Protein AF-A0A0D8XXQ3-F1 (afdb_monomer_lite)

Secondary structure (DSSP, 8-state):
--HHHHHHHHHHHTS-HHHHTTS-HHHHHHHHHHHHHH-----HHHHHHHHHHHT-------HHHHHHHHHHHHHHSSTHHHHHHHHHHHHHHHHSPP-TTTHHHHHHHHHHHHHHTGGGS-HHHHHHHHHHHHHHHHTT-HHHHHHHHHHHHTSS-GGGGGGGG-TTSTHHHHHHHHHHHSHHHHHHHHHHHHHH-SSPP-PPP-SHHHHHHHHHHHHHHHHHHHHHHHHT--TTPPPPPPHHHHHHHHHHHHHH-GGGT----HHHHHHHHHHHHHHHHHHHHHTT--HHHHHHHHHHHHHHHHHHHHHHHHHHH-TT-HHHHHHHHHHHHHHHHHHHHHHHHHHH-----HHHHHHHHHHHHHHHHHHHHHTS--

Organism: Dictyocaulus viviparus (NCBI:txid29172)

Foldseek 3Di:
DDPVLVVVLCVLLVDDQPVLLPDDLLVNLVSLVVSLQVQCQDDLVVVLLVCVVVVNLAFRDRVSLVSSVVSSVVRNPDLVSLVSNLVVLLVVLLPDAQDPRRLLSSLLSNLVSLVSNPVVDDLVRSLVSSCSSLLSNLLRALLSSLSSLLNCLSHPPVVSVVCLLDPVDLVVQSLLLSLVQNPPSSVSSQSSCVSRDVDGRPHDDQDQVRLVVSLVVLLVVLLVQLLVQLVPDDPQDRDDDDPVSVSSLSSSLLSQFVSSVRPHLLCVVLLVLVVVLLVVLVVCLVDVDDLSVLQSNLSSSLSSLVSSLSNLVRNCVPPPCVPSVVSSLVSLVVCVVSLVVSLVSLVPDPDPRPSSVSSNVSSVSSVVSNVVVVVVDD

Radius of gyration: 24.33 Å; chains: 1; bounding box: 66×39×71 Å

Structure (mmCIF, N/CA/C/O backbone):
data_AF-A0A0D8XXQ3-F1
#
_entry.id   AF-A0A0D8XXQ3-F1
#
loop_
_atom_site.group_PDB
_atom_site.id
_atom_site.type_symbol
_atom_site.label_atom_id
_atom_site.label_alt_id
_atom_site.label_comp_id
_atom_site.label_asym_id
_atom_site.label_entity_id
_atom_site.label_seq_id
_atom_site.pdbx_PDB_ins_code
_atom_site.Cartn_x
_atom_site.Cartn_y
_atom_site.Cartn_z
_atom_site.occupancy
_atom_site.B_iso_or_equiv
_atom_site.auth_seq_id
_atom_site.auth_comp_id
_atom_site.auth_asym_id
_atom_site.auth_atom_id
_atom_site.pdbx_PDB_model_num
ATOM 1 N N . MET A 1 1 ? -6.866 -9.203 42.338 1.00 53.53 1 MET A N 1
ATOM 2 C CA . MET A 1 1 ? -7.895 -9.800 41.453 1.00 53.53 1 MET A CA 1
ATOM 3 C C . MET A 1 1 ? -8.636 -10.874 42.231 1.00 53.53 1 MET A C 1
ATOM 5 O O . MET A 1 1 ? -7.992 -11.523 43.039 1.00 53.53 1 MET A O 1
ATOM 9 N N . SER A 1 2 ? -9.947 -11.050 42.037 1.00 51.53 2 SER A N 1
ATOM 10 C CA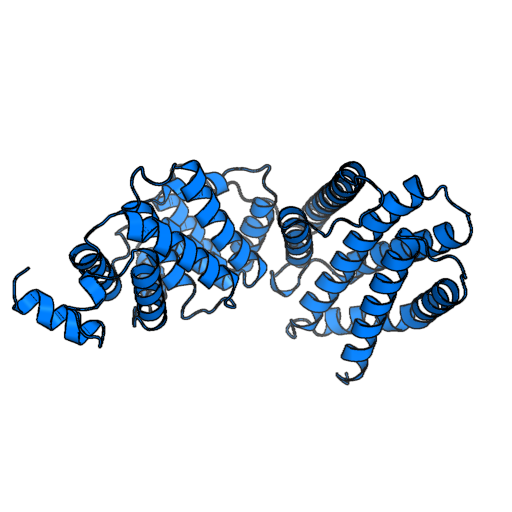 . SER A 1 2 ? -10.667 -12.186 42.635 1.00 51.53 2 SER A CA 1
ATOM 11 C C . SER A 1 2 ? -10.363 -13.480 41.870 1.00 51.53 2 SER A C 1
ATOM 13 O O . SER A 1 2 ? -10.201 -13.448 40.648 1.00 51.53 2 SER A O 1
ATOM 15 N N . ASP A 1 3 ? -10.331 -14.618 42.564 1.00 48.03 3 ASP A N 1
ATOM 16 C CA . ASP A 1 3 ? -10.006 -15.932 41.978 1.00 48.03 3 ASP A CA 1
ATOM 17 C C . ASP A 1 3 ? -10.950 -16.333 40.830 1.00 48.03 3 ASP A C 1
ATOM 19 O O . ASP A 1 3 ? -10.535 -16.956 39.855 1.00 48.03 3 ASP A O 1
ATOM 23 N N . GLN A 1 4 ? -12.208 -15.882 40.872 1.00 50.19 4 GLN A N 1
ATOM 24 C CA . GLN A 1 4 ? -13.168 -16.064 39.777 1.00 50.19 4 GLN A CA 1
ATOM 25 C C . GLN A 1 4 ? -12.773 -15.330 38.488 1.00 50.19 4 GLN A C 1
ATOM 27 O O . GLN A 1 4 ? -12.945 -15.881 37.402 1.00 50.19 4 GLN A O 1
ATOM 32 N N . LYS A 1 5 ? -12.242 -14.101 38.579 1.00 48.50 5 LYS A N 1
ATOM 33 C CA . LYS A 1 5 ? -11.788 -13.355 37.392 1.00 48.50 5 LYS A CA 1
ATOM 34 C C . LYS A 1 5 ? -10.573 -14.035 36.766 1.00 48.50 5 LYS A C 1
ATOM 36 O O . LYS A 1 5 ? -10.514 -14.182 35.551 1.00 48.50 5 LYS A O 1
ATOM 41 N N . LEU A 1 6 ? -9.656 -14.519 37.602 1.00 50.66 6 LEU A N 1
ATOM 42 C CA . LEU A 1 6 ? -8.477 -15.269 37.176 1.00 50.66 6 LEU A CA 1
ATOM 43 C C . LEU A 1 6 ? -8.861 -16.571 36.444 1.00 50.66 6 LEU A C 1
ATOM 45 O O . LEU A 1 6 ? -8.361 -16.837 35.353 1.00 50.66 6 LEU A O 1
ATOM 49 N N . GLU A 1 7 ? -9.814 -17.344 36.961 1.00 52.62 7 GLU A N 1
ATOM 50 C CA . GLU A 1 7 ? -10.236 -18.610 36.341 1.00 52.62 7 GLU A CA 1
ATOM 51 C C . GLU A 1 7 ? -10.921 -18.421 34.968 1.00 52.62 7 GLU A C 1
ATOM 53 O O . GLU A 1 7 ? -10.709 -19.213 34.046 1.00 52.62 7 GLU A O 1
ATOM 58 N N . VAL A 1 8 ? -11.685 -17.335 34.784 1.00 54.28 8 VAL A N 1
ATOM 59 C CA . VAL A 1 8 ? -12.267 -16.955 33.480 1.00 54.28 8 VAL A CA 1
ATOM 60 C C . VAL A 1 8 ? -11.174 -16.584 32.475 1.00 54.28 8 VAL A C 1
ATOM 62 O O . VAL A 1 8 ? -11.221 -17.005 31.319 1.00 54.28 8 VAL A O 1
ATOM 65 N N . ILE A 1 9 ? -10.155 -15.846 32.918 1.00 51.75 9 ILE A N 1
ATOM 66 C CA . ILE A 1 9 ? -9.009 -15.469 32.087 1.00 51.75 9 ILE A CA 1
ATOM 67 C C . ILE A 1 9 ? -8.218 -16.698 31.642 1.00 51.75 9 ILE A C 1
ATOM 69 O O . ILE A 1 9 ? -7.898 -16.840 30.461 1.00 51.75 9 ILE A O 1
ATOM 73 N N . ARG A 1 10 ? -7.945 -17.614 32.574 1.00 57.53 10 ARG A N 1
ATOM 74 C CA . ARG A 1 10 ? -7.221 -18.863 32.315 1.00 57.53 10 ARG A CA 1
ATOM 75 C C . ARG A 1 10 ? -7.928 -19.725 31.274 1.00 57.53 10 ARG A C 1
ATOM 77 O O . ARG A 1 10 ? -7.280 -20.239 30.365 1.00 57.53 10 ARG A O 1
ATOM 84 N N . LYS A 1 11 ? -9.255 -19.853 31.390 1.00 60.38 11 LYS A N 1
ATOM 85 C CA . LYS A 1 11 ? -10.087 -20.608 30.442 1.00 60.38 11 LYS A CA 1
ATOM 86 C C . LYS A 1 11 ? -10.159 -19.948 29.062 1.00 60.38 11 LYS A C 1
ATOM 88 O O . LYS A 1 11 ? -10.155 -20.663 28.068 1.00 60.38 11 LYS A O 1
ATOM 93 N N . ASN A 1 12 ? -10.177 -18.615 28.990 1.00 54.72 12 ASN A N 1
ATOM 94 C CA . ASN A 1 12 ? -10.270 -17.884 27.720 1.00 54.72 12 ASN A CA 1
ATOM 95 C C . ASN A 1 12 ? -8.929 -17.745 26.979 1.00 54.72 12 ASN A C 1
ATOM 97 O O . ASN A 1 12 ? -8.920 -17.715 25.751 1.00 54.72 12 ASN A O 1
ATOM 101 N N . LEU A 1 13 ? -7.802 -17.664 27.695 1.00 55.31 13 LEU A N 1
ATOM 102 C CA . LEU A 1 13 ? -6.462 -17.540 27.101 1.00 55.31 13 LEU A CA 1
ATOM 103 C C . LEU A 1 13 ? -5.745 -18.888 26.914 1.00 55.31 13 LEU A C 1
ATOM 105 O O . LEU A 1 13 ? -4.689 -18.930 26.288 1.00 55.31 13 LEU A O 1
ATOM 109 N N . ASN A 1 14 ? -6.311 -19.983 27.436 1.00 55.16 14 ASN A N 1
ATOM 110 C CA . ASN A 1 14 ? -5.773 -21.346 27.352 1.00 55.16 14 ASN A CA 1
ATOM 111 C C . ASN A 1 14 ? -4.323 -21.480 27.878 1.00 55.16 14 ASN A C 1
ATOM 113 O O . ASN A 1 14 ? -3.565 -22.350 27.450 1.00 55.16 14 ASN A O 1
ATOM 117 N N . GLN A 1 15 ? -3.917 -20.594 28.794 1.00 54.47 15 GLN A N 1
ATOM 118 C CA . GLN A 1 15 ? -2.561 -20.505 29.339 1.00 54.47 15 GLN A CA 1
ATOM 119 C C . GLN A 1 15 ? -2.578 -20.262 30.854 1.00 54.47 15 GLN A C 1
ATOM 121 O O . GLN A 1 15 ? -3.537 -19.743 31.425 1.00 54.47 15 GLN A O 1
ATOM 126 N N . SER A 1 16 ? -1.488 -20.660 31.511 1.00 56.16 16 SER A N 1
ATOM 127 C CA . SER A 1 16 ? -1.238 -20.423 32.935 1.00 56.16 16 SER A CA 1
ATOM 128 C C . SER A 1 16 ? -1.091 -18.919 33.219 1.00 56.16 16 SER A C 1
ATOM 130 O O . SER A 1 16 ? -0.282 -18.253 32.579 1.00 56.16 16 SER A O 1
ATOM 132 N N . LEU A 1 17 ? -1.858 -18.384 34.176 1.00 57.16 17 LEU A N 1
ATOM 133 C CA . LEU A 1 17 ? -1.922 -16.947 34.505 1.00 57.16 17 LEU A CA 1
ATOM 134 C C . LEU A 1 17 ? -0.680 -16.403 35.219 1.00 57.16 17 LEU A C 1
ATOM 136 O O . LEU A 1 17 ? -0.279 -15.267 34.990 1.00 57.16 17 LEU A O 1
ATOM 140 N N . TYR A 1 18 ? -0.096 -17.209 36.108 1.00 57.22 18 TYR A N 1
ATOM 141 C CA . TYR A 1 18 ? 0.977 -16.784 37.014 1.00 57.22 18 TYR A CA 1
ATOM 142 C C . TYR A 1 18 ? 2.309 -16.465 36.297 1.00 57.22 18 TYR A C 1
ATOM 144 O O . TYR A 1 18 ? 2.993 -15.519 36.687 1.00 57.22 18 TYR A O 1
ATOM 152 N N . PRO A 1 19 ? 2.692 -17.188 35.223 1.00 61.19 19 PRO A N 1
ATOM 153 C CA . PRO A 1 19 ? 3.803 -16.794 34.363 1.00 61.19 19 PRO A CA 1
ATOM 154 C C . PRO A 1 19 ? 3.525 -15.497 33.599 1.00 61.19 19 PRO A C 1
ATOM 156 O O . PRO A 1 19 ? 4.434 -14.693 33.450 1.00 61.19 19 PRO A O 1
ATOM 159 N N . ILE A 1 20 ? 2.286 -15.287 33.131 1.00 62.91 20 ILE A N 1
ATOM 160 C CA . ILE A 1 20 ? 1.915 -14.172 32.245 1.00 62.91 20 ILE A CA 1
ATOM 161 C C . ILE A 1 20 ? 2.001 -12.827 32.969 1.00 62.91 20 ILE A C 1
ATOM 163 O O . ILE A 1 20 ? 2.592 -11.896 32.433 1.00 62.91 20 ILE A O 1
ATOM 167 N N . SER A 1 21 ? 1.503 -12.727 34.203 1.00 64.00 21 SER A N 1
ATOM 168 C CA . SER A 1 21 ? 1.546 -11.476 34.981 1.00 64.00 21 SER A CA 1
ATOM 169 C C . SER A 1 21 ? 2.960 -11.015 35.365 1.00 64.00 21 SER A C 1
ATOM 171 O O . SER A 1 21 ? 3.130 -9.885 35.806 1.00 64.00 21 SER A O 1
ATOM 173 N N . ASN A 1 22 ? 3.968 -11.883 35.220 1.00 72.25 22 ASN A N 1
ATOM 174 C CA . ASN A 1 22 ? 5.372 -11.593 35.526 1.00 72.25 22 ASN A CA 1
ATOM 175 C C . ASN A 1 22 ? 6.252 -11.494 34.264 1.00 72.25 22 ASN A C 1
ATOM 177 O O . ASN A 1 22 ? 7.476 -11.413 34.371 1.00 72.25 22 ASN A O 1
ATOM 181 N N . MET A 1 23 ? 5.659 -11.534 33.064 1.00 79.31 23 MET A N 1
ATOM 182 C CA . MET A 1 23 ? 6.408 -11.417 31.812 1.00 79.31 23 MET A CA 1
ATOM 183 C C . MET A 1 23 ? 6.949 -10.001 31.617 1.00 79.31 23 MET A C 1
ATOM 185 O O . MET A 1 23 ? 6.295 -9.011 31.945 1.00 79.31 23 MET A O 1
ATOM 189 N N . ALA A 1 24 ? 8.120 -9.899 30.985 1.00 83.81 24 ALA A N 1
ATOM 190 C CA . ALA A 1 24 ? 8.587 -8.620 30.477 1.00 83.81 24 ALA A CA 1
ATOM 191 C C . ALA A 1 24 ? 7.577 -8.062 29.449 1.00 83.81 24 ALA A C 1
ATOM 193 O O . ALA A 1 24 ? 6.974 -8.841 28.700 1.00 83.81 24 ALA A O 1
ATOM 194 N N . PRO A 1 25 ? 7.418 -6.727 29.335 1.00 84.69 25 PRO A N 1
ATOM 195 C CA . PRO A 1 25 ? 6.408 -6.120 28.466 1.00 84.69 25 PRO A CA 1
ATOM 196 C C . PRO A 1 25 ? 6.405 -6.625 27.017 1.00 84.69 25 PRO A C 1
ATOM 198 O O . PRO A 1 25 ? 5.352 -6.834 26.416 1.00 84.69 25 PRO A O 1
ATOM 201 N N . LYS A 1 26 ? 7.595 -6.879 26.465 1.00 87.19 26 LYS A N 1
ATOM 202 C CA . LYS A 1 26 ? 7.787 -7.385 25.102 1.00 87.19 26 LYS A CA 1
ATOM 203 C C . LYS A 1 26 ? 7.287 -8.824 24.923 1.00 87.19 26 LYS A C 1
ATOM 205 O O . LYS A 1 26 ? 6.711 -9.157 23.881 1.00 87.19 26 LYS A O 1
ATOM 210 N N . ASP A 1 27 ? 7.490 -9.675 25.922 1.00 84.88 27 ASP A N 1
ATOM 211 C CA . ASP A 1 27 ? 7.053 -11.074 25.896 1.00 84.88 27 ASP A CA 1
ATOM 212 C C . ASP A 1 27 ? 5.540 -11.155 26.087 1.00 84.88 27 ASP A C 1
ATOM 214 O O . ASP A 1 27 ? 4.855 -11.837 25.322 1.00 84.88 27 ASP A O 1
ATOM 218 N N . PHE A 1 28 ? 5.001 -10.344 27.002 1.00 85.38 28 PHE A N 1
ATOM 219 C CA . PHE A 1 28 ? 3.562 -10.195 27.197 1.00 85.38 28 PHE A CA 1
ATOM 220 C C . PHE A 1 28 ? 2.863 -9.746 25.907 1.00 85.38 28 PHE A C 1
ATOM 222 O O . PHE A 1 28 ? 1.922 -10.393 25.446 1.00 85.38 28 PHE A O 1
ATOM 229 N N . ALA A 1 29 ? 3.370 -8.693 25.258 1.00 87.44 29 ALA A N 1
ATOM 230 C CA . ALA A 1 29 ? 2.847 -8.205 23.984 1.00 87.44 29 ALA A CA 1
ATOM 231 C C . ALA A 1 29 ? 2.910 -9.269 22.869 1.00 87.44 29 ALA A C 1
ATOM 233 O O . ALA A 1 29 ? 2.023 -9.338 22.013 1.00 87.44 29 ALA A O 1
ATOM 234 N N . THR A 1 30 ? 3.929 -10.138 22.880 1.00 86.88 30 THR A N 1
ATOM 235 C CA . THR A 1 30 ? 4.018 -11.285 21.956 1.00 86.88 30 THR A CA 1
ATOM 236 C C . THR A 1 30 ? 2.892 -12.280 22.197 1.00 86.88 30 THR A C 1
ATOM 238 O O . THR A 1 30 ? 2.243 -12.714 21.244 1.00 86.88 30 THR A O 1
ATOM 241 N N . THR A 1 31 ? 2.646 -12.629 23.457 1.00 84.31 31 THR A N 1
ATOM 242 C CA . THR A 1 31 ? 1.565 -13.538 23.848 1.00 84.31 31 THR A CA 1
ATOM 243 C C . THR A 1 31 ? 0.203 -12.954 23.490 1.00 84.31 31 THR A C 1
ATOM 245 O O . THR A 1 31 ? -0.578 -13.629 22.822 1.00 84.31 31 THR A O 1
ATOM 248 N N . MET A 1 32 ? -0.044 -11.678 23.808 1.00 86.56 32 MET A N 1
ATOM 249 C CA . MET A 1 32 ? -1.263 -10.974 23.399 1.00 86.56 32 MET A CA 1
ATOM 250 C C . MET A 1 32 ? -1.475 -11.040 21.891 1.00 86.56 32 MET A C 1
ATOM 252 O O . MET A 1 32 ? -2.565 -11.376 21.448 1.00 86.56 32 MET A O 1
ATOM 256 N N . THR A 1 33 ? -0.430 -10.775 21.100 1.00 87.06 33 THR A N 1
ATOM 257 C CA . THR A 1 33 ? -0.521 -10.826 19.635 1.00 87.06 33 THR A CA 1
ATOM 258 C C . THR A 1 33 ? -0.959 -12.215 19.175 1.00 87.06 33 THR A C 1
ATOM 260 O O . THR A 1 33 ? -1.905 -12.324 18.403 1.00 87.06 33 THR A O 1
ATOM 263 N N . LYS A 1 34 ? -0.359 -13.289 19.707 1.00 84.94 34 LYS A N 1
ATOM 264 C CA . LYS A 1 34 ? -0.756 -14.675 19.392 1.00 84.94 34 LYS A CA 1
ATOM 265 C C . LYS A 1 34 ? -2.215 -14.969 19.761 1.00 84.94 34 LYS A C 1
ATOM 267 O O . LYS A 1 34 ? -2.926 -15.603 18.981 1.00 84.94 34 LYS A O 1
ATOM 272 N N . CYS A 1 35 ? -2.681 -14.493 20.914 1.00 83.38 35 CYS A N 1
ATOM 273 C CA . CYS A 1 35 ? -4.082 -14.622 21.318 1.00 83.38 35 CYS A CA 1
ATOM 274 C C . CYS A 1 35 ? -5.016 -13.861 20.362 1.00 83.38 35 CYS A C 1
ATOM 276 O O . CYS A 1 35 ? -6.018 -14.414 19.914 1.00 83.38 35 CYS A O 1
ATOM 278 N N . SER A 1 36 ? -4.651 -12.645 19.952 1.00 85.50 36 SER A N 1
ATOM 279 C CA . SER A 1 36 ? -5.409 -11.846 18.981 1.00 85.50 36 SER A CA 1
ATOM 280 C C . SER A 1 36 ? -5.566 -12.539 17.626 1.00 85.50 36 SER A C 1
ATOM 282 O O . SER A 1 36 ? -6.625 -12.434 17.008 1.00 85.50 36 SER A O 1
ATOM 284 N N . LEU A 1 37 ? -4.556 -13.297 17.175 1.00 79.81 37 LEU A N 1
ATOM 285 C CA . LEU A 1 37 ? -4.634 -14.088 15.937 1.00 79.81 37 LEU A CA 1
ATOM 286 C C . LEU A 1 37 ? -5.719 -15.181 16.004 1.00 79.81 37 LEU A C 1
ATOM 288 O O . LEU A 1 37 ? -6.343 -15.499 14.992 1.00 79.81 37 LEU A O 1
ATOM 292 N N . THR A 1 38 ? -5.983 -15.725 17.193 1.00 81.38 38 THR A N 1
ATOM 293 C CA . THR A 1 38 ? -6.909 -16.855 17.409 1.00 81.38 38 THR A CA 1
ATOM 294 C C . THR A 1 38 ? -8.284 -16.431 17.939 1.00 81.38 38 THR A C 1
ATOM 296 O O . THR A 1 38 ? -9.174 -17.265 18.107 1.00 81.38 38 THR A O 1
ATOM 299 N N . LEU A 1 39 ? -8.502 -15.131 18.158 1.00 81.69 39 LEU A N 1
ATOM 300 C CA . LEU A 1 39 ? -9.710 -14.608 18.790 1.00 81.69 39 LEU A CA 1
ATOM 301 C C . LEU A 1 39 ? -10.951 -14.715 17.885 1.00 81.69 39 LEU A C 1
ATOM 303 O O . LEU A 1 39 ? -11.035 -14.086 16.834 1.00 81.69 39 LEU A O 1
ATOM 307 N N . LEU A 1 40 ? -11.973 -15.456 18.306 1.00 79.69 40 LEU A N 1
ATOM 308 C CA . LEU A 1 40 ? -13.199 -15.649 17.522 1.00 79.69 40 LEU A CA 1
ATOM 309 C C . LEU A 1 40 ? -14.162 -14.454 17.621 1.00 79.69 40 LEU A C 1
ATOM 311 O O . LEU A 1 40 ? -15.198 -14.561 18.278 1.00 79.69 40 LEU A O 1
ATOM 315 N N . SER A 1 41 ? -13.842 -13.343 16.955 1.00 73.88 41 SER A N 1
ATOM 316 C CA . SER A 1 41 ? -14.656 -12.117 16.944 1.00 73.88 41 SER A CA 1
ATOM 317 C C . SER A 1 41 ? -16.006 -12.251 16.224 1.00 73.88 41 SER A C 1
ATOM 319 O O . SER A 1 41 ? -16.850 -11.378 16.362 1.00 73.88 41 SER A O 1
ATOM 321 N N . GLY A 1 42 ? -16.258 -13.332 15.483 1.00 79.25 42 GLY A N 1
ATOM 322 C CA . GLY A 1 42 ? -17.493 -13.474 14.702 1.00 79.25 42 GLY A CA 1
ATOM 323 C C . GLY A 1 42 ? -17.578 -12.496 13.523 1.00 79.25 42 GLY A C 1
ATOM 324 O O . GLY A 1 42 ? -16.645 -11.735 13.254 1.00 79.25 42 GLY A O 1
ATOM 325 N N . ASP A 1 43 ? -18.695 -12.544 12.798 1.00 83.31 43 ASP A N 1
ATOM 326 C CA . ASP A 1 43 ? -18.917 -11.716 11.611 1.00 83.31 43 ASP A CA 1
ATOM 327 C C . ASP A 1 43 ? -19.394 -10.306 11.987 1.00 83.31 43 ASP A C 1
ATOM 329 O O . ASP A 1 43 ? -20.585 -9.989 12.023 1.00 83.31 43 ASP A O 1
ATOM 333 N N . MET A 1 44 ? -18.421 -9.445 12.274 1.00 88.50 44 MET A N 1
ATOM 334 C CA . MET A 1 44 ? -18.675 -8.036 12.562 1.00 88.50 44 MET A CA 1
ATOM 335 C C . MET A 1 44 ? -19.103 -7.239 11.324 1.00 88.50 44 MET A C 1
ATOM 337 O O . MET A 1 44 ? -19.671 -6.162 11.483 1.00 88.50 44 MET A O 1
ATOM 341 N N . TRP A 1 45 ? -18.844 -7.721 10.102 1.00 89.56 45 TRP A N 1
ATOM 342 C CA . TRP A 1 45 ? -19.171 -6.963 8.892 1.00 89.56 45 TRP A CA 1
ATOM 343 C C . TRP A 1 45 ? -20.676 -6.952 8.629 1.00 89.56 45 TRP A C 1
ATOM 345 O O . TRP A 1 45 ? -21.243 -5.894 8.362 1.00 89.56 45 TRP A O 1
ATOM 355 N N . THR A 1 46 ? -21.350 -8.087 8.825 1.00 88.06 46 THR A N 1
ATOM 356 C CA . THR A 1 46 ? -22.819 -8.159 8.740 1.00 88.06 46 THR A CA 1
ATOM 357 C C . THR A 1 46 ? -23.502 -7.197 9.722 1.00 88.06 46 THR A C 1
ATOM 359 O O . THR A 1 46 ? -24.519 -6.582 9.389 1.00 88.06 46 THR A O 1
ATOM 362 N N . ILE A 1 47 ? -22.931 -7.009 10.918 1.00 86.75 47 ILE A N 1
ATOM 363 C CA . ILE A 1 47 ? -23.433 -6.039 11.904 1.00 86.75 47 ILE A CA 1
ATOM 364 C C . ILE A 1 47 ? -23.288 -4.608 11.370 1.00 86.75 47 ILE A C 1
ATOM 366 O O . ILE A 1 47 ? -24.259 -3.855 11.381 1.00 86.75 47 ILE A O 1
ATOM 370 N N . VAL A 1 48 ? -22.119 -4.252 10.827 1.00 89.81 48 VAL A N 1
ATOM 371 C CA . VAL A 1 48 ? -21.885 -2.933 10.210 1.00 89.81 48 VAL A CA 1
ATOM 372 C C . VAL A 1 48 ? -22.865 -2.664 9.076 1.00 89.81 48 VAL A C 1
ATOM 374 O O . VAL A 1 48 ? -23.481 -1.603 9.036 1.00 89.81 48 VAL A O 1
ATOM 377 N N . GLN A 1 49 ? -23.057 -3.626 8.175 1.00 89.25 49 GLN A N 1
ATOM 378 C CA . GLN A 1 49 ? -23.985 -3.470 7.055 1.00 89.25 49 GLN A CA 1
ATOM 379 C C . GLN A 1 49 ? -25.431 -3.278 7.527 1.00 89.25 49 GLN A C 1
ATOM 381 O O . GLN A 1 49 ? -26.185 -2.518 6.916 1.00 89.25 49 GLN A O 1
ATOM 386 N N . ARG A 1 50 ? -25.832 -3.937 8.622 1.00 87.19 50 ARG A N 1
ATOM 387 C CA . ARG A 1 50 ? -27.147 -3.730 9.239 1.00 87.19 50 ARG A CA 1
ATOM 388 C C . ARG A 1 50 ? -27.273 -2.327 9.834 1.00 87.19 50 ARG A C 1
ATOM 390 O O . ARG A 1 50 ? -28.294 -1.684 9.605 1.00 87.19 50 ARG A O 1
ATOM 397 N N . ASN A 1 51 ? -26.252 -1.848 10.540 1.00 86.69 51 ASN A N 1
ATOM 398 C CA . ASN A 1 51 ? -26.233 -0.501 11.109 1.00 86.69 51 ASN A CA 1
ATOM 399 C C . ASN A 1 51 ? -26.276 0.572 10.018 1.00 86.69 51 ASN A C 1
ATOM 401 O O . ASN A 1 51 ? -27.094 1.480 10.108 1.00 86.69 51 ASN A O 1
ATOM 405 N N . PHE A 1 52 ? -25.501 0.407 8.943 1.00 88.56 52 PHE A N 1
ATOM 406 C CA . PHE A 1 52 ? -25.543 1.266 7.759 1.00 88.56 52 PHE A CA 1
ATOM 407 C C . PHE A 1 52 ? -26.959 1.382 7.177 1.00 88.56 52 PHE A C 1
ATOM 409 O O . PHE A 1 52 ? -27.439 2.485 6.934 1.00 88.56 52 PHE A O 1
ATOM 416 N N . ARG A 1 53 ? -27.670 0.257 7.008 1.00 84.00 53 ARG A N 1
ATOM 417 C CA . ARG A 1 53 ? -29.057 0.251 6.499 1.00 84.00 53 ARG A CA 1
ATOM 418 C C . ARG A 1 53 ? -30.051 0.943 7.433 1.00 84.00 53 ARG A C 1
ATOM 420 O O . ARG A 1 53 ? -31.075 1.424 6.962 1.00 84.00 53 ARG A O 1
ATOM 427 N N . ASN A 1 54 ? -29.751 0.976 8.729 1.00 84.19 54 ASN A N 1
ATOM 428 C CA . ASN A 1 54 ? -30.596 1.574 9.760 1.00 84.19 54 ASN A CA 1
ATOM 429 C C . ASN A 1 54 ? -30.119 2.971 10.198 1.00 84.19 54 ASN A C 1
ATOM 431 O O . ASN A 1 54 ? -30.724 3.547 11.098 1.00 84.19 54 ASN A O 1
ATOM 435 N N . CYS A 1 55 ? -29.042 3.495 9.600 1.00 77.12 55 CYS A N 1
ATOM 436 C CA . CYS A 1 55 ? -28.356 4.721 10.014 1.00 77.12 55 CYS A CA 1
ATOM 437 C C . CYS A 1 55 ? -27.992 4.763 11.516 1.00 77.12 55 CYS A C 1
ATOM 439 O O . CYS A 1 55 ? -28.009 5.831 12.123 1.00 77.12 55 CYS A O 1
ATOM 441 N N . ASP A 1 56 ? -27.669 3.615 12.117 1.00 75.12 56 ASP A N 1
ATOM 442 C CA . ASP A 1 56 ? -27.302 3.520 13.535 1.00 75.12 56 ASP A CA 1
ATOM 443 C C . ASP A 1 56 ? -25.796 3.741 13.733 1.00 75.12 56 ASP A C 1
ATOM 445 O O . ASP A 1 56 ? -24.972 2.958 13.256 1.00 75.12 56 ASP A O 1
ATOM 449 N N . SER A 1 57 ? -25.446 4.805 14.452 1.00 63.31 57 SER A N 1
ATOM 450 C CA . SER A 1 57 ? -24.070 5.216 14.736 1.00 63.31 57 SER A CA 1
ATOM 451 C C . SER A 1 57 ? -23.484 4.608 16.010 1.00 63.31 57 SER A C 1
ATOM 453 O O . SER A 1 57 ? -22.358 4.947 16.384 1.00 63.31 57 SER A O 1
ATOM 455 N N . SER A 1 58 ? -24.227 3.728 16.691 1.00 68.62 58 SER A N 1
ATOM 456 C CA . SER A 1 58 ? -23.750 3.064 17.899 1.00 68.62 58 SER A CA 1
ATOM 457 C C . SER A 1 58 ? -22.391 2.395 17.664 1.00 68.62 58 SER A C 1
ATOM 459 O O . SER A 1 58 ? -22.133 1.774 16.627 1.00 68.62 58 SER A O 1
ATOM 461 N N . HIS A 1 59 ? -21.481 2.565 18.629 1.00 65.31 59 HIS A N 1
ATOM 462 C CA . HIS A 1 59 ? -20.139 2.000 18.544 1.00 65.31 59 HIS A CA 1
ATOM 463 C C . HIS A 1 59 ? -20.201 0.492 18.302 1.00 65.31 59 HIS A C 1
ATOM 465 O O . HIS A 1 59 ? -20.974 -0.235 18.932 1.00 65.31 59 HIS A O 1
ATOM 471 N N . LEU A 1 60 ? -19.326 0.003 17.424 1.00 73.75 60 LEU A N 1
ATOM 472 C CA . LEU A 1 60 ? -19.183 -1.430 17.224 1.00 73.75 60 LEU A CA 1
ATOM 473 C C . LEU A 1 60 ? -18.529 -2.050 18.454 1.00 73.75 60 LEU A C 1
ATOM 475 O O . LEU A 1 60 ? -17.323 -1.922 18.691 1.00 73.75 60 LEU A O 1
ATOM 479 N N . HIS A 1 61 ? -19.340 -2.766 19.220 1.00 72.25 61 HIS A N 1
ATOM 480 C CA . HIS A 1 61 ? -18.881 -3.543 20.355 1.00 72.25 61 HIS A CA 1
ATOM 481 C C . HIS A 1 61 ? -18.762 -5.011 19.984 1.00 72.25 61 HIS A C 1
ATOM 483 O O . HIS A 1 61 ? -19.630 -5.595 19.336 1.00 72.25 61 HIS A O 1
ATOM 489 N N . ASN A 1 62 ? -17.665 -5.615 20.423 1.00 84.56 62 ASN A N 1
ATOM 490 C CA . ASN A 1 62 ? -17.458 -7.041 20.316 1.00 84.56 62 ASN A CA 1
ATOM 491 C C . ASN A 1 62 ? -17.062 -7.556 21.689 1.00 84.56 62 ASN A C 1
ATOM 493 O O . ASN A 1 62 ? -15.922 -7.385 22.112 1.00 84.56 62 ASN A O 1
ATOM 497 N N . THR A 1 63 ? -17.991 -8.226 22.366 1.00 82.50 63 THR A N 1
ATOM 498 C CA . THR A 1 63 ? -17.808 -8.642 23.759 1.00 82.50 63 THR A CA 1
ATOM 499 C C . THR A 1 63 ? -16.568 -9.512 23.957 1.00 82.50 63 THR A C 1
ATOM 501 O O . THR A 1 63 ? -15.945 -9.443 25.012 1.00 82.50 63 THR A O 1
ATOM 504 N N . LYS A 1 64 ? -16.162 -10.311 22.960 1.00 83.69 64 LYS A N 1
ATOM 505 C CA . LYS A 1 64 ? -14.943 -11.129 23.048 1.00 83.69 64 LYS A CA 1
ATOM 506 C C . LYS A 1 64 ? -13.674 -10.289 22.929 1.00 83.69 64 LYS A C 1
ATOM 508 O O . LYS A 1 64 ? -12.749 -10.518 23.700 1.00 83.69 64 LYS A O 1
ATOM 513 N N . GLU A 1 65 ? -13.634 -9.321 22.015 1.00 86.94 65 GLU A N 1
ATOM 514 C CA . GLU A 1 65 ? -12.533 -8.348 21.919 1.00 86.94 65 GLU A CA 1
ATOM 515 C C . GLU A 1 65 ? -12.468 -7.458 23.168 1.00 86.94 65 GLU A C 1
ATOM 517 O O . GLU A 1 65 ? -11.385 -7.252 23.707 1.00 86.94 65 GLU A O 1
ATOM 522 N N . ASP A 1 66 ? -13.615 -6.985 23.666 1.00 84.88 66 ASP A N 1
ATOM 523 C CA . ASP A 1 66 ? -13.726 -6.199 24.903 1.00 84.88 66 ASP A CA 1
ATOM 524 C C . ASP A 1 66 ? -13.194 -6.996 26.102 1.00 84.88 66 ASP A C 1
ATOM 526 O O . ASP A 1 66 ? -12.336 -6.522 26.845 1.00 84.88 66 ASP A O 1
ATOM 530 N N . THR A 1 67 ? -13.649 -8.244 26.245 1.00 84.25 67 THR A N 1
ATOM 531 C CA . THR A 1 67 ? -13.200 -9.147 27.310 1.00 84.25 67 THR A CA 1
ATOM 532 C C . THR A 1 67 ? -11.703 -9.405 27.196 1.00 84.25 67 THR A C 1
ATOM 534 O O . THR A 1 67 ? -10.993 -9.284 28.184 1.00 84.25 67 THR A O 1
ATOM 537 N N . PHE A 1 68 ? -11.193 -9.710 26.002 1.00 86.38 68 PHE A N 1
ATOM 538 C CA . PHE A 1 68 ? -9.764 -9.933 25.785 1.00 86.38 68 PHE A CA 1
ATOM 539 C C . PHE A 1 68 ? -8.909 -8.729 26.211 1.00 86.38 68 PHE A C 1
ATOM 541 O O . PHE A 1 68 ? -7.916 -8.904 26.918 1.00 86.38 68 PHE A O 1
ATOM 548 N N . LEU A 1 69 ? -9.298 -7.513 25.821 1.00 86.31 69 LEU A N 1
ATOM 549 C CA . LEU A 1 69 ? -8.550 -6.301 26.159 1.00 86.31 69 LEU A CA 1
ATOM 550 C C . LEU A 1 69 ? -8.609 -5.983 27.653 1.00 86.31 69 LEU A C 1
ATOM 552 O O . LEU A 1 69 ? -7.572 -5.667 28.231 1.00 86.31 69 LEU A O 1
ATOM 556 N N . GLN A 1 70 ? -9.775 -6.134 28.290 1.00 84.12 70 GLN A N 1
ATOM 557 C CA . GLN A 1 70 ? -9.913 -5.938 29.736 1.00 84.12 70 GLN A CA 1
ATOM 558 C C . GLN A 1 70 ? -9.025 -6.911 30.514 1.00 84.12 70 GLN A C 1
ATOM 560 O O . GLN A 1 70 ? -8.324 -6.535 31.446 1.00 84.12 70 GLN A O 1
ATOM 565 N N . ILE A 1 71 ? -9.023 -8.172 30.094 1.00 79.75 71 ILE A N 1
ATOM 566 C CA . ILE A 1 71 ? -8.183 -9.215 30.670 1.00 79.75 71 ILE A CA 1
ATOM 567 C C . ILE A 1 71 ? -6.698 -8.865 30.535 1.00 79.75 71 ILE A C 1
ATOM 569 O O . ILE A 1 71 ? -5.936 -9.009 31.490 1.00 79.75 71 ILE A O 1
ATOM 573 N N . ALA A 1 72 ? -6.279 -8.417 29.351 1.00 82.94 72 ALA A N 1
ATOM 574 C CA . ALA A 1 72 ? -4.901 -8.012 29.120 1.00 82.94 72 ALA A CA 1
ATOM 575 C C . ALA A 1 72 ? -4.522 -6.814 29.998 1.00 82.94 72 ALA A C 1
ATOM 577 O O . ALA A 1 72 ? -3.445 -6.818 30.585 1.00 82.94 72 ALA A O 1
ATOM 578 N N . GLN A 1 73 ? -5.419 -5.837 30.144 1.00 84.00 73 GLN A N 1
ATOM 579 C CA . GLN A 1 73 ? -5.230 -4.678 31.013 1.00 84.00 73 GLN A CA 1
ATOM 580 C C . GLN A 1 73 ? -5.062 -5.084 32.484 1.00 84.00 73 GLN A C 1
ATOM 582 O O . GLN A 1 73 ? -4.133 -4.617 33.142 1.00 84.00 73 GLN A O 1
ATOM 587 N N . ASP A 1 74 ? -5.910 -5.992 32.973 1.00 81.50 74 ASP A N 1
ATOM 588 C CA . ASP A 1 74 ? -5.876 -6.490 34.352 1.00 81.50 74 ASP A CA 1
ATOM 589 C C . ASP A 1 74 ? -4.584 -7.278 34.655 1.00 81.50 74 ASP A C 1
ATOM 591 O O . ASP A 1 74 ? -4.113 -7.288 35.795 1.00 81.50 74 ASP A O 1
ATOM 595 N N . LEU A 1 75 ? -4.003 -7.936 33.645 1.00 76.44 75 LEU A N 1
ATOM 596 C CA . LEU A 1 75 ? -2.788 -8.749 33.765 1.00 76.44 75 LEU A CA 1
ATOM 597 C C . LEU A 1 75 ? -1.482 -7.991 33.490 1.00 76.44 75 LEU A C 1
ATOM 599 O O . LEU A 1 75 ? -0.435 -8.413 33.974 1.00 76.44 75 LEU A O 1
ATOM 603 N N . ALA A 1 76 ? -1.523 -6.918 32.698 1.00 74.25 76 ALA A N 1
ATOM 604 C CA . ALA A 1 76 ? -0.340 -6.252 32.163 1.00 74.25 76 ALA A CA 1
ATOM 605 C C . ALA A 1 76 ? 0.572 -5.664 33.256 1.00 74.25 76 ALA A C 1
ATOM 607 O O . ALA A 1 76 ? 1.786 -5.601 33.088 1.00 74.25 76 ALA A O 1
ATOM 608 N N . GLY A 1 77 ? 0.019 -5.181 34.371 1.00 72.12 77 GLY A N 1
ATOM 609 C CA . GLY A 1 77 ? 0.800 -4.551 35.448 1.00 72.12 77 GLY A CA 1
ATOM 610 C C . GLY A 1 77 ? 1.545 -3.257 35.054 1.00 72.12 77 GLY A C 1
ATOM 611 O O . GLY A 1 77 ? 2.037 -2.549 35.927 1.00 72.12 77 GLY A O 1
ATOM 612 N N . SER A 1 78 ? 1.613 -2.910 33.760 1.00 83.69 78 SER A N 1
ATOM 613 C CA . SER A 1 78 ? 2.249 -1.712 33.204 1.00 83.69 78 SER A CA 1
ATOM 614 C C . SER A 1 78 ? 1.607 -1.297 31.877 1.00 83.69 78 SER A C 1
ATOM 616 O O . SER A 1 78 ? 1.349 -2.130 31.008 1.00 83.69 78 SER A O 1
ATOM 618 N N . LYS A 1 79 ? 1.432 0.017 31.668 1.00 86.50 79 LYS A N 1
ATOM 619 C CA . LYS A 1 79 ? 0.934 0.582 30.398 1.00 86.50 79 LYS A CA 1
ATOM 620 C C . LYS A 1 79 ? 1.927 0.439 29.237 1.00 86.50 79 LYS A C 1
ATOM 622 O O . LYS A 1 79 ? 1.512 0.468 28.082 1.00 86.50 79 LYS A O 1
ATOM 627 N N . GLN A 1 80 ? 3.216 0.218 29.520 1.00 90.00 80 GLN A N 1
ATOM 628 C CA . GLN A 1 80 ? 4.254 0.041 28.494 1.00 90.00 80 GLN A CA 1
ATOM 629 C C . GLN A 1 80 ? 3.973 -1.155 27.568 1.00 90.00 80 GLN A C 1
ATOM 631 O O . GLN A 1 80 ? 4.401 -1.167 26.415 1.00 90.00 80 GLN A O 1
ATOM 636 N N . ILE A 1 81 ? 3.217 -2.147 28.046 1.00 90.25 81 ILE A N 1
ATOM 637 C CA . ILE A 1 81 ? 2.796 -3.300 27.243 1.00 90.25 81 ILE A CA 1
ATOM 638 C C . ILE A 1 81 ? 1.977 -2.876 26.028 1.00 90.25 81 ILE A C 1
ATOM 640 O O . ILE A 1 81 ? 2.154 -3.459 24.963 1.00 90.25 81 ILE A O 1
ATOM 644 N N . TRP A 1 82 ? 1.139 -1.842 26.141 1.00 93.25 82 TRP A N 1
ATOM 645 C CA . TRP A 1 82 ? 0.333 -1.369 25.017 1.00 93.25 82 TRP A CA 1
ATOM 646 C C . TRP A 1 82 ? 1.195 -0.792 23.897 1.00 93.25 82 TRP A C 1
ATOM 648 O O . TRP A 1 82 ? 0.914 -1.046 22.731 1.00 93.25 82 TRP A O 1
ATOM 658 N N . VAL A 1 83 ? 2.292 -0.105 24.232 1.00 95.12 83 VAL A N 1
ATOM 659 C CA . VAL A 1 83 ? 3.260 0.388 23.238 1.00 95.12 83 VAL A CA 1
ATOM 660 C C . VAL A 1 83 ? 3.900 -0.781 22.485 1.00 95.12 83 VAL A C 1
ATOM 662 O O . VAL A 1 83 ? 3.950 -0.782 21.255 1.00 95.12 83 VAL A O 1
ATOM 665 N N . GLU A 1 84 ? 4.347 -1.810 23.207 1.00 94.62 84 GLU A N 1
ATOM 666 C CA . GLU A 1 84 ? 4.956 -2.999 22.598 1.00 94.62 84 GLU A CA 1
ATOM 667 C C . GLU A 1 84 ? 3.943 -3.833 21.798 1.00 94.62 84 GLU A C 1
ATOM 669 O O . GLU A 1 84 ? 4.275 -4.375 20.741 1.00 94.62 84 GLU A O 1
ATOM 674 N N . TYR A 1 85 ? 2.693 -3.899 22.257 1.00 94.69 85 TYR A N 1
ATOM 675 C CA . TYR A 1 85 ? 1.603 -4.577 21.564 1.00 94.69 85 TYR A CA 1
ATOM 676 C C . TYR A 1 85 ? 1.212 -3.856 20.271 1.00 94.69 85 TYR A C 1
ATOM 678 O O . TYR A 1 85 ? 1.098 -4.509 19.237 1.00 94.69 85 TYR A O 1
ATOM 686 N N . VAL A 1 86 ? 1.101 -2.523 20.284 1.00 96.00 86 VAL A N 1
ATOM 687 C CA . VAL A 1 86 ? 0.873 -1.710 19.078 1.00 96.00 86 VAL A CA 1
ATOM 688 C C . VAL A 1 86 ? 1.979 -1.952 18.052 1.00 96.00 86 VAL A C 1
ATOM 690 O O . VAL A 1 86 ? 1.678 -2.302 16.911 1.00 96.00 86 VAL A O 1
ATOM 693 N N . LYS A 1 87 ? 3.257 -1.855 18.452 1.00 95.25 87 LYS A N 1
ATOM 694 C CA . LYS A 1 87 ? 4.398 -2.112 17.554 1.00 95.25 87 LYS A CA 1
ATOM 695 C C . LYS A 1 87 ? 4.333 -3.514 16.947 1.00 95.25 87 LYS A C 1
ATOM 697 O O . LYS A 1 87 ? 4.479 -3.673 15.737 1.00 95.25 87 LYS A O 1
ATOM 702 N N . LYS A 1 88 ? 4.072 -4.538 17.767 1.00 94.62 88 LYS A N 1
ATOM 703 C CA . LYS A 1 88 ? 3.928 -5.920 17.284 1.00 94.62 88 LYS A CA 1
ATOM 704 C C . LYS A 1 88 ? 2.736 -6.097 16.363 1.00 94.62 88 LYS A C 1
ATOM 706 O O . LYS A 1 88 ? 2.845 -6.857 15.403 1.00 94.62 88 LYS A O 1
ATOM 711 N N . MET A 1 89 ? 1.628 -5.412 16.621 1.00 94.38 89 MET A N 1
ATOM 712 C CA . MET A 1 89 ? 0.453 -5.518 15.772 1.00 94.38 89 MET A CA 1
ATOM 713 C C . MET A 1 89 ? 0.655 -4.859 14.417 1.00 94.38 89 MET A C 1
ATOM 715 O O . MET A 1 89 ? 0.304 -5.474 13.416 1.00 94.38 89 MET A O 1
ATOM 719 N N . VAL A 1 90 ? 1.308 -3.695 14.365 1.00 94.94 90 VAL A N 1
ATOM 720 C CA . VAL A 1 90 ? 1.717 -3.075 13.097 1.00 94.94 90 VAL A CA 1
ATOM 721 C C . VAL A 1 90 ? 2.638 -4.014 12.320 1.00 94.94 90 VAL A C 1
ATOM 723 O O . VAL A 1 90 ? 2.343 -4.323 11.174 1.00 94.94 90 VAL A O 1
ATOM 726 N N . VAL A 1 91 ? 3.677 -4.574 12.954 1.00 92.44 91 VAL A N 1
ATOM 727 C CA . VAL A 1 91 ? 4.568 -5.554 12.299 1.00 92.44 91 VAL A CA 1
ATOM 728 C C . VAL A 1 91 ? 3.799 -6.781 11.804 1.00 92.44 91 VAL A C 1
ATOM 730 O O . VAL A 1 91 ? 4.043 -7.261 10.703 1.00 92.44 91 VAL A O 1
ATOM 733 N N . THR A 1 92 ? 2.853 -7.289 12.592 1.00 91.81 92 THR A N 1
ATOM 734 C CA . THR A 1 92 ? 2.042 -8.455 12.216 1.00 91.81 92 THR A CA 1
ATOM 735 C C . THR A 1 92 ? 1.160 -8.159 11.008 1.00 91.81 92 THR A C 1
ATOM 737 O O . THR A 1 92 ? 1.107 -8.978 10.099 1.00 91.81 92 THR A O 1
ATOM 740 N N . ILE A 1 93 ? 0.508 -6.992 10.973 1.00 92.25 93 ILE A N 1
ATOM 741 C CA . ILE A 1 93 ? -0.276 -6.540 9.816 1.00 92.25 93 ILE A CA 1
ATOM 742 C C . ILE A 1 93 ? 0.637 -6.379 8.598 1.00 92.25 93 ILE A C 1
ATOM 744 O O . ILE A 1 93 ? 0.275 -6.818 7.515 1.00 92.25 93 ILE A O 1
ATOM 748 N N . SER A 1 94 ? 1.832 -5.810 8.768 1.00 87.19 94 SER A N 1
ATOM 749 C CA . SER A 1 94 ? 2.781 -5.612 7.669 1.00 87.19 94 SER A CA 1
ATOM 750 C C . SER A 1 94 ? 3.341 -6.913 7.087 1.00 87.19 94 SER A C 1
ATOM 752 O O . SER A 1 94 ? 3.710 -6.933 5.917 1.00 87.19 94 SER A O 1
ATOM 754 N N . MET A 1 95 ? 3.421 -7.981 7.885 1.00 87.88 95 MET A N 1
ATOM 755 C CA . MET A 1 95 ? 4.009 -9.269 7.486 1.00 87.88 95 MET A CA 1
ATOM 756 C C . MET A 1 95 ? 2.977 -10.303 7.018 1.00 87.88 95 MET A C 1
ATOM 758 O O . MET A 1 95 ? 3.357 -11.304 6.414 1.00 87.88 95 MET A O 1
ATOM 762 N N . GLN A 1 96 ? 1.693 -10.112 7.324 1.00 87.00 96 GLN A N 1
ATOM 763 C CA . GLN A 1 96 ? 0.623 -11.022 6.917 1.00 87.00 96 GLN A CA 1
ATOM 764 C C . GLN A 1 96 ? -0.115 -10.470 5.702 1.00 87.00 96 GLN A C 1
ATOM 766 O O . GLN A 1 96 ? -0.447 -9.289 5.664 1.00 87.00 96 GLN A O 1
ATOM 771 N N . SER A 1 97 ? -0.436 -11.347 4.749 1.00 86.81 97 SER A N 1
ATOM 772 C CA . SER A 1 97 ? -1.336 -10.995 3.653 1.00 86.81 97 SER A CA 1
ATOM 773 C C . SER A 1 97 ? -2.711 -10.604 4.192 1.00 86.81 97 SER A C 1
ATOM 775 O O . SER A 1 97 ? -3.235 -11.240 5.117 1.00 86.81 97 SER A O 1
ATOM 777 N N . ALA A 1 98 ? -3.304 -9.573 3.595 1.00 86.56 98 ALA A N 1
ATOM 778 C CA . ALA A 1 98 ? -4.658 -9.143 3.891 1.00 86.56 98 ALA A CA 1
ATOM 779 C C . ALA A 1 98 ? -5.644 -10.324 3.798 1.00 86.56 98 ALA A C 1
ATOM 781 O O . ALA A 1 98 ? -5.625 -11.122 2.865 1.00 86.56 98 ALA A O 1
ATOM 782 N N . SER A 1 99 ? -6.496 -10.456 4.813 1.00 86.25 99 SER A N 1
ATOM 783 C CA . SER A 1 99 ? -7.455 -11.545 4.955 1.00 86.25 99 SER A CA 1
ATOM 784 C C . SER A 1 99 ? -8.801 -11.005 5.416 1.00 86.25 99 SER A C 1
ATOM 786 O O . SER A 1 99 ? -8.886 -10.324 6.445 1.00 86.25 99 SER A O 1
ATOM 788 N N . HIS A 1 100 ? -9.868 -11.391 4.709 1.00 79.94 100 HIS A N 1
ATOM 789 C CA . HIS A 1 100 ? -11.249 -11.032 5.048 1.00 79.94 100 HIS A CA 1
ATOM 790 C C . HIS A 1 100 ? -11.638 -11.421 6.484 1.00 79.94 100 HIS A C 1
ATOM 792 O O . HIS A 1 100 ? -12.481 -10.771 7.096 1.00 79.94 100 HIS A O 1
ATOM 798 N N . LEU A 1 101 ? -11.019 -12.468 7.042 1.00 78.25 101 LEU A N 1
ATOM 799 C CA . LEU A 1 101 ? -11.335 -12.970 8.381 1.00 78.25 101 LEU A CA 1
ATOM 800 C C . LEU A 1 101 ? -10.611 -12.209 9.495 1.00 78.25 101 LEU A C 1
ATOM 802 O O . LEU A 1 101 ? -11.093 -12.143 10.627 1.00 78.25 101 LEU A O 1
ATOM 806 N N . HIS A 1 102 ? -9.416 -11.695 9.215 1.00 85.31 102 HIS A N 1
ATOM 807 C CA . HIS A 1 102 ? -8.462 -11.345 10.263 1.00 85.31 102 HIS A CA 1
ATOM 808 C C . HIS A 1 102 ? -8.055 -9.875 10.248 1.00 85.31 102 HIS A C 1
ATOM 810 O O . HIS A 1 102 ? -7.961 -9.265 11.313 1.00 85.31 102 HIS A O 1
ATOM 816 N N . THR A 1 103 ? -7.865 -9.285 9.068 1.00 90.25 103 THR A N 1
ATOM 817 C CA . THR A 1 103 ? -7.290 -7.941 8.925 1.00 90.25 103 THR A CA 1
ATOM 818 C C . THR A 1 103 ? -8.137 -6.882 9.618 1.00 90.25 103 THR A C 1
ATOM 820 O O . THR A 1 103 ? -7.631 -6.109 10.428 1.00 90.25 103 THR A O 1
ATOM 823 N N . SER A 1 104 ? -9.452 -6.904 9.399 1.00 89.06 104 SER A N 1
ATOM 824 C CA . SER A 1 104 ? -10.381 -5.984 10.055 1.00 89.06 104 SER A CA 1
ATOM 825 C C . SER A 1 104 ? -10.377 -6.100 11.584 1.00 89.06 104 SER A C 1
ATOM 827 O O . SER A 1 104 ? -10.475 -5.093 12.281 1.00 89.06 104 SER A O 1
ATOM 829 N N . ARG A 1 105 ? -10.227 -7.319 12.123 1.00 90.00 105 ARG A N 1
ATOM 830 C CA . ARG A 1 105 ? -10.093 -7.552 13.570 1.00 90.00 105 ARG A CA 1
ATOM 831 C C . ARG A 1 105 ? -8.794 -6.954 14.100 1.00 90.00 105 ARG A C 1
ATOM 833 O O . ARG A 1 105 ? -8.814 -6.306 15.141 1.00 90.00 105 ARG A O 1
ATOM 840 N N . TYR A 1 106 ? -7.680 -7.137 13.395 1.00 92.50 106 TYR A N 1
ATOM 841 C CA . TYR A 1 106 ? -6.400 -6.557 13.809 1.00 92.50 106 TYR A CA 1
ATOM 842 C C . TYR A 1 106 ? -6.446 -5.038 13.829 1.00 92.50 106 TYR A C 1
ATOM 844 O O . TYR A 1 106 ? -5.945 -4.445 14.776 1.00 92.50 106 TYR A O 1
ATOM 852 N N . VAL A 1 107 ? -7.117 -4.413 12.859 1.00 93.56 107 VAL A N 1
ATOM 853 C CA . VAL A 1 107 ? -7.303 -2.958 12.849 1.00 93.56 107 VAL A CA 1
ATOM 854 C C . VAL A 1 107 ? -8.158 -2.488 14.030 1.00 93.56 107 VAL A C 1
ATOM 856 O O . VAL A 1 107 ? -7.761 -1.547 14.713 1.00 93.56 107 VAL A O 1
ATOM 859 N N . ARG A 1 108 ? -9.265 -3.169 14.365 1.00 91.62 108 ARG A N 1
ATOM 860 C CA . ARG A 1 108 ? -10.051 -2.843 15.577 1.00 91.62 108 ARG A CA 1
ATOM 861 C C . ARG A 1 108 ? -9.225 -2.960 16.857 1.00 91.62 108 ARG A C 1
ATOM 863 O O . ARG A 1 108 ? -9.250 -2.060 17.695 1.00 91.62 108 ARG A O 1
ATOM 870 N N . LEU A 1 109 ? -8.474 -4.052 17.009 1.00 92.50 109 LEU A N 1
ATOM 871 C C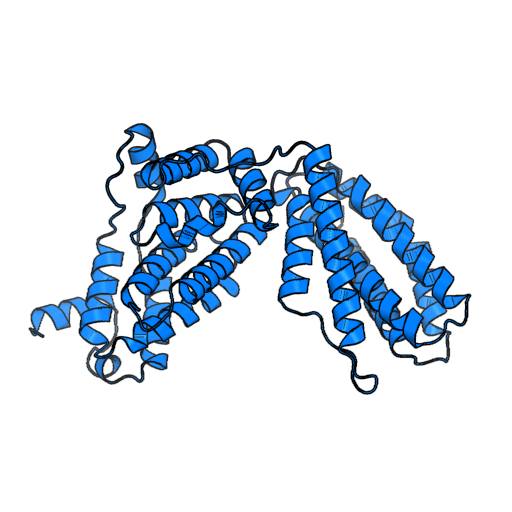A . LEU A 1 109 ? -7.616 -4.270 18.177 1.00 92.50 109 LEU A CA 1
ATOM 872 C C . LEU A 1 109 ? -6.473 -3.247 18.246 1.00 92.50 109 LEU A C 1
ATOM 874 O O . LEU A 1 109 ? -6.156 -2.778 19.337 1.00 92.50 109 LEU A O 1
ATOM 878 N N . LEU A 1 110 ? -5.890 -2.874 17.104 1.00 94.94 110 LEU A N 1
ATOM 879 C CA . LEU A 1 110 ? -4.869 -1.832 17.000 1.00 94.94 110 LEU A CA 1
ATOM 880 C C . LEU A 1 110 ? -5.424 -0.471 17.431 1.00 94.94 110 LEU A C 1
ATOM 882 O O . LEU A 1 110 ? -4.816 0.182 18.272 1.00 94.94 110 LEU A O 1
ATOM 886 N N . MET A 1 111 ? -6.590 -0.069 16.920 1.00 93.75 111 MET A N 1
ATOM 887 C CA . MET A 1 111 ? -7.241 1.198 17.280 1.00 93.75 111 MET A CA 1
ATOM 888 C C . MET A 1 111 ? -7.502 1.302 18.782 1.00 93.75 111 MET A C 1
ATOM 890 O O . MET A 1 111 ? -7.194 2.316 19.412 1.00 93.75 111 MET A O 1
ATOM 894 N N . ARG A 1 112 ? -7.998 0.216 19.382 1.00 91.31 112 ARG A N 1
ATOM 895 C CA . ARG A 1 112 ? -8.213 0.146 20.830 1.00 91.31 112 ARG A CA 1
ATOM 896 C C . ARG A 1 112 ? -6.895 0.190 21.600 1.00 91.31 112 ARG A C 1
ATOM 898 O O . ARG A 1 112 ? -6.783 0.953 22.549 1.00 91.31 112 ARG A O 1
ATOM 905 N N . ALA A 1 113 ? -5.872 -0.540 21.164 1.00 93.00 113 ALA A N 1
ATOM 906 C CA . ALA A 1 113 ? -4.559 -0.498 21.804 1.00 93.00 113 ALA A CA 1
ATOM 907 C C . ALA A 1 113 ? -3.899 0.890 21.727 1.00 93.00 113 ALA A C 1
ATOM 909 O O . ALA A 1 113 ? -3.318 1.335 22.711 1.00 93.00 113 ALA A O 1
ATOM 910 N N . LEU A 1 114 ? -4.035 1.605 20.603 1.00 94.50 114 LEU A N 1
ATOM 911 C CA . LEU A 1 114 ? -3.550 2.983 20.432 1.00 94.50 114 LEU A CA 1
ATOM 912 C C . LEU A 1 114 ? -4.220 3.968 21.402 1.00 94.50 114 LEU A C 1
ATOM 914 O O . LEU A 1 114 ? -3.614 4.971 21.790 1.00 94.50 114 LEU A O 1
ATOM 918 N N . ARG A 1 115 ? -5.464 3.704 21.813 1.00 91.50 115 ARG A N 1
ATOM 919 C CA . ARG A 1 115 ? -6.117 4.461 22.887 1.00 91.50 115 ARG A CA 1
ATOM 920 C C . ARG A 1 115 ? -5.442 4.179 24.232 1.00 91.50 115 ARG A C 1
ATOM 922 O O . ARG A 1 115 ? -5.066 5.124 24.921 1.00 91.50 115 ARG A O 1
ATOM 929 N N . GLU A 1 116 ? -5.221 2.906 24.553 1.00 91.31 116 GLU A N 1
ATOM 930 C CA . GLU A 1 116 ? -4.634 2.462 25.828 1.00 91.31 116 GLU A CA 1
ATOM 931 C C . GLU A 1 116 ? -3.164 2.872 26.025 1.00 91.31 116 GLU A C 1
ATOM 933 O O . GLU A 1 116 ? -2.677 2.899 27.156 1.00 91.31 116 GLU A O 1
ATOM 938 N N . THR A 1 117 ? -2.440 3.247 24.962 1.00 92.06 117 THR A N 1
ATOM 939 C CA . THR A 1 117 ? -1.094 3.824 25.127 1.00 92.06 117 THR A CA 1
ATOM 940 C C . THR A 1 117 ? -1.114 5.215 25.767 1.00 92.06 117 THR A C 1
ATOM 942 O O . THR A 1 117 ? -0.060 5.684 26.188 1.00 92.06 117 THR A O 1
ATOM 945 N N . GLU A 1 118 ? -2.266 5.901 25.811 1.00 88.62 118 GLU A N 1
ATOM 946 C CA . GLU A 1 118 ? -2.409 7.260 26.355 1.00 88.62 118 GLU A CA 1
ATOM 947 C C . GLU A 1 118 ? -1.287 8.194 25.863 1.00 88.62 118 GLU A C 1
ATOM 949 O O . GLU A 1 118 ? -1.089 8.299 24.653 1.00 88.62 118 GLU A O 1
ATOM 954 N N . ASN A 1 119 ? -0.535 8.821 26.770 1.00 91.88 119 ASN A N 1
ATOM 955 C CA . ASN A 1 119 ? 0.525 9.782 26.464 1.00 91.88 119 ASN A CA 1
ATOM 956 C C . ASN A 1 119 ? 1.904 9.133 26.252 1.00 91.88 119 ASN A C 1
ATOM 958 O O . ASN A 1 119 ? 2.879 9.850 26.054 1.00 91.88 119 ASN A O 1
ATOM 962 N N . LEU A 1 120 ? 2.012 7.797 26.298 1.00 94.38 120 LEU A N 1
ATOM 963 C CA . LEU A 1 120 ? 3.271 7.094 26.004 1.00 94.38 120 LEU A CA 1
ATOM 964 C C . LEU A 1 120 ? 3.639 7.145 24.517 1.00 94.38 120 LEU A C 1
ATOM 966 O O . LEU A 1 120 ? 4.792 6.918 24.168 1.00 94.38 120 LEU A O 1
ATOM 970 N N . LEU A 1 121 ? 2.653 7.414 23.660 1.00 95.06 121 LEU A N 1
ATOM 971 C CA . LEU A 1 121 ? 2.843 7.754 22.256 1.00 95.06 121 LEU A CA 1
ATOM 972 C C . LEU A 1 121 ? 2.160 9.092 22.000 1.00 95.06 121 LEU A C 1
ATOM 974 O O . LEU A 1 121 ? 1.016 9.305 22.411 1.00 95.06 121 LEU A O 1
ATOM 978 N N . THR A 1 122 ? 2.842 9.974 21.287 1.00 95.56 122 THR A N 1
ATOM 979 C CA . THR A 1 122 ? 2.267 11.219 20.785 1.00 95.56 122 THR A CA 1
ATOM 980 C C . THR A 1 122 ? 1.165 10.932 19.763 1.00 95.56 122 THR A C 1
ATOM 982 O O . THR A 1 122 ? 1.127 9.876 19.129 1.00 95.56 122 THR A O 1
ATOM 985 N N . VAL A 1 123 ? 0.259 11.892 19.556 1.00 94.94 123 VAL A N 1
ATOM 986 C CA . VAL A 1 123 ? -0.792 11.776 18.528 1.00 94.94 123 VAL A CA 1
ATOM 987 C C . VAL A 1 123 ? -0.185 11.532 17.141 1.00 94.94 123 VAL A C 1
ATOM 989 O O . VAL A 1 123 ? -0.712 10.723 16.384 1.00 94.94 123 VAL A O 1
ATOM 992 N N . VAL A 1 124 ? 0.948 12.172 16.835 1.00 95.44 124 VAL A N 1
ATOM 993 C CA . VAL A 1 124 ? 1.666 12.003 15.563 1.00 95.44 124 VAL A CA 1
ATOM 994 C C . VAL A 1 124 ? 2.160 10.565 15.395 1.00 95.44 124 VAL A C 1
ATOM 996 O O . VAL A 1 124 ? 1.887 9.952 14.369 1.00 95.44 124 VAL A O 1
ATOM 999 N N . GLU A 1 125 ? 2.797 9.983 16.415 1.00 96.31 125 GLU A N 1
ATOM 1000 C CA . GLU A 1 125 ? 3.253 8.585 16.365 1.00 96.31 125 GLU A CA 1
ATOM 1001 C C . GLU A 1 125 ? 2.085 7.607 16.190 1.00 96.31 125 GLU A C 1
ATOM 1003 O O . GLU A 1 125 ? 2.175 6.662 15.409 1.00 96.31 125 GLU A O 1
ATOM 1008 N N . LYS A 1 126 ? 0.960 7.840 16.879 1.00 96.25 126 LYS A N 1
ATOM 1009 C CA . LYS A 1 126 ? -0.238 6.999 16.737 1.00 96.25 126 LYS A CA 1
ATOM 1010 C C . LYS A 1 126 ? -0.820 7.060 15.327 1.00 96.25 126 LYS A C 1
ATOM 1012 O O . LYS A 1 126 ? -1.174 6.015 14.779 1.00 96.25 126 LYS A O 1
ATOM 1017 N N . LYS A 1 127 ? -0.909 8.267 14.751 1.00 95.69 127 LYS A N 1
ATOM 1018 C CA . LYS A 1 127 ? -1.358 8.475 13.367 1.00 95.69 127 LYS A CA 1
ATOM 1019 C C . LYS A 1 127 ? -0.446 7.741 12.396 1.00 95.69 127 LYS A C 1
ATOM 1021 O O . LYS A 1 127 ? -0.951 7.007 11.556 1.00 95.69 127 LYS A O 1
ATOM 1026 N N . GLU A 1 128 ? 0.868 7.858 12.561 1.00 94.12 128 GLU A N 1
ATOM 1027 C CA . GLU A 1 128 ? 1.836 7.229 11.660 1.00 94.12 128 GLU A CA 1
ATOM 1028 C C . GLU A 1 128 ? 1.784 5.695 11.713 1.00 94.12 128 GLU A C 1
ATOM 1030 O O . GLU A 1 128 ? 1.792 5.027 10.678 1.00 94.12 128 GLU A O 1
ATOM 1035 N N . LEU A 1 129 ? 1.636 5.115 12.908 1.00 95.50 129 LEU A N 1
ATOM 1036 C CA . LEU A 1 129 ? 1.492 3.665 13.086 1.00 95.50 129 LEU A CA 1
ATOM 1037 C C . LEU A 1 129 ? 0.216 3.128 12.420 1.00 95.50 129 LEU A C 1
ATOM 1039 O O . LEU A 1 129 ? 0.255 2.103 11.734 1.00 95.50 129 LEU A O 1
ATOM 1043 N N . LEU A 1 130 ? -0.912 3.825 12.594 1.00 95.69 130 LEU A N 1
ATOM 1044 C CA . LEU A 1 130 ? -2.177 3.468 11.951 1.00 95.69 130 LEU A CA 1
ATOM 1045 C C . LEU A 1 130 ? -2.106 3.648 10.431 1.00 95.69 130 LEU A C 1
ATOM 1047 O O . LEU A 1 130 ? -2.525 2.766 9.682 1.00 95.69 130 LEU A O 1
ATOM 1051 N N . ARG A 1 131 ? -1.550 4.773 9.978 1.00 94.00 131 ARG A N 1
ATOM 1052 C CA . ARG A 1 131 ? -1.350 5.101 8.568 1.00 94.00 131 ARG A CA 1
ATOM 1053 C C . ARG A 1 131 ? -0.480 4.061 7.876 1.00 94.00 131 ARG A C 1
ATOM 1055 O O . ARG A 1 131 ? -0.855 3.602 6.800 1.00 94.00 131 ARG A O 1
ATOM 1062 N N . THR A 1 132 ? 0.621 3.641 8.495 1.00 92.44 132 THR A N 1
ATOM 1063 C CA . THR A 1 132 ? 1.496 2.578 7.979 1.00 92.44 132 THR A CA 1
ATOM 1064 C C . THR A 1 132 ? 0.719 1.274 7.797 1.00 92.44 132 THR A C 1
ATOM 1066 O O . THR A 1 132 ? 0.736 0.686 6.714 1.00 92.44 132 THR A O 1
ATOM 1069 N N . ALA A 1 133 ? -0.023 0.847 8.826 1.00 94.81 133 ALA A N 1
ATOM 1070 C CA . ALA A 1 133 ? -0.812 -0.381 8.775 1.00 94.81 133 ALA A CA 1
ATOM 1071 C C . ALA A 1 133 ? -1.899 -0.328 7.688 1.00 94.81 133 ALA A C 1
ATOM 1073 O O . ALA A 1 133 ? -2.028 -1.264 6.900 1.00 94.81 133 ALA A O 1
ATOM 1074 N N . LEU A 1 134 ? -2.657 0.771 7.605 1.00 95.19 134 LEU A N 1
ATOM 1075 C CA . LEU A 1 134 ? -3.705 0.933 6.596 1.00 95.19 134 LEU A CA 1
ATOM 1076 C C . LEU A 1 134 ? -3.123 1.032 5.189 1.00 95.19 134 LEU A C 1
ATOM 1078 O O . LEU A 1 134 ? -3.575 0.305 4.312 1.00 95.19 134 LEU A O 1
ATOM 1082 N N . THR A 1 135 ? -2.089 1.848 4.975 1.00 93.62 135 THR A N 1
ATOM 1083 C CA . THR A 1 135 ? -1.398 1.964 3.678 1.00 93.62 135 THR A CA 1
ATOM 1084 C C . THR A 1 135 ? -0.977 0.595 3.170 1.00 93.62 135 THR A C 1
ATOM 1086 O O . THR A 1 135 ? -1.241 0.258 2.020 1.00 93.62 135 THR A O 1
ATOM 1089 N N . LYS A 1 136 ? -0.412 -0.242 4.044 1.00 92.62 136 LYS A N 1
ATOM 1090 C CA . LYS A 1 136 ? -0.041 -1.603 3.676 1.00 92.62 136 LYS A CA 1
ATOM 1091 C C . LYS A 1 136 ? -1.241 -2.416 3.184 1.00 92.62 136 LYS A C 1
ATOM 1093 O O . LYS A 1 136 ? -1.101 -3.132 2.194 1.00 92.62 136 LYS A O 1
ATOM 1098 N N . ILE A 1 137 ? -2.390 -2.333 3.857 1.00 94.38 137 ILE A N 1
ATOM 1099 C CA . ILE A 1 137 ? -3.601 -3.077 3.478 1.00 94.38 137 ILE A CA 1
ATOM 1100 C C . ILE A 1 137 ? -4.154 -2.550 2.143 1.00 94.38 137 ILE A C 1
ATOM 1102 O O . ILE A 1 137 ? -4.433 -3.355 1.263 1.00 94.38 137 ILE A O 1
ATOM 1106 N N . PHE A 1 138 ? -4.222 -1.226 1.943 1.00 93.44 138 PHE A N 1
ATOM 1107 C CA . PHE A 1 138 ? -4.659 -0.611 0.674 1.00 93.44 138 PHE A CA 1
ATOM 1108 C C . PHE A 1 138 ? -3.797 -1.021 -0.522 1.00 93.44 138 PHE A C 1
ATOM 1110 O O . PHE A 1 138 ? -4.309 -1.147 -1.629 1.00 93.44 138 PHE A O 1
ATOM 1117 N N . LEU A 1 139 ? -2.498 -1.224 -0.303 1.00 90.75 139 LEU A N 1
ATOM 1118 C CA . LEU A 1 139 ? -1.570 -1.689 -1.334 1.00 90.75 139 LEU A CA 1
ATOM 1119 C C . LEU A 1 139 ? -1.708 -3.184 -1.660 1.00 90.75 139 LEU A C 1
ATOM 1121 O O . LEU A 1 139 ? -1.121 -3.636 -2.638 1.00 90.75 139 LEU A O 1
ATOM 1125 N N . GLU A 1 140 ? -2.416 -3.955 -0.834 1.00 88.25 140 GLU A N 1
ATOM 1126 C CA . GLU A 1 140 ? -2.594 -5.399 -1.017 1.00 88.25 140 GLU A CA 1
ATOM 1127 C C . GLU A 1 140 ? -3.987 -5.761 -1.518 1.00 88.25 140 GLU A C 1
ATOM 1129 O O . GLU A 1 140 ? -4.109 -6.522 -2.472 1.00 88.25 140 GLU A O 1
ATOM 1134 N N . ASP A 1 141 ? -5.023 -5.228 -0.871 1.00 88.38 141 ASP A N 1
ATOM 1135 C CA . ASP A 1 141 ? -6.416 -5.551 -1.157 1.00 88.38 141 ASP A CA 1
ATOM 1136 C C . ASP A 1 141 ? -7.314 -4.369 -0.772 1.00 88.38 141 ASP A C 1
ATOM 1138 O O . ASP A 1 141 ? -7.495 -4.051 0.409 1.00 88.38 141 ASP A O 1
ATOM 1142 N N . MET A 1 142 ? -7.876 -3.702 -1.783 1.00 89.06 142 MET A N 1
ATOM 1143 C CA . MET A 1 142 ? -8.704 -2.511 -1.591 1.00 89.06 142 MET A CA 1
ATOM 1144 C C . MET A 1 142 ? -10.035 -2.810 -0.894 1.00 89.06 142 MET A C 1
ATOM 1146 O O . MET A 1 142 ? -10.492 -1.990 -0.099 1.00 89.06 142 MET A O 1
ATOM 1150 N N . GLU A 1 143 ? -10.643 -3.973 -1.130 1.00 88.69 143 GLU A N 1
ATOM 1151 C CA . GLU A 1 143 ? -11.926 -4.330 -0.518 1.00 88.69 143 GLU A CA 1
ATOM 1152 C C . GLU A 1 143 ? -11.744 -4.569 0.988 1.00 88.69 143 GLU A C 1
ATOM 1154 O O . GLU A 1 143 ? -12.478 -4.032 1.829 1.00 88.69 143 GLU A O 1
ATOM 1159 N N . ILE A 1 144 ? -10.708 -5.329 1.354 1.00 92.00 144 ILE A N 1
ATOM 1160 C CA . ILE A 1 144 ? -10.342 -5.553 2.755 1.00 92.00 144 ILE A CA 1
ATOM 1161 C C . ILE A 1 144 ? -9.918 -4.236 3.410 1.00 92.00 144 ILE A C 1
ATOM 1163 O O . ILE A 1 144 ? -10.268 -3.998 4.571 1.00 92.00 144 ILE A O 1
ATOM 1167 N N . ALA A 1 145 ? -9.208 -3.366 2.687 1.00 94.06 145 ALA A N 1
ATOM 1168 C CA . ALA A 1 145 ? -8.813 -2.053 3.179 1.00 94.06 145 ALA A CA 1
ATOM 1169 C C . ALA A 1 145 ? -10.022 -1.174 3.515 1.00 94.06 145 ALA A C 1
ATOM 1171 O O . ALA A 1 145 ? -10.089 -0.629 4.616 1.00 94.06 145 ALA A O 1
ATOM 1172 N N . VAL A 1 146 ? -11.019 -1.107 2.627 1.00 95.25 146 VAL A N 1
ATOM 1173 C CA . VAL A 1 146 ? -12.268 -0.364 2.857 1.00 95.25 146 VAL A CA 1
ATOM 1174 C C . VAL A 1 146 ? -12.974 -0.868 4.117 1.00 95.25 146 VAL A C 1
ATOM 1176 O O . VAL A 1 146 ? -13.354 -0.069 4.979 1.00 95.25 146 VAL A O 1
ATOM 1179 N N . LYS A 1 147 ? -13.079 -2.189 4.296 1.00 94.62 147 LYS A N 1
ATOM 1180 C CA . LYS A 1 147 ? -13.656 -2.787 5.513 1.00 94.62 147 LYS A CA 1
ATOM 1181 C C . LYS A 1 147 ? -12.840 -2.430 6.753 1.00 94.62 147 LYS A C 1
ATOM 1183 O O . LYS A 1 147 ? -13.399 -1.980 7.751 1.00 94.62 147 LYS A O 1
ATOM 1188 N N . ALA A 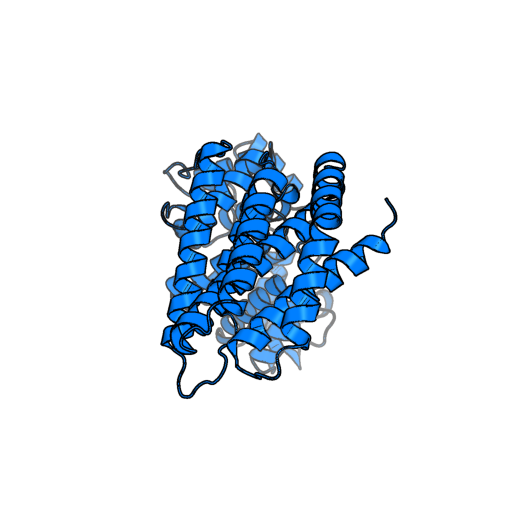1 148 ? -11.520 -2.604 6.707 1.00 94.81 148 ALA A N 1
ATOM 1189 C CA . ALA A 1 148 ? -10.615 -2.287 7.810 1.00 94.81 148 ALA A CA 1
ATOM 1190 C C . ALA A 1 148 ? -10.702 -0.811 8.234 1.00 94.81 148 ALA A C 1
ATOM 1192 O O . ALA A 1 148 ? -10.844 -0.529 9.424 1.00 94.81 148 ALA A O 1
ATOM 1193 N N . THR A 1 149 ? -10.697 0.119 7.279 1.00 95.94 149 THR A N 1
ATOM 1194 C CA . THR A 1 149 ? -10.855 1.556 7.536 1.00 95.94 149 THR A CA 1
ATOM 1195 C C . THR A 1 149 ? -12.233 1.890 8.088 1.00 95.94 149 THR A C 1
ATOM 1197 O O . THR A 1 149 ? -12.326 2.655 9.043 1.00 95.94 149 THR A O 1
ATOM 1200 N N . THR A 1 150 ? -13.296 1.270 7.569 1.00 94.81 150 THR A N 1
ATOM 1201 C CA . THR A 1 150 ? -14.654 1.414 8.122 1.00 94.81 150 THR A CA 1
ATOM 1202 C C . THR A 1 150 ? -14.684 1.025 9.599 1.00 94.81 150 THR A C 1
ATOM 1204 O O . THR A 1 150 ? -15.212 1.755 10.434 1.00 94.81 150 THR A O 1
ATOM 1207 N N . PHE A 1 151 ? -14.062 -0.100 9.959 1.00 92.81 151 PHE A N 1
ATOM 1208 C CA . PHE A 1 151 ? -13.957 -0.496 11.360 1.00 92.81 151 PHE A CA 1
ATOM 1209 C C . PHE A 1 151 ? -13.127 0.478 12.193 1.00 92.81 151 PHE A C 1
ATOM 1211 O O . PHE A 1 151 ? -13.480 0.716 13.346 1.00 92.81 151 PHE A O 1
ATOM 1218 N N . ALA A 1 152 ? -12.050 1.038 11.641 1.00 93.56 152 ALA A N 1
ATOM 1219 C CA . ALA A 1 152 ? -11.255 2.042 12.336 1.00 93.56 152 ALA A CA 1
ATOM 1220 C C . ALA A 1 152 ? -12.075 3.311 12.632 1.00 93.56 152 ALA A C 1
ATOM 1222 O O . ALA A 1 152 ? -12.035 3.793 13.759 1.00 93.56 152 ALA A O 1
ATOM 1223 N N . LEU A 1 153 ? -12.883 3.784 11.674 1.00 93.75 153 LEU A N 1
ATOM 1224 C CA . LEU A 1 153 ? -13.799 4.921 11.853 1.00 93.75 153 LEU A CA 1
ATOM 1225 C C . 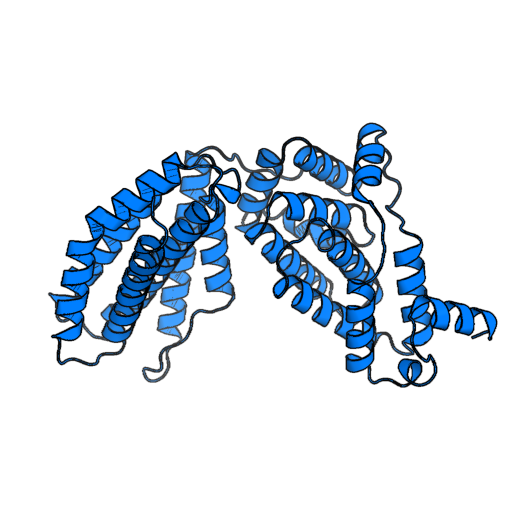LEU A 1 153 ? -14.859 4.655 12.930 1.00 93.75 153 LEU A C 1
ATOM 1227 O O . LEU A 1 153 ? -15.203 5.542 13.698 1.00 93.75 153 LEU A O 1
ATOM 1231 N N . LEU A 1 154 ? -15.368 3.427 13.016 1.00 90.69 154 LEU A N 1
ATOM 1232 C CA . LEU A 1 154 ? -16.421 3.054 13.971 1.00 90.69 154 LEU A CA 1
ATOM 1233 C C . LEU A 1 154 ? -15.881 2.596 15.341 1.00 90.69 154 LEU A C 1
ATOM 1235 O O . LEU A 1 154 ? -16.653 2.187 16.214 1.00 90.69 154 LEU A O 1
ATOM 1239 N N . THR A 1 155 ? -14.562 2.653 15.538 1.00 88.06 155 THR A N 1
ATOM 1240 C CA . THR A 1 155 ? -13.883 2.344 16.804 1.00 88.06 155 THR A CA 1
ATOM 1241 C C . THR A 1 155 ? -13.486 3.654 17.503 1.00 88.06 155 THR A C 1
ATOM 1243 O O . THR A 1 155 ? -13.218 4.644 16.825 1.00 88.06 155 THR A O 1
ATOM 1246 N N . PRO A 1 156 ? -13.415 3.707 18.851 1.00 82.88 156 PRO A N 1
ATOM 1247 C CA . PRO A 1 156 ? -12.881 4.879 19.543 1.00 82.88 156 PRO A CA 1
ATOM 1248 C C . PRO A 1 156 ? -11.500 5.289 19.015 1.00 82.88 156 PRO A C 1
ATOM 1250 O O . PRO A 1 156 ? -10.730 4.426 18.590 1.00 82.88 156 PRO A O 1
ATOM 1253 N N . ASN A 1 157 ? -11.167 6.581 19.139 1.00 88.31 157 ASN A N 1
ATOM 1254 C CA . ASN A 1 157 ? -9.925 7.183 18.628 1.00 88.31 157 ASN A CA 1
ATOM 1255 C C . ASN A 1 157 ? -9.904 7.375 17.093 1.00 88.31 157 ASN A C 1
ATOM 1257 O O . ASN A 1 157 ? -8.832 7.416 16.490 1.00 88.31 157 ASN A O 1
ATOM 1261 N N . PHE A 1 158 ? -11.081 7.495 16.464 1.00 91.06 158 PHE A N 1
ATOM 1262 C CA . PHE A 1 158 ? -11.242 7.725 15.021 1.00 91.06 158 PHE A CA 1
ATOM 1263 C C . PHE A 1 158 ? -10.548 9.004 14.526 1.00 91.06 158 PHE A C 1
ATOM 1265 O O . PHE A 1 158 ? -10.172 9.063 13.359 1.00 91.06 158 PHE A O 1
ATOM 1272 N N . ASP A 1 159 ? -10.326 9.998 15.396 1.00 92.62 159 ASP A N 1
ATOM 1273 C CA . ASP A 1 159 ? -9.621 11.247 15.068 1.00 92.62 159 ASP A CA 1
ATOM 1274 C C . ASP A 1 159 ? -8.205 10.999 14.524 1.00 92.62 159 ASP A C 1
ATOM 1276 O O . ASP A 1 159 ? -7.652 11.825 13.802 1.00 92.62 159 ASP A O 1
ATOM 1280 N N . LEU A 1 160 ? -7.619 9.826 14.801 1.00 94.94 160 LEU A N 1
ATOM 1281 C CA . LEU A 1 160 ? -6.366 9.390 14.183 1.00 94.94 160 LEU A CA 1
ATOM 1282 C C . LEU A 1 160 ? -6.455 9.190 12.662 1.00 94.94 160 LEU A C 1
ATOM 1284 O O . LEU A 1 160 ? -5.425 8.940 12.046 1.00 94.94 160 LEU A O 1
ATOM 1288 N N . LEU A 1 161 ? -7.643 9.249 12.059 1.00 95.31 161 LEU A N 1
ATOM 1289 C CA . LEU A 1 161 ? -7.873 9.124 10.616 1.00 95.31 161 LEU A CA 1
ATOM 1290 C C . LEU A 1 161 ? -8.067 10.477 9.921 1.00 95.31 161 LEU A C 1
ATOM 1292 O O . LEU A 1 161 ? -8.271 10.511 8.711 1.00 95.31 161 LEU A O 1
ATOM 1296 N N . ASP A 1 162 ? -7.976 11.595 10.645 1.00 93.44 162 ASP A N 1
ATOM 1297 C CA . ASP A 1 162 ? -8.115 12.939 10.071 1.00 93.44 162 ASP A CA 1
ATOM 1298 C C . ASP A 1 162 ? -7.083 13.251 8.967 1.00 93.44 162 ASP A C 1
ATOM 1300 O O . ASP A 1 162 ? -7.358 14.059 8.085 1.00 93.44 162 ASP A O 1
ATOM 1304 N N . TRP A 1 163 ? -5.932 12.570 8.950 1.00 91.94 163 TRP A N 1
ATOM 1305 C CA . TRP A 1 163 ? -4.922 12.674 7.893 1.00 91.94 163 TRP A CA 1
ATOM 1306 C C . TRP A 1 163 ? -5.453 12.223 6.530 1.00 91.94 163 TRP A C 1
ATOM 1308 O O . TRP A 1 163 ? -4.928 12.648 5.507 1.00 91.94 163 TRP A O 1
ATOM 1318 N N . MET A 1 164 ? -6.531 11.430 6.485 1.00 92.69 164 MET A N 1
ATOM 1319 C CA . MET A 1 164 ? -7.212 11.088 5.233 1.00 92.69 164 MET A CA 1
ATOM 1320 C C . MET A 1 164 ? -7.852 12.309 4.556 1.00 92.69 164 MET A C 1
ATOM 1322 O O . MET A 1 164 ? -8.292 12.202 3.418 1.00 92.69 164 MET A O 1
ATOM 1326 N N . LYS A 1 165 ? -7.898 13.472 5.220 1.00 89.44 165 LYS A N 1
ATOM 1327 C CA . LYS A 1 165 ? -8.305 14.750 4.620 1.00 89.44 165 LYS A CA 1
ATOM 1328 C C . LYS A 1 165 ? -7.192 15.411 3.803 1.00 89.44 165 LYS A C 1
ATOM 1330 O O . LYS A 1 165 ? -7.483 16.339 3.047 1.00 89.44 165 LYS A O 1
ATOM 1335 N N . ASP A 1 166 ? -5.939 14.976 3.959 1.00 88.31 166 ASP A N 1
ATOM 1336 C CA . ASP A 1 166 ? -4.801 15.564 3.259 1.00 88.31 166 ASP A CA 1
ATOM 1337 C C . ASP A 1 166 ? -4.846 15.216 1.768 1.00 88.31 166 ASP A C 1
ATOM 1339 O O . ASP A 1 166 ? -4.583 14.089 1.344 1.00 88.31 166 ASP A O 1
ATOM 1343 N N . ARG A 1 167 ? -5.196 16.218 0.958 1.00 84.88 167 ARG A N 1
ATOM 1344 C CA . ARG A 1 167 ? -5.307 16.076 -0.493 1.00 84.88 167 ARG A CA 1
ATOM 1345 C C . ARG A 1 167 ? -3.951 15.970 -1.172 1.00 84.88 167 ARG A C 1
ATOM 1347 O O . ARG A 1 167 ? -3.928 15.503 -2.305 1.00 84.88 167 ARG A O 1
ATOM 1354 N N . GLU A 1 168 ? -2.860 16.400 -0.546 1.00 85.88 168 GLU A N 1
ATOM 1355 C CA . GLU A 1 168 ? -1.517 16.370 -1.144 1.00 85.88 168 GLU A CA 1
ATOM 1356 C C . GLU A 1 168 ? -0.839 15.002 -0.996 1.00 85.88 168 GLU A C 1
ATOM 1358 O O . GLU A 1 168 ? 0.148 14.686 -1.684 1.00 85.88 168 GLU A O 1
ATOM 1363 N N . ASP A 1 169 ? -1.413 14.165 -0.135 1.00 86.75 169 ASP A N 1
ATOM 1364 C CA . ASP A 1 169 ? -0.952 12.821 0.127 1.00 86.75 169 ASP A CA 1
ATOM 1365 C C . ASP A 1 169 ? -1.238 11.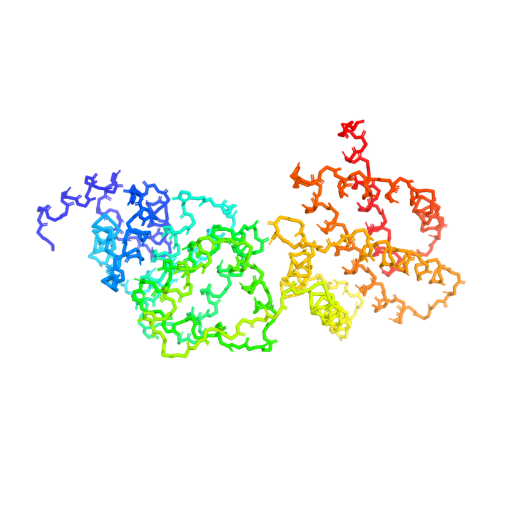871 -1.047 1.00 86.75 169 ASP A C 1
ATOM 1367 O O . ASP A 1 169 ? -2.388 11.754 -1.488 1.00 86.75 169 ASP A O 1
ATOM 1371 N N . PRO A 1 170 ? -0.242 11.120 -1.553 1.00 86.81 170 PRO A N 1
ATOM 1372 C CA . PRO A 1 170 ? -0.489 10.103 -2.570 1.00 86.81 170 PRO A CA 1
ATOM 1373 C C . PRO A 1 170 ? -1.502 9.042 -2.128 1.00 86.81 170 PRO A C 1
ATOM 1375 O O . PRO A 1 170 ? -2.308 8.582 -2.938 1.00 86.81 170 PRO A O 1
ATOM 1378 N N . PHE A 1 171 ? -1.548 8.702 -0.836 1.00 90.56 171 PHE A N 1
ATOM 1379 C CA . PHE A 1 171 ? -2.534 7.756 -0.314 1.00 90.56 171 PHE A CA 1
ATOM 1380 C C . PHE A 1 171 ? -3.970 8.156 -0.683 1.00 90.56 171 PHE A C 1
ATOM 1382 O O . PHE A 1 171 ? -4.819 7.299 -0.924 1.00 90.56 171 PHE A O 1
ATOM 1389 N N . PHE A 1 172 ? -4.240 9.454 -0.806 1.00 89.38 172 PHE A N 1
ATOM 1390 C CA . PHE A 1 172 ? -5.567 9.966 -1.102 1.00 89.38 172 PHE A CA 1
ATOM 1391 C C . PHE A 1 172 ? -6.144 9.459 -2.439 1.00 89.38 172 PHE A C 1
ATOM 1393 O O . PHE A 1 172 ? -7.351 9.230 -2.572 1.00 89.38 172 PHE A O 1
ATOM 1400 N N . THR A 1 173 ? -5.288 9.222 -3.437 1.00 91.19 173 THR A N 1
ATOM 1401 C CA . THR A 1 173 ? -5.726 8.637 -4.716 1.00 91.19 173 THR A CA 1
ATOM 1402 C C . THR A 1 173 ? -6.055 7.149 -4.556 1.00 91.19 173 THR A C 1
ATOM 1404 O O . THR A 1 173 ? -7.053 6.704 -5.119 1.00 91.19 173 THR A O 1
ATOM 1407 N N . LEU A 1 174 ? -5.303 6.396 -3.733 1.00 92.00 174 LEU A N 1
ATOM 1408 C CA . LEU A 1 174 ? -5.644 5.001 -3.394 1.00 92.00 174 LEU A CA 1
ATOM 1409 C C . LEU A 1 174 ? -6.993 4.908 -2.690 1.00 92.00 174 LEU A C 1
ATOM 1411 O O . LEU A 1 174 ? -7.809 4.059 -3.034 1.00 92.00 174 LEU A O 1
ATOM 1415 N N . LEU A 1 175 ? -7.233 5.797 -1.726 1.00 93.81 175 LEU A N 1
ATOM 1416 C CA . LEU A 1 175 ? -8.494 5.860 -0.998 1.00 93.81 175 LEU A CA 1
ATOM 1417 C C . LEU A 1 175 ? -9.670 6.128 -1.947 1.00 93.81 175 LEU A C 1
ATOM 1419 O O . LEU A 1 175 ? -10.693 5.450 -1.876 1.00 93.81 175 LEU A O 1
ATOM 1423 N N . SER A 1 176 ? -9.500 7.081 -2.869 1.00 92.56 176 SER A N 1
ATOM 1424 C CA . SER A 1 176 ? -10.523 7.443 -3.860 1.00 92.56 176 SER A CA 1
ATOM 1425 C C . SER A 1 176 ? -10.821 6.301 -4.835 1.00 92.56 176 SER A C 1
ATOM 1427 O O . SER A 1 176 ? -11.987 6.050 -5.143 1.00 92.56 176 SER A O 1
ATOM 1429 N N . LEU A 1 177 ? -9.783 5.588 -5.289 1.00 91.81 177 LEU A N 1
ATOM 1430 C CA . LEU A 1 177 ? -9.924 4.369 -6.089 1.00 91.81 177 LEU A CA 1
ATOM 1431 C C . LEU A 1 177 ? -10.730 3.322 -5.323 1.00 91.81 177 LEU A C 1
ATOM 1433 O O . LEU A 1 177 ? -11.811 2.952 -5.769 1.00 91.81 177 LEU A O 1
ATOM 1437 N N . ALA A 1 178 ? -10.266 2.935 -4.135 1.00 92.56 178 ALA A N 1
ATOM 1438 C CA . ALA A 1 178 ? -10.873 1.875 -3.339 1.00 92.56 178 ALA A CA 1
ATOM 1439 C C . ALA A 1 178 ? -12.350 2.137 -3.011 1.00 92.56 178 ALA A C 1
ATOM 1441 O O . ALA A 1 178 ? -13.180 1.238 -3.138 1.00 92.56 178 ALA A O 1
ATOM 1442 N N . ILE A 1 179 ? -12.705 3.365 -2.616 1.00 93.25 179 ILE A N 1
ATOM 1443 C CA . ILE A 1 179 ? -14.094 3.730 -2.296 1.00 93.25 179 ILE A CA 1
ATOM 1444 C C . ILE A 1 179 ? -14.983 3.641 -3.536 1.00 93.25 179 ILE A C 1
ATOM 1446 O O . ILE A 1 179 ? -16.119 3.175 -3.451 1.00 93.25 179 ILE A O 1
ATOM 1450 N N . THR A 1 180 ? -14.477 4.081 -4.685 1.00 90.56 180 THR A N 1
ATOM 1451 C CA . THR A 1 180 ? -15.279 4.134 -5.908 1.00 90.56 180 THR A CA 1
ATOM 1452 C C . THR A 1 180 ? -15.438 2.749 -6.536 1.00 90.56 180 THR A C 1
ATOM 1454 O O . THR A 1 180 ? -16.501 2.438 -7.072 1.00 90.56 180 THR A O 1
ATOM 1457 N N . THR A 1 181 ? -14.417 1.892 -6.439 1.00 87.56 181 THR A N 1
ATOM 1458 C CA . THR A 1 181 ? -14.425 0.542 -7.021 1.00 87.56 181 THR A CA 1
ATOM 1459 C C . THR A 1 181 ? -15.113 -0.487 -6.120 1.00 87.56 181 THR A C 1
ATOM 1461 O O . THR A 1 181 ? -15.757 -1.401 -6.631 1.00 87.56 181 THR A O 1
ATOM 1464 N N . SER A 1 182 ? -15.113 -0.299 -4.793 1.00 87.94 182 SER A N 1
ATOM 1465 C CA . SER A 1 182 ? -15.718 -1.238 -3.823 1.00 87.94 182 SER A CA 1
ATOM 1466 C C . SER A 1 182 ? -17.247 -1.110 -3.662 1.00 87.94 182 SER A C 1
ATOM 1468 O O . SER A 1 182 ? -17.798 -1.493 -2.630 1.00 87.94 182 SER A O 1
ATOM 1470 N N . GLN A 1 183 ? -17.958 -0.561 -4.655 1.00 85.81 183 GLN A N 1
ATOM 1471 C CA . GLN A 1 183 ? -19.425 -0.435 -4.725 1.00 85.81 183 GLN A CA 1
ATOM 1472 C C . GLN A 1 183 ? -20.132 -0.139 -3.379 1.00 85.81 183 GLN A C 1
ATOM 1474 O O . GLN A 1 183 ? -20.137 0.996 -2.902 1.00 85.81 183 GLN A O 1
ATOM 1479 N N . VAL A 1 184 ? -20.799 -1.143 -2.789 1.00 90.69 184 VAL A N 1
ATOM 1480 C CA . VAL A 1 184 ? -21.571 -1.014 -1.543 1.00 90.69 184 VAL A CA 1
ATOM 1481 C C . VAL A 1 184 ? -20.649 -0.743 -0.361 1.00 90.69 184 VAL A C 1
ATOM 1483 O O . VAL A 1 184 ? -20.956 0.129 0.447 1.00 90.69 184 VAL A O 1
ATOM 1486 N N . ASP A 1 185 ? -19.512 -1.426 -0.277 1.00 92.69 185 ASP A N 1
ATOM 1487 C CA . ASP A 1 185 ? -18.587 -1.298 0.848 1.00 92.69 185 ASP A CA 1
ATOM 1488 C C . ASP A 1 185 ? -17.954 0.102 0.877 1.00 92.69 185 ASP A C 1
ATOM 1490 O O . ASP A 1 185 ? -17.809 0.697 1.946 1.00 92.69 185 ASP A O 1
ATOM 1494 N N . GLY A 1 186 ? -17.700 0.695 -0.296 1.00 94.31 186 GLY A N 1
ATOM 1495 C CA . GLY A 1 186 ? -17.291 2.097 -0.414 1.00 94.31 186 GLY A CA 1
ATOM 1496 C C . GLY A 1 186 ? -18.327 3.076 0.154 1.00 94.31 186 GLY A C 1
ATOM 1497 O O . GLY A 1 186 ? -17.976 4.003 0.885 1.00 94.31 186 GLY A O 1
ATOM 1498 N N . LYS A 1 187 ? -19.624 2.837 -0.095 1.00 94.69 187 LYS A N 1
ATOM 1499 C CA . LYS A 1 187 ? -20.714 3.641 0.495 1.00 94.69 187 LYS A CA 1
ATOM 1500 C C . LYS A 1 187 ? -20.794 3.481 2.012 1.00 94.69 187 LYS A C 1
ATOM 1502 O O . LYS A 1 187 ? -21.063 4.460 2.706 1.00 94.69 187 LYS A O 1
ATOM 1507 N N . VAL A 1 188 ? -20.548 2.275 2.526 1.00 95.25 188 VAL A N 1
ATOM 1508 C CA . VAL A 1 188 ? -20.504 2.016 3.973 1.00 95.25 188 VAL A CA 1
ATOM 1509 C C . VAL A 1 188 ? -19.351 2.789 4.621 1.00 95.25 188 VAL A C 1
ATOM 1511 O O . VAL A 1 188 ? -19.554 3.391 5.673 1.00 95.25 188 VAL A O 1
ATOM 1514 N N . LEU A 1 189 ? -18.175 2.849 3.988 1.00 95.75 189 LEU A N 1
ATOM 1515 C CA . LEU A 1 189 ? -17.054 3.652 4.488 1.00 95.75 189 LEU A CA 1
ATOM 1516 C C . LEU A 1 189 ? -17.401 5.141 4.535 1.00 95.75 189 LEU A C 1
ATOM 1518 O O . LEU A 1 189 ? -17.161 5.783 5.554 1.00 95.75 189 LEU A O 1
ATOM 1522 N N . LEU A 1 190 ? -18.002 5.688 3.473 1.00 95.31 190 LEU A N 1
ATOM 1523 C CA . LEU A 1 190 ? -18.431 7.091 3.456 1.00 95.31 190 LEU A CA 1
ATOM 1524 C C . LEU A 1 190 ? -19.466 7.386 4.543 1.00 95.31 190 LEU A C 1
ATOM 1526 O O . LEU A 1 190 ? -19.367 8.398 5.230 1.00 95.31 190 LEU A O 1
ATOM 1530 N N . TRP A 1 191 ? -20.424 6.485 4.756 1.00 94.56 191 TRP A N 1
ATOM 1531 C CA . TRP A 1 191 ? -21.353 6.605 5.876 1.00 94.56 191 TRP A CA 1
ATOM 1532 C C . TRP A 1 191 ? -20.627 6.614 7.226 1.00 94.56 191 TRP A C 1
ATOM 1534 O O . TRP A 1 191 ? -20.904 7.489 8.045 1.00 94.56 191 TRP A O 1
ATOM 1544 N N . ALA A 1 192 ? -19.689 5.688 7.447 1.00 94.25 192 ALA A N 1
ATOM 1545 C CA . ALA A 1 192 ? -18.903 5.630 8.677 1.00 94.25 192 ALA A CA 1
ATOM 1546 C C . ALA A 1 192 ? -18.074 6.904 8.887 1.00 94.25 192 ALA A C 1
ATOM 1548 O O . ALA A 1 192 ? -17.960 7.372 10.016 1.00 94.25 192 ALA A O 1
ATOM 1549 N N . TRP A 1 193 ? -17.554 7.498 7.810 1.00 95.12 193 TRP A N 1
ATOM 1550 C CA . TRP A 1 193 ? -16.878 8.791 7.848 1.00 95.12 193 TRP A CA 1
ATOM 1551 C C . TRP A 1 193 ? -17.816 9.898 8.337 1.00 95.12 193 TRP A C 1
ATOM 1553 O O . TRP A 1 193 ? -17.478 10.599 9.287 1.00 95.12 193 TRP A O 1
ATOM 1563 N N . PHE A 1 194 ? -19.022 10.001 7.770 1.00 93.31 194 PHE A N 1
ATOM 1564 C CA . PHE A 1 194 ? -20.021 10.998 8.175 1.00 93.31 194 PHE A CA 1
ATOM 1565 C C . PHE A 1 194 ? -20.556 10.820 9.598 1.00 93.31 194 PHE A C 1
ATOM 1567 O O . PHE A 1 194 ? -21.083 11.770 10.170 1.00 93.31 194 PHE A O 1
ATOM 1574 N N . GLN A 1 195 ? -20.426 9.629 10.191 1.00 90.94 195 GLN A N 1
ATOM 1575 C CA . GLN A 1 195 ? -20.747 9.452 11.611 1.00 90.94 195 GLN A CA 1
ATOM 1576 C C . GLN A 1 195 ? -19.733 10.134 12.534 1.00 90.94 195 GLN A C 1
ATOM 1578 O O . GLN A 1 195 ? -20.066 10.422 13.679 1.00 90.94 195 GLN A O 1
ATOM 1583 N N . GLN A 1 196 ? -18.509 10.368 12.055 1.00 91.62 196 GLN A N 1
ATOM 1584 C CA . GLN A 1 196 ? -17.401 10.856 12.876 1.00 91.62 196 GLN A CA 1
ATOM 1585 C C . GLN A 1 196 ? -16.946 12.270 12.507 1.00 91.62 196 GLN A C 1
ATOM 1587 O O . GLN A 1 196 ? -16.540 13.041 13.373 1.00 91.62 196 GLN A O 1
ATOM 1592 N N . PHE A 1 197 ? -17.030 12.631 11.227 1.00 92.62 197 PHE A N 1
ATOM 1593 C CA . PHE A 1 197 ? -16.608 13.925 10.707 1.00 92.62 197 PHE A CA 1
ATOM 1594 C C . PHE A 1 197 ? -17.790 14.665 10.080 1.00 92.62 197 PHE A C 1
ATOM 1596 O O . PHE A 1 197 ? -18.581 14.092 9.335 1.00 92.62 197 PHE A O 1
ATOM 1603 N N . SER A 1 198 ? -17.877 15.969 10.347 1.00 90.88 198 SER A N 1
ATOM 1604 C CA . SER A 1 198 ? -18.886 16.857 9.755 1.00 90.88 198 SER A CA 1
ATOM 1605 C C . SER A 1 198 ? -18.607 17.210 8.291 1.00 90.88 198 SER A C 1
ATOM 1607 O O . SER A 1 198 ? -19.499 17.668 7.585 1.00 90.88 198 SER A O 1
ATOM 1609 N N . GLU A 1 199 ? -17.364 17.041 7.847 1.00 93.06 199 GLU A N 1
ATOM 1610 C CA . GLU A 1 199 ? -16.900 17.376 6.503 1.00 93.06 199 GLU A CA 1
ATOM 1611 C C . GLU A 1 199 ? -16.953 16.150 5.592 1.00 93.06 199 GLU A C 1
ATOM 1613 O O . GLU A 1 199 ? -16.658 15.032 6.020 1.00 93.06 199 GLU A O 1
ATOM 1618 N N . GLU A 1 200 ? -17.249 16.361 4.311 1.00 91.56 200 GLU A N 1
ATOM 1619 C CA . GLU A 1 200 ? -17.144 15.303 3.308 1.00 91.56 200 GLU A CA 1
ATOM 1620 C C . GLU A 1 200 ? -15.686 14.864 3.124 1.00 91.56 200 GLU A C 1
ATOM 1622 O O . GLU A 1 200 ? -14.762 15.684 3.091 1.00 91.56 200 GLU A O 1
ATOM 1627 N N . LEU A 1 201 ? -15.476 13.557 2.962 1.00 91.69 201 LEU A N 1
ATOM 1628 C CA . LEU A 1 201 ? -14.176 13.031 2.566 1.00 91.69 201 LEU A CA 1
ATOM 1629 C C . LEU A 1 201 ? -13.872 13.530 1.137 1.00 91.69 201 LEU A C 1
ATOM 1631 O O . LEU A 1 201 ? -14.682 13.288 0.241 1.00 91.69 201 LEU A O 1
ATOM 1635 N N . PRO A 1 202 ? -12.749 14.229 0.885 1.00 88.06 202 PRO A N 1
ATOM 1636 C CA . PRO A 1 202 ? -12.598 15.055 -0.316 1.00 88.06 202 PRO A CA 1
ATOM 1637 C C . PRO A 1 202 ? -12.205 14.270 -1.583 1.00 88.06 202 PRO A C 1
ATOM 1639 O O . PRO A 1 202 ? -11.173 14.563 -2.183 1.00 88.06 202 PRO A O 1
ATOM 1642 N N . LEU A 1 203 ? -12.971 13.239 -1.959 1.00 89.44 203 LEU A N 1
ATOM 1643 C CA . LEU A 1 203 ? -12.608 12.235 -2.972 1.00 89.44 203 LEU A CA 1
ATOM 1644 C C . LEU A 1 203 ? -12.130 12.843 -4.301 1.00 89.44 203 LEU A C 1
ATOM 1646 O O . LEU A 1 203 ? -12.703 13.804 -4.818 1.00 89.44 203 LEU A O 1
ATOM 1650 N N . ARG A 1 204 ? -11.087 12.244 -4.888 1.00 87.62 204 ARG A N 1
ATOM 1651 C CA . ARG A 1 204 ? -10.569 12.627 -6.206 1.00 87.62 204 ARG A CA 1
ATOM 1652 C C . ARG A 1 204 ? -11.401 11.992 -7.316 1.00 87.62 204 ARG A C 1
ATOM 1654 O O . ARG A 1 204 ? -11.907 10.882 -7.182 1.00 87.62 204 ARG A O 1
ATOM 1661 N N . ASN A 1 205 ? -11.462 12.680 -8.454 1.00 86.19 205 ASN A N 1
ATOM 1662 C CA . ASN A 1 205 ? -11.904 12.077 -9.706 1.00 86.19 205 ASN A CA 1
ATOM 1663 C C . ASN A 1 205 ? -10.958 10.918 -10.073 1.00 86.19 205 ASN A C 1
ATOM 1665 O O . ASN A 1 205 ? -9.743 11.112 -10.115 1.00 86.19 205 ASN A O 1
ATOM 1669 N N . ILE A 1 206 ? -11.516 9.740 -10.357 1.00 88.06 206 ILE A N 1
ATOM 1670 C CA . ILE A 1 206 ? -10.770 8.532 -10.741 1.00 88.06 206 ILE A CA 1
ATOM 1671 C C . ILE A 1 206 ? -10.921 8.176 -12.232 1.00 88.06 206 ILE A C 1
ATOM 1673 O O . ILE A 1 206 ? -10.802 7.021 -12.625 1.00 88.06 206 ILE A O 1
ATOM 1677 N N . SER A 1 207 ? -11.192 9.168 -13.082 1.00 88.19 207 SER A N 1
ATOM 1678 C CA . SER A 1 207 ? -11.065 9.034 -14.543 1.00 88.19 207 SER A CA 1
ATOM 1679 C C . SER A 1 207 ? -9.648 8.628 -14.962 1.00 88.19 207 SER A C 1
ATOM 1681 O O . SER A 1 207 ? -8.676 8.906 -14.251 1.00 88.19 207 SER A O 1
ATOM 1683 N N . PHE A 1 208 ? -9.525 8.026 -16.149 1.00 86.00 208 PHE A N 1
ATOM 1684 C CA . PHE A 1 208 ? -8.240 7.632 -16.733 1.00 86.00 208 PHE A CA 1
ATOM 1685 C C . PHE A 1 208 ? -7.228 8.787 -16.727 1.00 86.00 208 PHE A C 1
ATOM 1687 O O . PHE A 1 208 ? -6.104 8.618 -16.259 1.00 86.00 208 PHE A O 1
ATOM 1694 N N . GLU A 1 209 ? -7.631 9.984 -17.157 1.00 89.25 209 GLU A N 1
ATOM 1695 C CA . GLU A 1 209 ? -6.758 11.159 -17.214 1.00 89.25 209 GLU A CA 1
ATOM 1696 C C . GLU A 1 209 ? -6.283 11.591 -15.822 1.00 89.25 209 GLU A C 1
ATOM 1698 O O . GLU A 1 209 ? -5.137 12.017 -15.651 1.00 89.25 209 GLU A O 1
ATOM 1703 N N . SER A 1 210 ? -7.156 11.473 -14.818 1.00 90.31 210 SER A N 1
ATOM 1704 C CA . SER A 1 210 ? -6.844 11.851 -13.437 1.00 90.31 210 SER A CA 1
ATOM 1705 C C . SER A 1 210 ? -5.877 10.859 -12.794 1.00 90.31 210 SER A C 1
ATOM 1707 O O . SER A 1 210 ? -4.894 11.280 -12.180 1.00 90.31 210 SER A O 1
ATOM 1709 N N . ILE A 1 211 ? -6.098 9.554 -12.993 1.00 90.94 211 ILE A N 1
ATOM 1710 C CA . ILE A 1 211 ? -5.188 8.504 -12.515 1.00 90.94 211 ILE A CA 1
ATOM 1711 C C . ILE A 1 211 ? -3.840 8.607 -13.231 1.00 90.94 211 ILE A C 1
ATOM 1713 O O . ILE A 1 211 ? -2.804 8.567 -12.574 1.00 90.94 211 ILE A O 1
ATOM 1717 N N . HIS A 1 212 ? -3.829 8.808 -14.551 1.00 90.31 212 HIS A N 1
ATOM 1718 C CA . HIS A 1 212 ? -2.596 8.953 -15.325 1.00 90.31 212 HIS A CA 1
ATOM 1719 C C . HIS A 1 212 ? -1.761 10.158 -14.858 1.00 90.31 212 HIS A C 1
ATOM 1721 O O . HIS A 1 212 ? -0.536 10.063 -14.740 1.00 90.31 212 HIS A O 1
ATOM 1727 N N . ARG A 1 213 ? -2.407 11.291 -14.541 1.00 91.75 213 ARG A N 1
ATOM 1728 C CA . ARG A 1 213 ? -1.726 12.460 -13.962 1.00 91.75 213 ARG A CA 1
ATOM 1729 C C . ARG A 1 213 ? -1.151 12.145 -12.583 1.00 91.75 213 ARG A C 1
ATOM 1731 O O . ARG A 1 213 ? 0.035 12.360 -12.369 1.00 91.75 213 ARG A O 1
ATOM 1738 N N . ALA A 1 214 ? -1.953 11.569 -11.687 1.00 92.81 214 ALA A N 1
ATOM 1739 C CA . ALA A 1 214 ? -1.501 11.200 -10.346 1.00 92.81 214 ALA A CA 1
ATOM 1740 C C . ALA A 1 214 ? -0.357 10.168 -10.375 1.00 92.81 214 ALA A C 1
ATOM 1742 O O . ALA A 1 214 ? 0.568 10.236 -9.567 1.00 92.81 214 ALA A O 1
ATOM 1743 N N . PHE A 1 215 ? -0.395 9.231 -11.325 1.00 94.19 215 PHE A N 1
ATOM 1744 C CA . PHE A 1 215 ? 0.679 8.277 -11.581 1.00 94.19 215 PHE A CA 1
ATOM 1745 C C . PHE A 1 215 ? 1.950 8.980 -12.068 1.00 94.19 215 PHE A C 1
ATOM 1747 O O . PHE A 1 215 ? 3.030 8.710 -11.555 1.00 94.19 215 PHE A O 1
ATOM 1754 N N . SER A 1 216 ? 1.829 9.918 -13.009 1.00 94.12 216 SER A N 1
ATOM 1755 C CA . SER A 1 216 ? 2.968 10.705 -13.504 1.00 94.12 216 SER A CA 1
ATOM 1756 C C . SER A 1 216 ? 3.624 11.521 -12.385 1.00 94.12 216 SER A C 1
ATOM 1758 O O . SER A 1 216 ? 4.851 11.540 -12.278 1.00 94.12 216 SER A O 1
ATOM 1760 N N . ASP A 1 217 ? 2.818 12.123 -11.507 1.00 94.69 217 ASP A N 1
ATOM 1761 C CA . ASP A 1 217 ? 3.302 12.841 -10.324 1.00 94.69 217 ASP A CA 1
ATOM 1762 C C . ASP A 1 217 ? 4.026 11.900 -9.347 1.00 94.69 217 ASP A C 1
ATOM 1764 O O . ASP A 1 217 ? 5.065 12.259 -8.788 1.00 94.69 217 ASP A O 1
ATOM 1768 N N . LEU A 1 218 ? 3.521 10.675 -9.155 1.00 94.81 218 LEU A N 1
ATOM 1769 C CA . LEU A 1 218 ? 4.198 9.651 -8.356 1.00 94.81 218 LEU A CA 1
ATOM 1770 C C . LEU A 1 218 ? 5.532 9.222 -8.974 1.00 94.81 218 LEU A C 1
ATOM 1772 O O . LEU A 1 218 ? 6.521 9.143 -8.251 1.00 94.81 218 LEU A O 1
ATOM 1776 N N . VAL A 1 219 ? 5.586 8.990 -10.288 1.00 96.06 219 VAL A N 1
ATOM 1777 C CA . VAL A 1 219 ? 6.834 8.656 -10.997 1.00 96.06 219 VAL A CA 1
ATOM 1778 C C . VAL A 1 219 ? 7.865 9.767 -10.815 1.00 96.06 219 VAL A C 1
ATOM 1780 O O . VAL A 1 219 ? 9.013 9.479 -10.492 1.00 96.06 219 VAL A O 1
ATOM 1783 N N . PHE A 1 220 ? 7.454 11.032 -10.916 1.00 95.94 220 PHE A N 1
ATOM 1784 C CA . PHE A 1 220 ? 8.341 12.164 -10.648 1.00 95.94 220 PHE A CA 1
ATOM 1785 C C . PHE A 1 220 ? 8.882 12.159 -9.205 1.00 95.94 220 PHE A C 1
ATOM 1787 O O . PHE A 1 220 ? 10.075 12.371 -8.986 1.00 95.94 220 PHE A O 1
ATOM 1794 N N . ARG A 1 221 ? 8.035 11.867 -8.206 1.00 95.69 221 ARG A N 1
ATOM 1795 C CA . ARG A 1 221 ? 8.473 11.729 -6.802 1.00 95.69 221 ARG A CA 1
ATOM 1796 C C . ARG A 1 221 ? 9.445 10.553 -6.617 1.00 95.69 221 ARG A C 1
ATOM 1798 O O . ARG A 1 221 ? 10.414 10.694 -5.875 1.00 95.69 221 ARG A O 1
ATOM 1805 N N . ILE A 1 222 ? 9.217 9.425 -7.296 1.00 96.25 222 ILE A N 1
ATOM 1806 C CA . ILE A 1 222 ? 10.102 8.246 -7.279 1.00 96.25 222 ILE A CA 1
ATOM 1807 C C . ILE A 1 222 ? 11.472 8.581 -7.881 1.00 96.25 222 ILE A C 1
ATOM 1809 O O . ILE A 1 222 ? 12.496 8.220 -7.301 1.00 96.25 222 ILE A O 1
ATOM 1813 N N . ASP A 1 223 ? 11.504 9.289 -9.010 1.00 95.75 223 ASP A N 1
ATOM 1814 C CA . ASP A 1 223 ? 12.756 9.718 -9.638 1.00 95.75 223 ASP A CA 1
ATOM 1815 C C . ASP A 1 223 ? 13.539 10.651 -8.704 1.00 95.75 223 ASP A C 1
ATOM 1817 O O . ASP A 1 223 ? 14.725 10.436 -8.464 1.00 95.75 223 ASP A O 1
ATOM 1821 N N . LYS A 1 224 ? 12.861 11.623 -8.079 1.00 95.62 224 LYS A N 1
ATOM 1822 C CA . LYS A 1 224 ? 13.484 12.524 -7.101 1.00 95.62 224 LYS A CA 1
ATOM 1823 C C . LYS A 1 224 ? 14.082 11.764 -5.909 1.00 95.62 224 LYS A C 1
ATOM 1825 O O . LYS A 1 224 ? 15.175 12.095 -5.458 1.00 95.62 224 LYS A O 1
ATOM 1830 N N . LYS A 1 225 ? 13.412 10.719 -5.408 1.00 94.69 225 LYS A N 1
ATOM 1831 C CA . LYS A 1 225 ? 13.955 9.866 -4.332 1.00 94.69 225 LYS A CA 1
ATOM 1832 C C . LYS A 1 225 ? 15.195 9.088 -4.776 1.00 94.69 225 LYS A C 1
ATOM 1834 O O . LYS A 1 225 ? 16.129 8.942 -3.985 1.00 94.69 225 LYS A O 1
ATOM 1839 N N . ALA A 1 226 ? 15.242 8.657 -6.036 1.00 92.81 226 ALA A N 1
ATOM 1840 C CA . ALA A 1 226 ? 16.422 8.028 -6.623 1.00 92.81 226 ALA A CA 1
ATOM 1841 C C . ALA A 1 226 ? 17.617 8.999 -6.674 1.00 92.81 226 ALA A C 1
ATOM 1843 O O . ALA A 1 226 ? 18.740 8.622 -6.330 1.00 92.81 226 ALA A O 1
ATOM 1844 N N . GLU A 1 227 ? 17.369 10.259 -7.039 1.00 92.06 227 GLU A N 1
ATOM 1845 C CA . GLU A 1 227 ? 18.375 11.327 -7.025 1.00 92.06 227 GLU A CA 1
ATOM 1846 C C . GLU A 1 227 ? 18.847 11.636 -5.593 1.00 92.06 227 GLU A C 1
ATOM 1848 O O . GLU A 1 227 ? 20.046 11.678 -5.323 1.00 92.06 227 GLU A O 1
ATOM 1853 N N . GLU A 1 228 ? 17.927 11.774 -4.633 1.00 91.94 228 GLU A N 1
ATOM 1854 C CA . GLU A 1 228 ? 18.254 11.962 -3.210 1.00 91.94 228 GLU A CA 1
ATOM 1855 C C . GLU A 1 228 ? 19.080 10.791 -2.648 1.00 91.94 228 GLU A C 1
ATOM 1857 O O . GLU A 1 228 ? 19.983 10.984 -1.830 1.00 91.94 228 GLU A O 1
ATOM 1862 N N . ARG A 1 229 ? 18.793 9.555 -3.075 1.00 89.25 229 ARG A N 1
ATOM 1863 C CA . ARG A 1 229 ? 19.601 8.371 -2.749 1.00 89.25 229 ARG A CA 1
ATOM 1864 C C . ARG A 1 229 ? 21.014 8.489 -3.312 1.00 89.25 229 ARG A C 1
ATOM 1866 O O . ARG A 1 229 ? 21.963 8.219 -2.582 1.00 89.25 229 ARG A O 1
ATOM 1873 N N . TYR A 1 230 ? 21.161 8.936 -4.555 1.00 87.56 230 TYR A N 1
ATOM 1874 C CA . TYR A 1 230 ? 22.470 9.195 -5.149 1.00 87.56 230 TYR A CA 1
ATOM 1875 C C . TYR A 1 230 ? 23.259 10.264 -4.373 1.00 87.56 230 TYR A C 1
ATOM 1877 O O . TYR A 1 230 ? 24.418 10.040 -4.033 1.00 87.56 230 TYR A O 1
ATOM 1885 N N . TYR A 1 231 ? 22.643 11.399 -4.028 1.00 86.56 231 TYR A N 1
ATOM 1886 C CA . TYR A 1 231 ? 23.337 12.492 -3.331 1.00 86.56 231 TYR A CA 1
ATOM 1887 C C . TYR A 1 231 ? 23.775 12.152 -1.901 1.00 86.56 231 TYR A C 1
ATOM 1889 O O . TYR A 1 231 ? 24.700 12.776 -1.385 1.00 86.56 231 TYR A O 1
ATOM 1897 N N . ARG A 1 232 ? 23.151 11.155 -1.266 1.00 85.44 232 ARG A N 1
ATOM 1898 C CA . ARG A 1 232 ? 23.554 10.642 0.054 1.00 85.44 232 ARG A CA 1
ATOM 1899 C C . ARG A 1 232 ? 24.738 9.674 0.001 1.00 85.44 232 ARG A C 1
ATOM 1901 O O . ARG A 1 232 ? 25.194 9.225 1.048 1.00 85.44 232 ARG A O 1
ATOM 1908 N N . MET A 1 233 ? 25.213 9.316 -1.191 1.00 80.88 233 MET A N 1
ATOM 1909 C CA . MET A 1 233 ? 26.268 8.327 -1.357 1.00 80.88 233 MET A CA 1
ATOM 1910 C C . MET A 1 233 ? 27.630 8.871 -0.912 1.00 80.88 233 MET A C 1
ATOM 1912 O O . MET A 1 233 ? 28.249 9.687 -1.594 1.00 80.88 233 MET A O 1
ATOM 1916 N N . GLU A 1 234 ? 28.131 8.372 0.217 1.00 70.50 234 GLU A N 1
ATOM 1917 C CA . GLU A 1 234 ? 29.506 8.602 0.660 1.00 70.50 234 GLU A CA 1
ATOM 1918 C C . GLU A 1 234 ? 30.411 7.456 0.172 1.00 70.50 234 GLU A C 1
ATOM 1920 O O . GLU A 1 234 ? 30.152 6.288 0.454 1.00 70.50 234 GLU A O 1
ATOM 1925 N N . LYS A 1 235 ? 31.502 7.784 -0.536 1.00 64.75 235 LYS A N 1
ATOM 1926 C CA . LYS A 1 235 ? 32.578 6.841 -0.925 1.00 64.75 235 LYS A CA 1
ATOM 1927 C C . LYS A 1 235 ? 32.125 5.630 -1.767 1.00 64.75 235 LYS A C 1
ATOM 1929 O O . LYS A 1 235 ? 32.524 4.504 -1.484 1.00 64.75 235 LYS A O 1
ATOM 1934 N N . ASP A 1 236 ? 31.311 5.866 -2.799 1.00 63.53 236 ASP A N 1
ATOM 1935 C CA . ASP A 1 236 ? 30.912 4.871 -3.817 1.00 63.53 236 ASP A CA 1
ATOM 1936 C C . ASP A 1 236 ? 30.207 3.603 -3.284 1.00 63.53 236 ASP A C 1
ATOM 1938 O O . ASP A 1 236 ? 30.066 2.609 -3.999 1.00 63.53 236 ASP A O 1
ATOM 1942 N N . ALA A 1 237 ? 29.716 3.627 -2.041 1.00 73.69 237 ALA A N 1
ATOM 1943 C CA . ALA A 1 237 ? 28.924 2.541 -1.479 1.00 73.69 237 ALA A CA 1
ATOM 1944 C C . ALA A 1 237 ? 27.484 2.604 -2.006 1.00 73.69 237 ALA A C 1
ATOM 1946 O O . ALA A 1 237 ? 26.763 3.560 -1.733 1.00 73.69 237 ALA A O 1
ATOM 1947 N N . LEU A 1 238 ? 27.045 1.573 -2.735 1.00 80.62 238 LEU A N 1
ATOM 1948 C CA . LEU A 1 238 ? 25.665 1.484 -3.218 1.00 80.62 238 LEU A CA 1
ATOM 1949 C C . LEU A 1 238 ? 24.680 1.559 -2.043 1.00 80.62 238 LEU A C 1
ATOM 1951 O O . LEU A 1 238 ? 24.754 0.766 -1.103 1.00 80.62 238 LEU A O 1
ATOM 1955 N N . ILE A 1 239 ? 23.744 2.504 -2.116 1.00 84.00 239 ILE A N 1
ATOM 1956 C CA . ILE A 1 239 ? 22.702 2.681 -1.103 1.00 84.00 239 ILE A CA 1
ATOM 1957 C C . ILE A 1 239 ? 21.463 1.904 -1.564 1.00 84.00 239 ILE A C 1
ATOM 1959 O O . ILE A 1 239 ? 21.046 2.060 -2.715 1.00 84.00 239 ILE A O 1
ATOM 1963 N N . PRO A 1 240 ? 20.856 1.062 -0.709 1.00 86.25 240 PRO A N 1
ATOM 1964 C CA . PRO A 1 240 ? 19.633 0.354 -1.061 1.00 86.25 240 PRO A CA 1
ATOM 1965 C C . PRO A 1 240 ? 18.444 1.312 -1.214 1.00 86.25 240 PRO A C 1
ATOM 1967 O O . PRO A 1 240 ? 18.473 2.475 -0.817 1.00 86.25 240 PRO A O 1
ATOM 1970 N N . THR A 1 241 ? 17.362 0.805 -1.798 1.00 88.88 241 THR A N 1
ATOM 1971 C CA . THR A 1 241 ? 16.080 1.525 -1.825 1.00 88.88 241 THR A CA 1
ATOM 1972 C C . THR A 1 241 ? 15.557 1.718 -0.408 1.00 88.88 241 THR A C 1
ATOM 1974 O O . THR A 1 241 ? 15.609 0.786 0.390 1.00 88.88 241 THR A O 1
ATOM 1977 N N . SER A 1 242 ? 15.065 2.918 -0.105 1.00 90.94 242 SER A N 1
ATOM 1978 C CA . SER A 1 242 ? 14.440 3.205 1.194 1.00 90.94 242 SER A CA 1
ATOM 1979 C C . SER A 1 242 ? 12.994 2.695 1.268 1.00 90.94 242 SER A C 1
ATOM 1981 O O . SER A 1 242 ? 12.339 2.557 0.238 1.00 90.94 242 SER A O 1
ATOM 1983 N N . ASP A 1 243 ? 12.464 2.479 2.475 1.00 89.19 243 ASP A N 1
ATOM 1984 C CA . ASP A 1 243 ? 11.071 2.033 2.671 1.00 89.19 243 ASP A CA 1
ATOM 1985 C C . ASP A 1 243 ? 10.043 3.033 2.108 1.00 89.19 243 ASP A C 1
ATOM 1987 O O . ASP A 1 243 ? 9.010 2.642 1.562 1.00 89.19 243 ASP A O 1
ATOM 1991 N N . GLU A 1 244 ? 10.338 4.334 2.193 1.00 90.25 244 GLU A N 1
ATOM 1992 C CA . GLU A 1 244 ? 9.505 5.398 1.616 1.00 90.25 244 GLU A CA 1
ATOM 1993 C C . GLU A 1 244 ? 9.453 5.287 0.084 1.00 90.25 244 GLU A C 1
ATOM 1995 O O . GLU A 1 244 ? 8.387 5.345 -0.524 1.00 90.25 244 GLU A O 1
ATOM 2000 N N . GLU A 1 245 ? 10.607 5.074 -0.544 1.00 92.75 245 GLU A N 1
ATOM 2001 C CA . GLU A 1 245 ? 10.739 4.898 -1.991 1.00 92.75 245 GLU A CA 1
ATOM 2002 C C . GLU A 1 245 ? 10.054 3.604 -2.466 1.00 92.75 245 GLU A C 1
ATOM 2004 O O . GLU A 1 245 ? 9.335 3.629 -3.465 1.00 92.75 245 GLU A O 1
ATOM 2009 N N . ASP A 1 246 ? 10.180 2.501 -1.716 1.00 92.81 246 ASP A N 1
ATOM 2010 C CA . ASP A 1 246 ? 9.447 1.255 -1.987 1.00 92.81 246 ASP A CA 1
ATOM 2011 C C . ASP A 1 246 ? 7.928 1.456 -1.870 1.00 92.81 246 ASP A C 1
ATOM 2013 O O . ASP A 1 246 ? 7.164 0.983 -2.713 1.00 92.81 246 ASP A O 1
ATOM 2017 N N . THR A 1 247 ? 7.484 2.225 -0.872 1.00 92.06 247 THR A N 1
ATOM 2018 C CA . THR A 1 247 ? 6.070 2.571 -0.685 1.00 92.06 247 THR A CA 1
ATOM 2019 C C . THR A 1 247 ? 5.536 3.379 -1.866 1.00 92.06 247 THR A C 1
ATOM 2021 O O . THR A 1 247 ? 4.472 3.048 -2.387 1.00 92.06 247 THR A O 1
ATOM 2024 N N . LEU A 1 248 ? 6.275 4.385 -2.347 1.00 95.06 248 LEU A N 1
ATOM 2025 C CA . LEU A 1 248 ? 5.884 5.167 -3.527 1.00 95.06 248 LEU A CA 1
ATOM 2026 C C . LEU A 1 248 ? 5.782 4.295 -4.785 1.00 95.06 248 LEU A C 1
ATOM 2028 O O . LEU A 1 248 ? 4.810 4.419 -5.532 1.00 95.06 248 LEU A O 1
ATOM 2032 N N . ILE A 1 249 ? 6.739 3.383 -4.999 1.00 95.38 249 ILE A N 1
ATOM 2033 C CA . ILE A 1 249 ? 6.693 2.422 -6.112 1.00 95.38 249 ILE A CA 1
ATOM 2034 C C . ILE A 1 249 ? 5.435 1.551 -6.006 1.00 95.38 249 ILE A C 1
ATOM 2036 O O . ILE A 1 249 ? 4.699 1.417 -6.983 1.00 95.38 249 ILE A O 1
ATOM 2040 N N . ARG A 1 250 ? 5.135 1.002 -4.824 1.00 94.44 250 ARG A N 1
ATOM 2041 C CA . ARG A 1 250 ? 3.929 0.185 -4.606 1.00 94.44 250 ARG A CA 1
ATOM 2042 C C . ARG A 1 250 ? 2.638 0.973 -4.808 1.00 94.44 250 ARG A C 1
ATOM 2044 O O . ARG A 1 250 ? 1.704 0.436 -5.394 1.00 94.44 250 ARG A O 1
ATOM 2051 N N . MET A 1 251 ? 2.581 2.233 -4.375 1.00 94.94 251 MET A N 1
ATOM 2052 C CA . MET A 1 251 ? 1.433 3.112 -4.631 1.00 94.94 251 MET A CA 1
ATOM 2053 C C . MET A 1 251 ? 1.225 3.333 -6.131 1.00 94.94 251 MET A C 1
ATOM 2055 O O . MET A 1 251 ? 0.100 3.220 -6.613 1.00 94.94 251 MET A O 1
ATOM 2059 N N . ALA A 1 252 ? 2.305 3.580 -6.879 1.00 95.12 252 ALA A N 1
ATOM 2060 C CA . ALA A 1 252 ? 2.238 3.756 -8.326 1.00 95.12 252 ALA A CA 1
ATOM 2061 C C . ALA A 1 252 ? 1.755 2.478 -9.032 1.00 95.12 252 ALA A C 1
ATOM 2063 O O . ALA A 1 252 ? 0.910 2.563 -9.921 1.00 95.12 252 ALA A O 1
ATOM 2064 N N . ILE A 1 253 ? 2.218 1.299 -8.595 1.00 93.44 253 ILE A N 1
ATOM 2065 C CA . ILE A 1 253 ? 1.706 -0.001 -9.061 1.00 93.44 253 ILE A CA 1
ATOM 2066 C C . ILE A 1 253 ? 0.203 -0.110 -8.779 1.00 93.44 253 ILE A C 1
ATOM 2068 O O . ILE A 1 253 ? -0.574 -0.425 -9.677 1.00 93.44 253 ILE A O 1
ATOM 2072 N N . ALA A 1 254 ? -0.224 0.191 -7.552 1.00 91.81 254 ALA A N 1
ATOM 2073 C CA . ALA A 1 254 ? -1.617 0.070 -7.143 1.00 91.81 254 ALA A CA 1
ATOM 2074 C C . ALA A 1 254 ? -2.558 1.029 -7.898 1.00 91.81 254 ALA A C 1
ATOM 2076 O O . ALA A 1 254 ? -3.705 0.663 -8.138 1.00 91.81 254 ALA A O 1
ATOM 2077 N N . TYR A 1 255 ? -2.104 2.212 -8.332 1.00 92.19 255 TYR A N 1
ATOM 2078 C CA . TYR A 1 255 ? -2.928 3.137 -9.134 1.00 92.19 255 TYR A CA 1
ATOM 2079 C C . TYR A 1 255 ? -3.368 2.547 -10.470 1.00 92.19 255 TYR A C 1
ATOM 2081 O O . TYR A 1 255 ? -4.473 2.820 -10.938 1.00 92.19 255 TYR A O 1
ATOM 2089 N N . ILE A 1 256 ? -2.482 1.783 -11.100 1.00 89.94 256 ILE A N 1
ATOM 2090 C CA . ILE A 1 256 ? -2.697 1.246 -12.444 1.00 89.94 256 ILE A CA 1
ATOM 2091 C C . ILE A 1 256 ? -3.077 -0.231 -12.409 1.00 89.94 256 ILE A C 1
ATOM 2093 O O . ILE A 1 256 ? -3.447 -0.781 -13.435 1.00 89.94 256 ILE A O 1
ATOM 2097 N N . SER A 1 257 ? -3.000 -0.882 -11.247 1.00 86.69 257 SER A N 1
ATOM 2098 C CA . SER A 1 257 ? -3.286 -2.305 -11.143 1.00 86.69 257 SER A CA 1
ATOM 2099 C C . SER A 1 257 ? -4.765 -2.617 -11.409 1.00 86.69 257 SER A C 1
ATOM 2101 O O . SER A 1 257 ? -5.643 -2.000 -10.791 1.00 86.69 257 SER A O 1
ATOM 2103 N N . PRO A 1 258 ? -5.065 -3.647 -12.224 1.00 77.75 258 PRO A N 1
ATOM 2104 C CA . PRO A 1 258 ? -6.422 -4.157 -12.375 1.00 77.75 258 PRO A CA 1
ATOM 2105 C C . PRO A 1 258 ? -7.023 -4.638 -11.045 1.00 77.75 258 PRO A C 1
ATOM 2107 O O . PRO A 1 258 ? -8.236 -4.571 -10.863 1.00 77.75 258 PRO A O 1
ATOM 2110 N N . SER A 1 259 ? -6.203 -5.098 -10.082 1.00 76.00 259 SER A N 1
ATOM 2111 C CA . SER A 1 259 ? -6.697 -5.572 -8.769 1.00 76.00 259 SER A CA 1
ATOM 2112 C C . SER A 1 259 ? -7.277 -4.463 -7.906 1.00 76.00 259 SER A C 1
ATOM 2114 O O . SER A 1 259 ? -8.068 -4.725 -7.008 1.00 76.00 259 SER A O 1
ATOM 2116 N N . SER A 1 260 ? -6.927 -3.221 -8.214 1.00 74.50 260 SER A N 1
ATOM 2117 C CA . SER A 1 260 ? -7.480 -2.030 -7.579 1.00 74.50 260 SER A CA 1
ATOM 2118 C C . SER A 1 260 ? -8.833 -1.609 -8.168 1.00 74.50 260 SER A C 1
ATOM 2120 O O . SER A 1 260 ? -9.423 -0.624 -7.725 1.00 74.50 260 SER A O 1
ATOM 2122 N N . GLY A 1 261 ? -9.315 -2.301 -9.209 1.00 71.06 261 GLY A N 1
ATOM 2123 C CA . GLY A 1 261 ? -10.467 -1.876 -10.008 1.00 71.06 261 GLY A CA 1
ATOM 2124 C C . GLY A 1 261 ? -10.172 -0.664 -10.899 1.00 71.06 261 GLY A C 1
ATOM 2125 O O . GLY A 1 261 ? -11.098 -0.014 -11.380 1.00 71.06 261 GLY A O 1
ATOM 2126 N N . SER A 1 262 ? -8.893 -0.336 -11.106 1.00 75.12 262 SER A N 1
ATOM 2127 C CA . SER A 1 262 ? -8.480 0.732 -12.014 1.00 75.12 262 SER A CA 1
ATOM 2128 C C . SER A 1 262 ? -8.795 0.328 -13.455 1.00 75.12 262 SER A C 1
ATOM 2130 O O . SER A 1 262 ? -8.336 -0.709 -13.923 1.00 75.12 262 SER A O 1
ATOM 2132 N N . HIS A 1 263 ? -9.556 1.150 -14.182 1.00 72.50 263 HIS A N 1
ATOM 2133 C CA . HIS A 1 263 ? -9.862 0.931 -15.606 1.00 72.50 263 HIS A CA 1
ATOM 2134 C C . HIS A 1 263 ? -8.734 1.401 -16.540 1.00 72.50 263 HIS A C 1
ATOM 2136 O O . HIS A 1 263 ? -8.948 1.667 -17.723 1.00 72.50 263 HIS A O 1
ATOM 2142 N N . VAL A 1 264 ? -7.531 1.578 -15.998 1.00 79.75 264 VAL A N 1
ATOM 2143 C CA . VAL A 1 264 ? -6.366 2.029 -16.746 1.00 79.75 264 VAL A CA 1
ATOM 2144 C C . VAL A 1 264 ? -5.801 0.865 -17.550 1.00 79.75 264 VAL A C 1
ATOM 2146 O O . VAL A 1 264 ? -5.498 -0.190 -17.002 1.00 79.75 264 VAL A O 1
ATOM 2149 N N . ASN A 1 265 ? -5.598 1.077 -18.851 1.00 83.12 265 ASN A N 1
ATOM 2150 C CA . ASN A 1 265 ? -4.867 0.118 -19.670 1.00 83.12 265 ASN A CA 1
ATOM 2151 C C . ASN A 1 265 ? -3.382 0.131 -19.262 1.00 83.12 265 ASN A C 1
ATOM 2153 O O . ASN A 1 265 ? -2.635 1.050 -19.610 1.00 83.12 265 ASN A O 1
ATOM 2157 N N . VAL A 1 266 ? -2.970 -0.895 -18.511 1.00 85.25 266 VAL A N 1
ATOM 2158 C CA . VAL A 1 266 ? -1.609 -1.049 -17.974 1.00 85.25 266 VAL A CA 1
ATOM 2159 C C . VAL A 1 266 ? -0.565 -1.048 -19.087 1.00 85.25 266 VAL A C 1
ATOM 2161 O O . VAL A 1 266 ? 0.482 -0.419 -18.941 1.00 85.25 266 VAL A O 1
ATOM 2164 N N . VAL A 1 267 ? -0.852 -1.697 -20.218 1.00 87.50 267 VAL A N 1
ATOM 2165 C CA . VAL A 1 267 ? 0.071 -1.814 -21.358 1.00 87.50 267 VAL A CA 1
ATOM 2166 C C . VAL A 1 267 ? 0.435 -0.436 -21.896 1.00 87.50 267 VAL A C 1
ATOM 2168 O O . VAL A 1 267 ? 1.618 -0.155 -22.080 1.00 87.50 267 VAL A O 1
ATOM 2171 N N . MET A 1 268 ? -0.548 0.464 -22.034 1.00 88.12 268 MET A N 1
ATOM 2172 C CA . MET A 1 268 ? -0.300 1.829 -22.517 1.00 88.12 268 MET A CA 1
ATOM 2173 C C . MET A 1 268 ? 0.626 2.647 -21.609 1.00 88.12 268 MET A C 1
ATOM 2175 O O . MET A 1 268 ? 1.214 3.625 -22.064 1.00 88.12 268 MET A O 1
ATOM 2179 N N . ILE A 1 269 ? 0.758 2.277 -20.333 1.00 89.31 269 ILE A N 1
ATOM 2180 C CA . ILE A 1 269 ? 1.664 2.940 -19.388 1.00 89.31 269 ILE A CA 1
ATOM 2181 C C . ILE A 1 269 ? 3.024 2.237 -19.352 1.00 89.31 269 ILE A C 1
ATOM 2183 O O . ILE A 1 269 ? 4.067 2.898 -19.356 1.00 89.31 269 ILE A O 1
ATOM 2187 N N . ILE A 1 270 ? 3.026 0.904 -19.317 1.00 90.44 270 ILE A N 1
ATOM 2188 C CA . ILE A 1 270 ? 4.243 0.111 -19.137 1.00 90.44 270 ILE A CA 1
ATOM 2189 C C . ILE A 1 270 ? 5.087 0.054 -20.407 1.00 90.44 270 ILE A C 1
ATOM 2191 O O . ILE A 1 270 ? 6.306 0.187 -20.309 1.00 90.44 270 ILE A O 1
ATOM 2195 N N . GLU A 1 271 ? 4.488 -0.081 -21.592 1.00 91.19 271 GLU A N 1
ATOM 2196 C CA . GLU A 1 271 ? 5.242 -0.164 -22.848 1.00 91.19 271 GLU A CA 1
ATOM 2197 C C . GLU A 1 271 ? 6.126 1.074 -23.091 1.00 91.19 271 GLU A C 1
ATOM 2199 O O . GLU A 1 271 ? 7.341 0.906 -23.267 1.00 91.19 271 GLU A O 1
ATOM 2204 N N . PRO A 1 272 ? 5.606 2.321 -23.037 1.00 92.56 272 PRO A N 1
ATOM 2205 C CA . PRO A 1 272 ? 6.443 3.502 -23.234 1.00 92.56 272 PRO A CA 1
ATOM 2206 C C . PRO A 1 272 ? 7.527 3.638 -22.162 1.00 92.56 272 PRO A C 1
ATOM 2208 O O . PRO A 1 272 ? 8.651 4.046 -22.462 1.00 92.56 272 PRO A O 1
ATOM 2211 N N . MET A 1 273 ? 7.209 3.290 -20.910 1.00 93.75 273 MET A N 1
ATOM 2212 C CA . MET A 1 273 ? 8.157 3.379 -19.801 1.00 93.75 273 MET A CA 1
ATOM 2213 C C . MET A 1 273 ? 9.304 2.376 -19.959 1.00 93.75 273 MET A C 1
ATOM 2215 O O . MET A 1 273 ? 10.469 2.769 -19.862 1.00 93.75 273 MET A O 1
ATOM 2219 N N . LEU A 1 274 ? 8.988 1.112 -20.252 1.00 92.69 274 LEU A N 1
ATOM 2220 C CA . LEU A 1 274 ? 9.969 0.053 -20.467 1.00 92.69 274 LEU A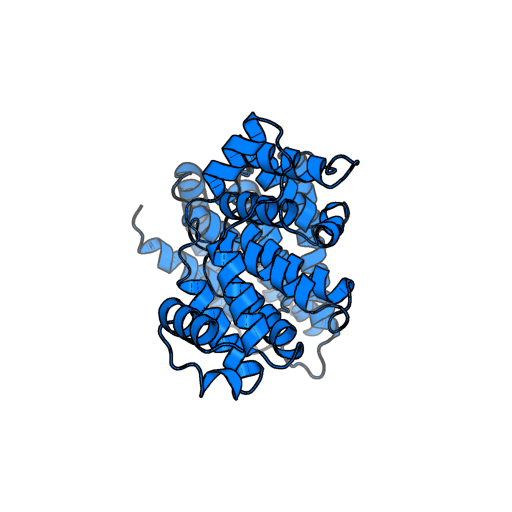 CA 1
ATOM 2221 C C . LEU A 1 274 ? 10.870 0.384 -21.659 1.00 92.69 274 LEU A C 1
ATOM 2223 O O . LEU A 1 274 ? 12.093 0.365 -21.522 1.00 92.69 274 LEU A O 1
ATOM 2227 N N . ASN A 1 275 ? 10.288 0.760 -22.802 1.00 93.44 275 ASN A N 1
ATOM 2228 C CA . ASN A 1 275 ? 11.054 1.099 -24.001 1.00 93.44 275 ASN A CA 1
ATOM 2229 C C . ASN A 1 275 ? 12.013 2.266 -23.756 1.00 93.44 275 ASN A C 1
ATOM 2231 O O . ASN A 1 275 ? 13.198 2.153 -24.081 1.00 93.44 275 ASN A O 1
ATOM 2235 N N . LYS A 1 276 ? 11.541 3.330 -23.092 1.00 94.75 276 LYS A N 1
ATOM 2236 C CA . LYS A 1 276 ? 12.373 4.481 -22.725 1.00 94.75 276 LYS A CA 1
ATOM 2237 C C . LYS A 1 276 ? 13.508 4.095 -21.775 1.00 94.75 276 LYS A C 1
ATOM 2239 O O . LYS A 1 276 ? 14.618 4.600 -21.924 1.00 94.75 276 LYS A O 1
ATOM 2244 N N . CYS A 1 277 ? 13.268 3.209 -20.807 1.00 94.69 277 CYS A N 1
ATOM 2245 C CA . CYS A 1 277 ? 14.328 2.703 -19.933 1.00 94.69 277 CYS A CA 1
ATOM 2246 C C . CYS A 1 277 ? 15.385 1.918 -20.723 1.00 94.69 277 CYS A C 1
ATOM 2248 O O . CYS A 1 277 ? 16.573 2.199 -20.586 1.00 94.69 277 CYS A O 1
ATOM 2250 N N . LEU A 1 278 ? 14.971 0.990 -21.593 1.00 93.12 278 LEU A N 1
ATOM 2251 C CA . LEU A 1 278 ? 15.898 0.194 -22.406 1.00 93.12 278 LEU A CA 1
ATOM 2252 C C . LEU A 1 278 ? 16.725 1.065 -23.369 1.00 93.12 278 LEU A C 1
ATOM 2254 O O . LEU A 1 278 ? 17.917 0.827 -23.536 1.00 93.12 278 LEU A O 1
ATOM 2258 N N . GLU A 1 279 ? 16.123 2.092 -23.975 1.00 92.94 279 GLU A N 1
ATOM 2259 C CA . GLU A 1 279 ? 16.826 3.060 -24.836 1.00 92.94 279 GLU A CA 1
ATOM 2260 C C . GLU A 1 279 ? 17.859 3.891 -24.072 1.00 92.94 279 GLU A C 1
ATOM 2262 O O . GLU A 1 279 ? 18.957 4.141 -24.576 1.00 92.94 279 GLU A O 1
ATOM 2267 N N . ARG A 1 280 ? 17.534 4.308 -22.842 1.00 92.12 280 ARG A N 1
ATOM 2268 C CA . ARG A 1 280 ? 18.471 5.047 -21.986 1.00 92.12 280 ARG A CA 1
ATOM 2269 C C . ARG A 1 280 ? 19.643 4.169 -21.550 1.00 92.12 280 ARG A C 1
ATOM 2271 O O . ARG A 1 280 ? 20.771 4.650 -21.574 1.00 92.12 280 ARG A O 1
ATOM 2278 N N . ILE A 1 281 ? 19.413 2.884 -21.256 1.00 91.25 281 ILE A N 1
ATOM 2279 C CA . ILE A 1 281 ? 20.495 1.918 -20.990 1.00 91.25 281 ILE A CA 1
ATOM 2280 C C . ILE A 1 281 ? 21.388 1.763 -22.227 1.00 91.25 281 ILE A C 1
ATOM 2282 O O . ILE A 1 281 ? 22.603 1.896 -22.122 1.00 91.25 281 ILE A O 1
ATOM 2286 N N . GLU A 1 282 ? 20.806 1.541 -23.410 1.00 89.88 282 GLU A N 1
ATOM 2287 C CA . GLU A 1 282 ? 21.563 1.421 -24.667 1.00 89.88 282 GLU A CA 1
ATOM 2288 C C . GLU A 1 282 ? 22.413 2.674 -24.940 1.00 89.88 282 GLU A C 1
ATOM 2290 O O . GLU A 1 282 ? 23.580 2.590 -25.324 1.00 89.88 282 GLU A O 1
ATOM 2295 N N . THR A 1 283 ? 21.845 3.854 -24.686 1.00 88.50 283 THR A N 1
ATOM 2296 C CA . THR A 1 283 ? 22.539 5.140 -24.829 1.00 88.50 283 THR A CA 1
ATOM 2297 C C . THR A 1 283 ? 23.675 5.286 -23.815 1.00 88.50 283 THR A C 1
ATOM 2299 O O . THR A 1 283 ? 24.771 5.717 -24.182 1.00 88.50 283 THR A O 1
ATOM 2302 N N . ALA A 1 284 ? 23.449 4.881 -22.563 1.00 86.06 284 ALA A N 1
ATOM 2303 C CA . ALA A 1 284 ? 24.457 4.887 -21.506 1.00 86.06 284 ALA A CA 1
ATOM 2304 C C . ALA A 1 284 ? 25.630 3.937 -21.791 1.00 86.06 284 ALA A C 1
ATOM 2306 O O . ALA A 1 284 ? 26.755 4.237 -21.410 1.00 86.06 284 ALA A O 1
ATOM 2307 N N . LEU A 1 285 ? 25.394 2.825 -22.493 1.00 83.00 285 LEU A N 1
ATOM 2308 C CA . LEU A 1 285 ? 26.452 1.904 -22.919 1.00 83.00 285 LEU A CA 1
ATOM 2309 C C . LEU A 1 285 ? 27.296 2.455 -24.076 1.00 83.00 285 LEU A C 1
ATOM 2311 O O . LEU A 1 285 ? 28.488 2.167 -24.156 1.00 83.00 285 LEU A O 1
ATOM 2315 N N . ARG A 1 286 ? 26.691 3.240 -24.978 1.00 81.44 286 ARG A N 1
ATOM 2316 C CA . ARG A 1 286 ? 27.384 3.835 -26.137 1.00 81.44 286 ARG A CA 1
ATOM 2317 C C . ARG A 1 286 ? 28.247 5.029 -25.766 1.00 81.44 286 ARG A C 1
ATOM 2319 O O . ARG A 1 286 ? 29.334 5.209 -26.308 1.00 81.44 286 ARG A O 1
ATOM 2326 N N . LEU A 1 287 ? 27.728 5.881 -24.896 1.00 70.94 287 LEU A N 1
ATOM 2327 C CA . LEU A 1 287 ? 28.417 7.072 -24.433 1.00 70.94 287 LEU A CA 1
ATOM 2328 C C . LEU A 1 287 ? 29.159 6.681 -23.159 1.00 70.94 287 LEU A C 1
ATOM 2330 O O . LEU A 1 287 ? 28.516 6.330 -22.177 1.00 70.94 287 LEU A O 1
ATOM 2334 N N . ALA A 1 288 ? 30.492 6.730 -23.157 1.00 61.56 288 ALA A N 1
ATOM 2335 C CA . ALA A 1 288 ? 31.293 6.560 -21.945 1.00 61.56 288 ALA A CA 1
ATOM 2336 C C . ALA A 1 288 ? 30.995 7.720 -20.973 1.00 61.56 288 ALA A C 1
ATOM 2338 O O . ALA A 1 288 ? 31.698 8.729 -20.950 1.00 61.56 288 ALA A O 1
ATOM 2339 N N . HIS A 1 289 ? 29.875 7.625 -20.255 1.00 62.25 289 HIS A N 1
ATOM 2340 C CA . HIS A 1 289 ? 29.398 8.665 -19.359 1.00 62.25 289 HIS A CA 1
ATOM 2341 C C . HIS A 1 289 ? 30.379 8.831 -18.200 1.00 62.25 289 HIS A C 1
ATOM 2343 O O . HIS A 1 289 ? 30.963 7.862 -17.719 1.00 62.25 289 HIS A O 1
ATOM 2349 N N . ASN A 1 290 ? 30.496 10.061 -17.697 1.00 62.47 290 ASN A N 1
ATOM 2350 C CA . ASN A 1 290 ? 31.109 10.297 -16.396 1.00 62.47 290 ASN A CA 1
ATOM 2351 C C . ASN A 1 290 ? 30.375 9.444 -15.345 1.00 62.47 290 ASN A C 1
ATOM 2353 O O . ASN A 1 290 ? 29.152 9.560 -15.215 1.00 62.47 290 ASN A O 1
ATOM 2357 N N . ASP A 1 291 ? 31.117 8.638 -14.578 1.00 68.88 291 ASP A N 1
ATOM 2358 C CA . ASP A 1 291 ? 30.564 7.616 -13.669 1.00 68.88 291 ASP A CA 1
ATOM 2359 C C . ASP A 1 291 ? 29.492 8.150 -12.704 1.00 68.88 291 ASP A C 1
ATOM 2361 O O . ASP A 1 291 ? 28.551 7.444 -12.350 1.00 68.88 291 ASP A O 1
ATOM 2365 N N . ARG A 1 292 ? 29.590 9.429 -12.325 1.00 72.69 292 ARG A N 1
ATOM 2366 C CA . ARG A 1 292 ? 28.649 10.118 -11.431 1.00 72.69 292 ARG A CA 1
ATOM 2367 C C . ARG A 1 292 ? 27.260 10.332 -12.034 1.00 72.69 292 ARG A C 1
ATOM 2369 O O . ARG A 1 292 ? 26.260 9.964 -11.425 1.00 72.69 292 ARG A O 1
ATOM 2376 N N . THR A 1 293 ? 27.184 10.910 -13.232 1.00 79.62 293 THR A N 1
ATOM 2377 C CA . THR A 1 293 ? 25.898 11.137 -13.915 1.00 79.62 293 THR A CA 1
ATOM 2378 C C . THR A 1 293 ? 25.270 9.807 -14.325 1.00 79.62 293 THR A C 1
ATOM 2380 O O . THR A 1 293 ? 24.063 9.638 -14.186 1.00 79.62 293 THR A O 1
ATOM 2383 N N . ALA A 1 294 ? 26.096 8.842 -14.743 1.00 83.38 294 ALA A N 1
ATOM 2384 C CA . ALA A 1 294 ? 25.653 7.494 -15.090 1.00 83.38 294 ALA A CA 1
ATOM 2385 C C . ALA A 1 294 ? 25.019 6.751 -13.905 1.00 83.38 294 ALA A C 1
ATOM 2387 O O . ALA A 1 294 ? 24.048 6.021 -14.085 1.00 83.38 294 ALA A O 1
ATOM 2388 N N . LEU A 1 295 ? 25.542 6.941 -12.690 1.00 86.75 295 LEU A N 1
ATOM 2389 C CA . LEU A 1 295 ? 25.027 6.265 -11.502 1.00 86.75 295 LEU A CA 1
ATOM 2390 C C . LEU A 1 295 ? 23.689 6.831 -11.017 1.00 86.75 295 LEU A C 1
ATOM 2392 O O . LEU A 1 295 ? 22.796 6.059 -10.673 1.00 86.75 295 LEU A O 1
ATOM 2396 N N . CYS A 1 296 ? 23.531 8.156 -11.013 1.00 88.75 296 CYS A N 1
ATOM 2397 C CA . CYS A 1 296 ? 22.245 8.785 -10.700 1.00 88.75 296 CYS A CA 1
ATOM 2398 C C . CYS A 1 296 ? 21.156 8.316 -11.681 1.00 88.75 296 CYS A C 1
ATOM 2400 O O . CYS A 1 296 ? 20.089 7.850 -11.278 1.00 88.75 296 CYS A O 1
ATOM 2402 N N . GLU A 1 297 ? 21.487 8.335 -12.974 1.00 90.94 297 GLU A N 1
ATOM 2403 C CA . GLU A 1 297 ? 20.642 7.826 -14.051 1.00 90.94 297 GLU A CA 1
ATOM 2404 C C . GLU A 1 297 ? 20.273 6.348 -13.848 1.00 90.94 297 GLU A C 1
ATOM 2406 O O . GLU A 1 297 ? 19.109 5.967 -13.999 1.00 90.94 297 GLU A O 1
ATOM 2411 N N . ALA A 1 298 ? 21.241 5.520 -13.442 1.00 91.69 298 ALA A N 1
ATOM 2412 C CA . ALA A 1 298 ? 21.012 4.103 -13.195 1.00 91.69 298 ALA A CA 1
ATOM 2413 C C . ALA A 1 298 ? 20.010 3.857 -12.063 1.00 91.69 298 ALA A C 1
ATOM 2415 O O . ALA A 1 298 ? 19.139 3.001 -12.199 1.00 91.69 298 ALA A O 1
ATOM 2416 N N . TYR A 1 299 ? 20.061 4.639 -10.982 1.00 92.75 299 TYR A N 1
ATOM 2417 C CA . TYR A 1 299 ? 19.068 4.549 -9.909 1.00 92.75 299 TYR A CA 1
ATOM 2418 C C . TYR A 1 299 ? 17.658 4.943 -10.366 1.00 92.75 299 TYR A C 1
ATOM 2420 O O . TYR A 1 299 ? 16.692 4.280 -9.982 1.00 92.75 299 TYR A O 1
ATOM 2428 N N . VAL A 1 300 ? 17.532 5.990 -11.186 1.00 94.81 300 VAL A N 1
ATOM 2429 C CA . VAL A 1 300 ? 16.246 6.422 -11.760 1.00 94.81 300 VAL A CA 1
ATOM 2430 C C . VAL A 1 300 ? 15.663 5.325 -12.654 1.00 94.81 300 VAL A C 1
ATOM 2432 O O . VAL A 1 300 ? 14.497 4.948 -12.518 1.00 94.81 300 VAL A O 1
ATOM 2435 N N . ILE A 1 301 ? 16.478 4.777 -13.559 1.00 94.94 301 ILE A N 1
ATOM 2436 C CA . ILE A 1 301 ? 16.062 3.699 -14.461 1.00 94.94 301 ILE A CA 1
ATOM 2437 C C . ILE A 1 301 ? 15.690 2.443 -13.671 1.00 94.94 301 ILE A C 1
ATOM 2439 O O . ILE A 1 301 ? 14.638 1.867 -13.946 1.00 94.94 301 ILE A O 1
ATOM 2443 N N . SER A 1 302 ? 16.478 2.062 -12.662 1.00 94.50 302 SER A N 1
ATOM 2444 C CA . SER A 1 302 ? 16.199 0.891 -11.825 1.00 94.50 302 SER A CA 1
ATOM 2445 C C . SER A 1 302 ? 14.843 0.998 -11.130 1.00 94.50 302 SER A C 1
ATOM 2447 O O . SER A 1 302 ? 14.029 0.078 -11.211 1.00 94.50 302 SER A O 1
ATOM 2449 N N . ASN A 1 303 ? 14.514 2.151 -10.539 1.00 95.69 303 ASN A N 1
ATOM 2450 C CA . ASN A 1 303 ? 13.200 2.355 -9.923 1.00 95.69 303 ASN A CA 1
ATOM 2451 C C . ASN A 1 303 ? 12.048 2.219 -10.925 1.00 95.69 303 ASN A C 1
ATOM 2453 O O . ASN A 1 303 ? 11.040 1.575 -10.631 1.00 95.69 303 ASN A O 1
ATOM 2457 N N . ARG A 1 304 ? 12.196 2.796 -12.122 1.00 95.19 304 ARG A N 1
ATOM 2458 C CA . ARG A 1 304 ? 11.182 2.705 -13.181 1.00 95.19 304 ARG A CA 1
ATOM 2459 C C . ARG A 1 304 ? 11.036 1.282 -13.721 1.00 95.19 304 ARG A C 1
ATOM 2461 O O . ARG A 1 304 ? 9.919 0.848 -13.991 1.00 95.19 304 ARG A O 1
ATOM 2468 N N . LEU A 1 305 ? 12.130 0.530 -13.845 1.00 94.38 305 LEU A N 1
ATOM 2469 C CA . LEU A 1 305 ? 12.087 -0.883 -14.228 1.00 94.38 305 LEU A CA 1
ATOM 2470 C C . LEU A 1 305 ? 11.425 -1.736 -13.143 1.00 94.38 305 LEU A C 1
ATOM 2472 O O . LEU A 1 305 ? 10.576 -2.563 -13.464 1.00 94.38 305 LEU A O 1
ATOM 2476 N N . ARG A 1 306 ? 11.720 -1.490 -11.862 1.00 94.00 306 ARG A N 1
ATOM 2477 C CA . ARG A 1 306 ? 11.027 -2.136 -10.735 1.00 94.00 306 ARG A CA 1
ATOM 2478 C C . ARG A 1 306 ? 9.529 -1.838 -10.726 1.00 94.00 306 ARG A C 1
ATOM 2480 O O . ARG A 1 306 ? 8.740 -2.749 -10.494 1.00 94.00 306 ARG A O 1
ATOM 2487 N N . LEU A 1 307 ? 9.139 -0.598 -11.024 1.00 94.88 307 LEU A N 1
ATOM 2488 C CA . LEU A 1 307 ? 7.741 -0.211 -11.217 1.00 94.88 307 LEU A CA 1
ATOM 2489 C C . LEU A 1 307 ? 7.098 -0.996 -12.371 1.00 94.88 307 LEU A C 1
ATOM 2491 O O . LEU A 1 307 ? 6.019 -1.553 -12.185 1.00 94.88 307 LEU A O 1
ATOM 2495 N N . CYS A 1 308 ? 7.774 -1.116 -13.520 1.00 92.94 308 CYS A N 1
ATOM 2496 C CA . CYS A 1 308 ? 7.287 -1.915 -14.649 1.00 92.94 308 CYS A CA 1
ATOM 2497 C C . CYS A 1 308 ? 7.098 -3.391 -14.273 1.00 92.94 308 CYS A C 1
ATOM 2499 O O . CYS A 1 308 ? 6.025 -3.945 -14.493 1.00 92.94 308 CYS A O 1
ATOM 2501 N N . ILE A 1 309 ? 8.112 -4.012 -13.662 1.00 90.81 309 ILE A N 1
ATOM 2502 C CA . ILE A 1 309 ? 8.064 -5.410 -13.207 1.00 90.81 309 ILE A CA 1
ATOM 2503 C C . ILE A 1 309 ? 6.907 -5.611 -12.226 1.00 90.81 309 ILE A C 1
ATOM 2505 O O . ILE A 1 309 ? 6.124 -6.546 -12.375 1.00 90.81 309 ILE A O 1
ATOM 2509 N N . GLY A 1 310 ? 6.778 -4.732 -11.231 1.00 90.50 310 GLY A N 1
ATOM 2510 C CA . GLY A 1 310 ? 5.739 -4.835 -10.213 1.00 90.50 310 GLY A CA 1
ATOM 2511 C C . GLY A 1 310 ? 4.327 -4.642 -10.769 1.00 90.50 310 GLY A C 1
ATOM 2512 O O . GLY A 1 310 ? 3.422 -5.377 -10.383 1.00 90.50 310 GLY A O 1
ATOM 2513 N N . ALA A 1 311 ? 4.140 -3.715 -11.712 1.00 90.00 311 ALA A N 1
ATOM 2514 C CA . ALA A 1 311 ? 2.864 -3.509 -12.395 1.00 90.00 311 ALA A CA 1
ATOM 2515 C C . ALA A 1 311 ? 2.463 -4.722 -13.240 1.00 90.00 311 ALA A C 1
ATOM 2517 O O . ALA A 1 311 ? 1.326 -5.183 -13.152 1.00 90.00 311 ALA A O 1
ATOM 2518 N N . VAL A 1 312 ? 3.413 -5.282 -13.993 1.00 88.06 312 VAL A N 1
ATOM 2519 C CA . VAL A 1 312 ? 3.212 -6.507 -14.775 1.00 88.06 312 VAL A CA 1
ATOM 2520 C C . VAL A 1 312 ? 2.854 -7.679 -13.860 1.00 88.06 312 VAL A C 1
ATOM 2522 O O . VAL A 1 312 ? 1.848 -8.342 -14.084 1.00 88.06 312 VAL A O 1
ATOM 2525 N N . MET A 1 313 ? 3.613 -7.901 -12.783 1.00 86.75 313 MET A N 1
ATOM 2526 C CA . MET A 1 313 ? 3.317 -8.951 -11.801 1.00 86.75 313 MET A CA 1
ATOM 2527 C C . MET A 1 313 ? 1.931 -8.783 -11.174 1.00 86.75 313 MET A C 1
ATOM 2529 O O . MET A 1 313 ? 1.190 -9.755 -11.053 1.00 86.75 313 MET A O 1
ATOM 2533 N N . SER A 1 314 ? 1.569 -7.558 -10.784 1.00 85.19 314 SER A N 1
ATOM 2534 C CA . SER A 1 314 ? 0.271 -7.275 -10.169 1.00 85.19 314 SER A CA 1
ATOM 2535 C C . SER A 1 314 ? -0.889 -7.551 -11.128 1.00 85.19 314 SER A C 1
ATOM 2537 O O . SER A 1 314 ? -1.876 -8.160 -10.719 1.00 85.19 314 SER A O 1
ATOM 2539 N N . ALA A 1 315 ? -0.751 -7.172 -12.401 1.00 81.50 315 ALA A N 1
ATOM 2540 C CA . ALA A 1 315 ? -1.744 -7.469 -13.425 1.00 81.50 315 ALA A CA 1
ATOM 2541 C C . ALA A 1 315 ? -1.872 -8.979 -13.684 1.00 81.50 315 ALA A C 1
ATOM 2543 O O . ALA A 1 315 ? -2.982 -9.492 -13.728 1.00 81.50 315 ALA A O 1
ATOM 2544 N N . LEU A 1 316 ? -0.754 -9.705 -13.771 1.00 78.19 316 LEU A N 1
ATOM 2545 C CA . LEU A 1 316 ? -0.744 -11.135 -14.108 1.00 78.19 316 LEU A CA 1
ATOM 2546 C C . LEU A 1 316 ? -1.228 -12.044 -12.970 1.00 78.19 316 LEU A C 1
ATOM 2548 O O . LEU A 1 316 ? -1.835 -13.085 -13.219 1.00 78.19 316 LEU A O 1
ATOM 2552 N N . ILE A 1 317 ? -0.999 -11.660 -11.711 1.00 76.94 317 ILE A N 1
ATOM 2553 C CA . ILE A 1 317 ? -1.593 -12.357 -10.557 1.00 76.94 317 ILE A CA 1
ATOM 2554 C C . ILE A 1 317 ? -3.122 -12.212 -10.580 1.00 76.94 317 ILE A C 1
ATOM 2556 O O . ILE A 1 317 ? -3.843 -13.118 -10.148 1.00 76.94 317 ILE A O 1
ATOM 2560 N N . ASN A 1 318 ? -3.628 -11.098 -11.111 1.00 69.81 318 ASN A N 1
ATOM 2561 C CA . ASN A 1 318 ? -5.050 -10.841 -11.196 1.00 69.81 318 ASN A CA 1
ATOM 2562 C C . ASN A 1 318 ? -5.680 -11.474 -12.449 1.00 69.81 318 ASN A C 1
ATOM 2564 O O . ASN A 1 318 ? -5.890 -10.832 -13.475 1.00 69.81 318 ASN A O 1
ATOM 2568 N N . LYS A 1 319 ? -6.079 -12.742 -12.316 1.00 60.97 319 LYS A N 1
ATOM 2569 C CA . LYS A 1 319 ? -6.730 -13.545 -13.370 1.00 60.97 319 LYS A CA 1
ATOM 2570 C C . LYS A 1 319 ? -8.108 -13.037 -13.828 1.00 60.97 319 LYS A C 1
ATOM 2572 O O . LYS A 1 319 ? -8.739 -13.683 -14.660 1.00 60.97 319 LYS A O 1
ATOM 2577 N N . VAL A 1 320 ? -8.617 -11.940 -13.263 1.00 59.84 320 VAL A N 1
ATOM 2578 C CA . VAL A 1 320 ? -9.935 -11.386 -13.612 1.00 59.84 320 VAL A CA 1
ATOM 2579 C C . VAL A 1 320 ? -9.912 -10.706 -14.988 1.00 59.84 320 VAL A C 1
ATOM 2581 O O . VAL A 1 320 ? -10.940 -10.685 -15.660 1.00 59.84 320 VAL A O 1
ATOM 2584 N N . ASP A 1 321 ? -8.750 -10.224 -15.448 1.00 65.81 321 ASP A N 1
ATOM 2585 C CA . ASP A 1 321 ? -8.592 -9.581 -16.759 1.00 65.81 321 ASP A CA 1
ATOM 2586 C C . ASP A 1 321 ? -7.592 -10.336 -17.654 1.00 65.81 321 ASP A C 1
ATOM 2588 O O . ASP A 1 321 ? -6.400 -10.021 -17.753 1.00 65.81 321 ASP A O 1
ATOM 2592 N N . MET A 1 322 ? -8.104 -11.376 -18.316 1.00 70.19 322 MET A N 1
ATOM 2593 C CA . MET A 1 322 ? -7.326 -12.220 -19.229 1.00 70.19 322 MET A CA 1
ATOM 2594 C C . MET A 1 322 ? -6.846 -11.460 -20.476 1.00 70.19 322 MET A C 1
ATOM 2596 O O . MET A 1 322 ? -5.829 -11.841 -21.052 1.00 70.19 322 MET A O 1
ATOM 2600 N N . ALA A 1 323 ? -7.534 -10.385 -20.880 1.00 74.06 323 ALA A N 1
ATOM 2601 C CA . ALA A 1 323 ? -7.139 -9.575 -22.031 1.00 74.06 323 ALA A CA 1
ATOM 2602 C C . ALA A 1 323 ? -5.903 -8.728 -21.701 1.00 74.06 323 ALA A C 1
ATOM 2604 O O . ALA A 1 323 ? -4.890 -8.837 -22.388 1.00 74.06 323 ALA A O 1
ATOM 2605 N N . SER A 1 324 ? -5.930 -7.995 -20.581 1.00 71.69 324 SER A N 1
ATOM 2606 C CA . SER A 1 324 ? -4.755 -7.247 -20.106 1.00 71.69 324 SER A CA 1
ATOM 2607 C C . SER A 1 324 ? -3.554 -8.160 -19.843 1.00 71.69 324 SER A C 1
ATOM 2609 O O . SER A 1 324 ? -2.413 -7.789 -20.111 1.00 71.69 324 SER A O 1
ATOM 2611 N N . THR A 1 325 ? -3.802 -9.376 -19.347 1.00 75.81 325 THR A N 1
ATOM 2612 C CA . THR A 1 325 ? -2.767 -10.405 -19.162 1.00 75.81 325 THR A CA 1
ATOM 2613 C C . THR A 1 325 ? -2.127 -10.792 -20.499 1.00 75.81 325 THR A C 1
ATOM 2615 O O . THR A 1 325 ? -0.902 -10.783 -20.616 1.00 75.81 325 THR A O 1
ATOM 2618 N N . HIS A 1 326 ? -2.940 -11.086 -21.519 1.00 78.69 326 HIS A N 1
ATOM 2619 C CA . HIS A 1 326 ? -2.459 -11.451 -22.850 1.00 78.69 326 HIS A CA 1
ATOM 2620 C C . HIS A 1 326 ? -1.631 -10.332 -23.495 1.00 78.69 326 HIS A C 1
ATOM 2622 O O . HIS A 1 326 ? -0.510 -10.586 -23.939 1.00 78.69 326 HIS A O 1
ATOM 2628 N N . ASP A 1 327 ? -2.130 -9.095 -23.472 1.00 83.00 327 ASP A N 1
ATOM 2629 C CA . ASP A 1 327 ? -1.448 -7.947 -24.076 1.00 83.00 327 ASP A CA 1
ATOM 2630 C C . ASP A 1 327 ? -0.096 -7.658 -23.390 1.00 83.00 327 ASP A C 1
ATOM 2632 O O . ASP A 1 327 ? 0.901 -7.357 -24.051 1.00 83.00 327 ASP A O 1
ATOM 2636 N N . LEU A 1 328 ? -0.018 -7.803 -22.059 1.00 82.94 328 LEU A N 1
ATOM 2637 C CA . LEU A 1 328 ? 1.242 -7.672 -21.314 1.00 82.94 328 LEU A CA 1
ATOM 2638 C C . LEU A 1 328 ? 2.227 -8.800 -21.641 1.00 82.94 328 LEU A C 1
ATOM 2640 O O . LEU A 1 328 ? 3.431 -8.553 -21.761 1.00 82.94 328 LEU A O 1
ATOM 2644 N N . CYS A 1 329 ? 1.740 -10.031 -21.801 1.00 79.56 329 CYS A N 1
ATOM 2645 C CA . CYS A 1 329 ? 2.569 -11.153 -22.229 1.00 79.56 329 CYS A CA 1
ATOM 2646 C C . CYS A 1 329 ? 3.125 -10.930 -23.639 1.00 79.56 329 CYS A C 1
ATOM 2648 O O . CYS A 1 329 ? 4.321 -11.133 -23.859 1.00 79.56 329 CYS A O 1
ATOM 2650 N N . GLU A 1 330 ? 2.298 -10.463 -24.574 1.00 84.50 330 GLU A N 1
ATOM 2651 C CA . GLU A 1 330 ? 2.734 -10.147 -25.931 1.00 84.50 330 GLU A CA 1
ATOM 2652 C C . GLU A 1 330 ? 3.785 -9.025 -25.933 1.00 84.50 330 GLU A C 1
ATOM 2654 O O . GLU A 1 330 ? 4.834 -9.154 -26.576 1.00 84.50 330 GLU A O 1
ATOM 2659 N N . LEU A 1 331 ? 3.560 -7.961 -25.155 1.00 85.19 331 LEU A N 1
ATOM 2660 C CA . LEU A 1 331 ? 4.523 -6.876 -24.966 1.00 85.19 331 LEU A CA 1
ATOM 2661 C C . LEU A 1 331 ? 5.886 -7.406 -24.492 1.00 85.19 331 LEU A C 1
ATOM 2663 O O . LEU A 1 331 ? 6.924 -7.081 -25.078 1.00 85.19 331 LEU A O 1
ATOM 2667 N N . LEU A 1 332 ? 5.895 -8.242 -23.448 1.00 82.75 332 LEU A N 1
ATOM 2668 C CA . LEU A 1 332 ? 7.126 -8.828 -22.921 1.00 82.75 332 LEU A CA 1
ATOM 2669 C C . LEU A 1 332 ? 7.825 -9.710 -23.959 1.00 82.75 332 LEU A C 1
ATOM 2671 O O . LEU A 1 332 ? 9.039 -9.591 -24.131 1.00 82.75 332 LEU A O 1
ATOM 2675 N N . GLN A 1 333 ? 7.079 -10.557 -24.674 1.00 82.69 333 GLN A N 1
ATOM 2676 C CA . GLN A 1 333 ? 7.622 -11.441 -25.708 1.00 82.69 333 GLN A CA 1
ATOM 2677 C C . GLN A 1 333 ? 8.278 -10.657 -26.850 1.00 82.69 333 GLN A C 1
ATOM 2679 O O . GLN A 1 333 ? 9.405 -10.973 -27.242 1.00 82.69 333 GLN A O 1
ATOM 2684 N N . ARG A 1 334 ? 7.628 -9.588 -27.330 1.00 86.12 334 ARG A N 1
ATOM 2685 C CA . ARG A 1 334 ? 8.189 -8.673 -28.340 1.00 86.12 334 ARG A CA 1
ATOM 2686 C C . ARG A 1 334 ? 9.468 -7.983 -27.845 1.00 86.12 334 ARG A C 1
ATOM 2688 O O . ARG A 1 334 ? 10.377 -7.737 -28.636 1.00 86.12 334 ARG A O 1
ATOM 2695 N N . GLY A 1 335 ? 9.570 -7.711 -26.542 1.00 83.88 335 GLY A N 1
ATOM 2696 C CA . GLY A 1 335 ? 10.741 -7.094 -25.910 1.00 83.88 335 GLY A CA 1
ATOM 2697 C C . GLY A 1 335 ? 11.950 -8.021 -25.709 1.00 83.88 335 GLY A C 1
ATOM 2698 O O . GLY A 1 335 ? 13.079 -7.525 -25.614 1.00 83.88 335 GLY A O 1
ATOM 2699 N N . ILE A 1 336 ? 11.760 -9.351 -25.681 1.00 85.88 336 ILE A N 1
ATOM 2700 C CA . ILE A 1 336 ? 12.816 -10.344 -25.377 1.00 85.88 336 ILE A CA 1
ATOM 2701 C C . ILE A 1 336 ? 14.108 -10.123 -26.180 1.00 85.88 336 ILE A C 1
ATOM 2703 O O . ILE A 1 336 ? 15.179 -10.114 -25.560 1.00 85.88 336 ILE A O 1
ATOM 2707 N N . PRO A 1 337 ? 14.080 -9.948 -27.519 1.00 89.31 337 PRO A N 1
ATOM 2708 C CA . PRO A 1 337 ? 15.309 -9.810 -28.299 1.00 89.31 337 PRO A CA 1
ATOM 2709 C C . PRO A 1 337 ? 16.143 -8.598 -27.869 1.00 89.31 337 PRO A C 1
ATOM 2711 O O . PRO A 1 337 ? 17.361 -8.711 -27.725 1.00 89.31 337 PRO A O 1
ATOM 2714 N N . LYS A 1 338 ? 15.491 -7.457 -27.602 1.00 89.69 338 LYS A N 1
ATOM 2715 C CA . LYS A 1 338 ? 16.157 -6.221 -27.164 1.00 89.69 338 LYS A CA 1
ATOM 2716 C C . LYS A 1 338 ? 16.768 -6.386 -25.773 1.00 89.69 338 LYS A C 1
ATOM 2718 O O . LYS A 1 338 ? 17.922 -6.021 -25.567 1.00 89.69 338 LYS A O 1
ATOM 2723 N N . ILE A 1 339 ? 16.029 -6.993 -24.844 1.00 90.06 339 ILE A N 1
ATOM 2724 C CA . ILE A 1 339 ? 16.488 -7.229 -23.466 1.00 90.06 339 ILE A CA 1
ATOM 2725 C C . ILE A 1 339 ? 17.688 -8.191 -23.449 1.00 90.06 339 ILE A C 1
ATOM 2727 O O . ILE A 1 339 ? 18.691 -7.913 -22.793 1.00 90.06 339 ILE A O 1
ATOM 2731 N N . ARG A 1 340 ? 17.637 -9.291 -24.216 1.00 90.00 340 ARG A N 1
ATOM 2732 C CA . ARG A 1 340 ? 18.759 -10.242 -24.338 1.00 90.00 340 ARG A CA 1
ATOM 2733 C C . ARG A 1 340 ? 19.998 -9.598 -24.953 1.00 90.00 340 ARG A C 1
ATOM 2735 O O . ARG A 1 340 ? 21.094 -9.791 -24.439 1.00 90.00 340 ARG A O 1
ATOM 2742 N N . LYS A 1 341 ? 19.825 -8.789 -26.002 1.00 91.56 341 LYS A N 1
ATOM 2743 C CA . LYS A 1 341 ? 20.929 -8.041 -26.617 1.00 91.56 341 LYS A CA 1
ATOM 2744 C C . LYS A 1 341 ? 21.623 -7.128 -25.599 1.00 91.56 341 LYS A C 1
ATOM 2746 O O . LYS A 1 341 ? 22.846 -7.151 -25.505 1.00 91.56 341 LYS A O 1
ATOM 2751 N N . LEU A 1 342 ? 20.853 -6.375 -24.808 1.00 91.19 342 LEU A N 1
ATOM 2752 C CA . LEU A 1 342 ? 21.402 -5.504 -23.762 1.00 91.19 342 LEU A CA 1
ATOM 2753 C C . LEU A 1 342 ? 22.132 -6.292 -22.671 1.00 91.19 342 LEU A C 1
ATOM 2755 O O . LEU A 1 342 ? 23.200 -5.874 -22.229 1.00 91.19 342 LEU A O 1
ATOM 2759 N N . ARG A 1 343 ? 21.599 -7.452 -22.270 1.00 91.38 343 ARG A N 1
ATOM 2760 C CA . ARG A 1 343 ? 22.274 -8.359 -21.331 1.00 91.38 343 ARG A CA 1
ATOM 2761 C C . ARG A 1 343 ? 23.654 -8.773 -21.845 1.00 91.38 343 ARG A C 1
ATOM 2763 O O . ARG A 1 343 ? 24.639 -8.702 -21.107 1.00 91.38 343 ARG A O 1
ATOM 2770 N N . ASP A 1 344 ? 23.732 -9.180 -23.108 1.00 90.38 344 ASP A N 1
ATOM 2771 C CA . ASP A 1 344 ? 24.986 -9.604 -23.728 1.00 90.38 344 ASP A CA 1
ATOM 2772 C C . ASP A 1 344 ? 25.994 -8.449 -23.804 1.00 90.38 344 ASP A C 1
ATOM 2774 O O . ASP A 1 344 ? 27.171 -8.638 -23.500 1.00 90.38 344 ASP A O 1
ATOM 2778 N N . GLU A 1 345 ? 25.548 -7.242 -24.162 1.00 89.12 345 GLU A N 1
ATOM 2779 C CA . GLU A 1 345 ? 26.390 -6.037 -24.187 1.00 89.12 345 GLU A CA 1
ATOM 2780 C C . GLU A 1 345 ? 26.927 -5.680 -22.789 1.00 89.12 345 GLU A C 1
ATOM 2782 O O . GLU A 1 345 ? 28.130 -5.461 -22.623 1.00 89.12 345 GLU A O 1
ATOM 2787 N N . LEU A 1 346 ? 26.071 -5.713 -21.763 1.00 87.56 346 LEU A N 1
ATOM 2788 C CA . LEU A 1 346 ? 26.455 -5.496 -20.363 1.00 87.56 346 LEU A CA 1
ATOM 2789 C C . LEU A 1 346 ? 27.454 -6.543 -19.849 1.00 87.56 346 LEU A C 1
ATOM 2791 O O . LEU A 1 346 ? 28.314 -6.215 -19.027 1.00 87.56 346 LEU A O 1
ATOM 2795 N N . THR A 1 347 ? 27.343 -7.790 -20.314 1.00 85.19 347 THR A N 1
ATOM 2796 C CA . THR A 1 347 ? 28.235 -8.897 -19.924 1.00 85.19 347 THR A CA 1
ATOM 2797 C C . THR A 1 347 ? 29.586 -8.817 -20.633 1.00 85.19 347 THR A C 1
ATOM 2799 O O . THR A 1 347 ? 30.614 -9.123 -20.037 1.00 85.19 347 THR A O 1
ATOM 2802 N N . ARG A 1 348 ? 29.607 -8.385 -21.902 1.00 83.88 348 ARG A N 1
ATOM 2803 C CA . ARG A 1 348 ? 30.846 -8.223 -22.683 1.00 83.88 348 ARG A CA 1
ATOM 2804 C C . ARG A 1 348 ? 31.685 -7.030 -22.234 1.00 83.88 348 ARG A C 1
ATOM 2806 O O . ARG A 1 348 ? 32.889 -7.024 -22.476 1.00 83.88 348 ARG A O 1
ATOM 2813 N N . SER A 1 349 ? 31.076 -6.023 -21.610 1.00 76.56 349 SER A N 1
ATOM 2814 C CA . SER A 1 349 ? 31.823 -4.889 -21.069 1.00 76.56 349 SER A CA 1
ATOM 2815 C C . SER A 1 349 ? 32.741 -5.338 -19.930 1.00 76.56 349 SER A C 1
ATOM 2817 O O . SER A 1 349 ? 32.276 -5.787 -18.884 1.00 76.56 349 SER A O 1
ATOM 2819 N N . SER A 1 350 ? 34.052 -5.168 -20.118 1.00 61.12 350 SER A N 1
ATOM 2820 C CA . SER A 1 350 ? 35.086 -5.459 -19.114 1.00 61.12 350 SER A CA 1
ATOM 2821 C C . SER A 1 350 ? 35.112 -4.455 -17.956 1.00 61.12 350 SER A C 1
ATOM 2823 O O . SER A 1 350 ? 35.860 -4.638 -16.997 1.00 61.12 350 SER A O 1
ATOM 2825 N N . SER A 1 351 ? 34.324 -3.380 -18.045 1.00 67.81 351 SER A N 1
ATOM 2826 C CA . SER A 1 351 ? 34.178 -2.393 -16.980 1.00 67.81 351 SER A CA 1
ATOM 2827 C C . SER A 1 351 ? 33.251 -2.926 -15.885 1.00 67.81 351 SER A C 1
ATOM 2829 O O . SER A 1 351 ? 32.131 -3.378 -16.151 1.00 67.81 351 SER A O 1
ATOM 2831 N N . ASN A 1 352 ? 33.717 -2.880 -14.636 1.00 70.88 352 ASN A N 1
ATOM 2832 C CA . ASN A 1 352 ? 32.941 -3.267 -13.459 1.00 70.88 352 ASN A CA 1
ATOM 2833 C C . ASN A 1 352 ? 32.511 -2.036 -12.648 1.00 70.88 352 ASN A C 1
ATOM 2835 O O . ASN A 1 352 ? 32.691 -1.985 -11.432 1.00 70.88 352 ASN A O 1
ATOM 2839 N N . THR A 1 353 ? 31.998 -1.011 -13.332 1.00 79.94 353 THR A N 1
ATOM 2840 C CA . THR A 1 353 ? 31.504 0.198 -12.668 1.00 79.94 353 THR A CA 1
ATOM 2841 C C . THR A 1 353 ? 30.198 -0.086 -11.911 1.00 79.94 353 THR A C 1
ATOM 2843 O O . THR A 1 353 ? 29.384 -0.905 -12.355 1.00 79.94 353 THR A O 1
ATOM 2846 N N . PRO A 1 354 ? 29.947 0.597 -10.776 1.00 83.69 354 PRO A N 1
ATOM 2847 C CA . PRO A 1 354 ? 28.761 0.352 -9.950 1.00 83.69 354 PRO A CA 1
ATOM 2848 C C . PRO A 1 354 ? 27.430 0.482 -10.707 1.00 83.69 354 PRO A C 1
ATOM 2850 O O . PRO A 1 354 ? 26.528 -0.329 -10.512 1.00 83.69 354 PRO A O 1
ATOM 2853 N N . TRP A 1 355 ? 27.318 1.450 -11.621 1.00 86.44 355 TRP A N 1
ATOM 2854 C CA . TRP A 1 355 ? 26.098 1.690 -12.397 1.00 86.44 355 TRP A CA 1
ATOM 2855 C C . TRP A 1 355 ? 25.803 0.574 -13.413 1.00 86.44 355 TRP A C 1
ATOM 2857 O O . TRP A 1 355 ? 24.640 0.244 -13.641 1.00 86.44 355 TRP A O 1
ATOM 2867 N N . MET A 1 356 ? 26.833 -0.078 -13.972 1.00 87.56 356 MET A N 1
ATOM 2868 C CA . MET A 1 356 ? 26.643 -1.232 -14.862 1.00 87.56 356 MET A CA 1
ATOM 2869 C C . MET A 1 356 ? 26.102 -2.444 -14.106 1.00 87.56 356 MET A C 1
ATOM 2871 O O . MET A 1 356 ? 25.302 -3.197 -14.657 1.00 87.56 356 MET A O 1
ATOM 2875 N N . ASN A 1 357 ? 26.496 -2.623 -12.841 1.00 87.62 357 ASN A N 1
ATOM 2876 C CA . ASN A 1 357 ? 25.968 -3.698 -11.999 1.00 87.62 357 ASN A CA 1
ATOM 2877 C C . ASN A 1 357 ? 24.484 -3.504 -11.671 1.00 87.62 357 ASN A C 1
ATOM 2879 O O . ASN A 1 357 ? 23.748 -4.488 -11.651 1.00 87.62 357 ASN A O 1
ATOM 2883 N N . ILE A 1 358 ? 24.029 -2.259 -11.496 1.00 89.44 358 ILE A N 1
ATOM 2884 C CA . ILE A 1 358 ? 22.597 -1.951 -11.355 1.00 89.44 358 ILE A CA 1
ATOM 2885 C C . ILE A 1 358 ? 21.841 -2.414 -12.608 1.00 89.44 358 ILE A C 1
ATOM 2887 O O . ILE A 1 358 ? 20.923 -3.222 -12.499 1.00 89.44 358 ILE A O 1
ATOM 2891 N N . TYR A 1 359 ? 22.292 -2.013 -13.803 1.00 91.19 359 TYR A N 1
ATOM 2892 C CA . TYR A 1 359 ? 21.644 -2.430 -15.051 1.00 91.19 359 TYR A CA 1
ATOM 2893 C C . TYR A 1 359 ? 21.680 -3.941 -15.287 1.00 91.19 359 TYR A C 1
ATOM 2895 O O . TYR A 1 359 ? 20.685 -4.497 -15.745 1.00 91.19 359 TYR A O 1
ATOM 2903 N N . ARG A 1 360 ? 22.792 -4.623 -14.974 1.00 90.25 360 ARG A N 1
ATOM 2904 C CA . ARG A 1 360 ? 22.873 -6.093 -15.062 1.00 90.25 360 ARG A CA 1
ATOM 2905 C C . ARG A 1 360 ? 21.793 -6.746 -14.201 1.00 90.25 360 ARG A C 1
ATOM 2907 O O . ARG A 1 360 ? 21.040 -7.569 -14.714 1.00 90.25 360 ARG A O 1
ATOM 2914 N N . ASN A 1 361 ? 21.678 -6.320 -12.943 1.00 90.50 361 ASN A N 1
ATOM 2915 C CA . ASN A 1 361 ? 20.674 -6.836 -12.016 1.00 90.50 361 ASN A CA 1
ATOM 2916 C C . ASN A 1 361 ? 19.249 -6.576 -12.522 1.00 90.50 361 ASN A C 1
ATOM 2918 O O . ASN A 1 361 ? 18.439 -7.498 -12.538 1.00 90.50 361 ASN A O 1
ATOM 2922 N N . ASP A 1 362 ? 18.953 -5.359 -12.986 1.00 91.06 362 ASP A N 1
ATOM 2923 C CA . ASP A 1 362 ? 17.617 -5.010 -13.479 1.00 91.06 362 ASP A CA 1
ATOM 2924 C C . ASP A 1 362 ? 17.238 -5.820 -14.732 1.00 91.06 362 ASP A C 1
ATOM 2926 O O . ASP A 1 362 ? 16.126 -6.342 -14.830 1.00 91.06 362 ASP A O 1
ATOM 2930 N N . ILE A 1 363 ? 18.163 -5.970 -15.688 1.00 92.38 363 ILE A N 1
ATOM 2931 C CA . ILE A 1 363 ? 17.940 -6.756 -16.909 1.00 92.38 363 ILE A CA 1
ATOM 2932 C C . ILE A 1 363 ? 17.753 -8.240 -16.577 1.00 92.38 363 ILE A C 1
ATOM 2934 O O . ILE A 1 363 ? 16.843 -8.874 -17.116 1.00 92.38 363 ILE A O 1
ATOM 2938 N N . ASP A 1 364 ? 18.558 -8.796 -15.668 1.00 91.00 364 ASP A N 1
ATOM 2939 C CA . ASP A 1 364 ? 18.383 -10.172 -15.202 1.00 91.00 364 ASP A CA 1
ATOM 2940 C C . ASP A 1 364 ? 17.044 -10.352 -14.466 1.00 91.00 364 ASP A C 1
ATOM 2942 O O . ASP A 1 364 ? 16.377 -11.367 -14.668 1.00 91.00 364 ASP A O 1
ATOM 2946 N N . SER A 1 365 ? 16.587 -9.372 -13.679 1.00 89.81 365 SER A N 1
ATOM 2947 C CA . SER A 1 365 ? 15.255 -9.389 -13.057 1.00 89.81 365 SER A CA 1
ATOM 2948 C C . SER A 1 365 ? 14.127 -9.433 -14.091 1.00 89.81 365 SER A C 1
ATOM 2950 O O . SER A 1 365 ? 13.195 -10.219 -13.927 1.00 89.81 365 SER A O 1
ATOM 2952 N N . ILE A 1 366 ? 14.219 -8.660 -15.180 1.00 89.25 366 ILE A N 1
ATOM 2953 C CA . ILE A 1 366 ? 13.233 -8.703 -16.275 1.00 89.25 366 ILE A CA 1
ATOM 2954 C C . ILE A 1 366 ? 13.274 -10.058 -16.996 1.00 89.25 366 ILE A C 1
ATOM 2956 O O . ILE A 1 366 ? 12.235 -10.623 -17.328 1.00 89.25 366 ILE A O 1
ATOM 2960 N N . LEU A 1 367 ? 14.461 -10.616 -17.240 1.00 88.38 367 LEU A N 1
ATOM 2961 C CA . LEU A 1 367 ? 14.587 -11.924 -17.890 1.00 88.38 367 LEU A CA 1
ATOM 2962 C C . LEU A 1 367 ? 14.083 -13.068 -17.006 1.00 88.38 367 LEU A C 1
ATOM 2964 O O . LEU A 1 367 ? 13.465 -13.997 -17.524 1.00 88.38 367 LEU A O 1
ATOM 2968 N N . ASN A 1 368 ? 14.324 -13.004 -15.695 1.00 87.12 368 ASN A N 1
ATOM 2969 C CA . ASN A 1 368 ? 13.777 -13.957 -14.732 1.00 87.12 368 ASN A CA 1
ATOM 2970 C C . ASN A 1 368 ? 12.251 -13.879 -14.711 1.00 87.12 368 ASN A C 1
ATOM 2972 O O . ASN A 1 368 ? 11.611 -14.915 -14.826 1.00 87.12 368 ASN A O 1
ATOM 2976 N N . LEU A 1 369 ? 11.686 -12.669 -14.684 1.00 84.12 369 LEU A N 1
ATOM 2977 C CA . LEU A 1 369 ? 10.249 -12.444 -14.809 1.00 84.12 369 LEU A CA 1
ATOM 2978 C C . LEU A 1 369 ? 9.683 -13.142 -16.062 1.00 84.12 369 LEU A C 1
ATOM 2980 O O . LEU A 1 369 ? 8.765 -13.950 -15.969 1.00 84.12 369 LEU A O 1
ATOM 2984 N N . ILE A 1 370 ? 10.282 -12.895 -17.231 1.00 82.06 370 ILE A N 1
ATOM 2985 C CA . ILE A 1 370 ? 9.871 -13.511 -18.504 1.00 82.06 370 ILE A CA 1
ATOM 2986 C C . ILE A 1 370 ? 9.991 -15.041 -18.467 1.00 82.06 370 ILE A C 1
ATOM 2988 O O . ILE A 1 370 ? 9.109 -15.739 -18.965 1.00 82.06 370 ILE A O 1
ATOM 2992 N N . ARG A 1 371 ? 11.079 -15.578 -17.898 1.00 80.75 371 ARG A N 1
ATOM 2993 C CA . ARG A 1 371 ? 11.294 -17.027 -17.775 1.00 80.75 371 ARG A CA 1
ATOM 2994 C C . ARG A 1 371 ? 10.253 -17.657 -16.860 1.00 80.75 371 ARG A C 1
ATOM 2996 O O . ARG A 1 371 ? 9.712 -18.709 -17.190 1.00 80.75 371 ARG A O 1
ATOM 3003 N N . ASP A 1 372 ? 10.005 -17.050 -15.711 1.00 74.25 372 ASP A N 1
ATOM 3004 C CA . ASP A 1 372 ? 9.050 -17.567 -14.743 1.00 74.25 372 ASP A CA 1
ATOM 3005 C C . ASP A 1 372 ? 7.647 -17.580 -15.375 1.00 74.25 372 ASP A C 1
ATOM 3007 O O . ASP A 1 372 ? 6.921 -18.554 -15.203 1.00 74.25 372 ASP A O 1
ATOM 3011 N N . PHE A 1 373 ? 7.324 -16.607 -16.241 1.00 68.88 373 PHE A N 1
ATOM 3012 C CA . PHE A 1 373 ? 6.100 -16.621 -17.050 1.00 68.88 373 PHE A CA 1
ATOM 3013 C C . PHE A 1 373 ? 6.065 -17.663 -18.160 1.00 68.88 373 PHE A C 1
ATOM 3015 O O . PHE A 1 373 ? 5.018 -18.261 -18.359 1.00 68.88 373 PHE A O 1
ATOM 3022 N N . SER A 1 374 ? 7.165 -17.945 -18.863 1.00 64.06 374 SER A N 1
ATOM 3023 C CA . SER A 1 374 ? 7.149 -18.973 -19.916 1.00 64.06 374 SER A CA 1
ATOM 3024 C C . SER A 1 374 ? 6.872 -20.393 -19.393 1.00 64.06 374 SER A C 1
ATOM 3026 O O . SER A 1 374 ? 6.638 -21.288 -20.195 1.00 64.06 374 SER A O 1
ATOM 3028 N N . HIS A 1 375 ? 6.920 -20.607 -18.070 1.00 57.25 375 HIS A N 1
ATOM 3029 C CA . HIS A 1 375 ? 6.512 -21.858 -17.416 1.00 57.25 375 HIS A CA 1
ATOM 3030 C C . HIS A 1 375 ? 5.016 -21.894 -17.061 1.00 57.25 375 HIS A C 1
ATOM 3032 O O . HIS A 1 375 ? 4.465 -22.976 -16.870 1.00 57.25 375 HIS A O 1
ATOM 3038 N N . TYR A 1 376 ? 4.361 -20.735 -16.970 1.00 52.44 376 TYR A N 1
ATOM 3039 C CA . TYR A 1 376 ? 2.907 -20.627 -16.922 1.00 52.44 376 TYR A CA 1
ATOM 3040 C C . TYR A 1 376 ? 2.417 -20.573 -18.368 1.00 52.44 376 TYR A C 1
ATOM 3042 O O . TYR A 1 376 ? 2.203 -19.494 -18.912 1.00 52.44 376 TYR A O 1
ATOM 3050 N N . GLU A 1 377 ? 2.331 -21.739 -19.013 1.00 42.44 377 GLU A N 1
ATOM 3051 C CA . GLU A 1 377 ? 1.706 -21.879 -20.332 1.00 42.44 377 GLU A CA 1
ATOM 3052 C C . GLU A 1 377 ? 0.382 -21.090 -20.367 1.00 42.44 377 GLU A C 1
ATOM 3054 O O . GLU A 1 377 ? -0.507 -21.324 -19.542 1.00 42.44 377 GLU A O 1
ATOM 3059 N N . ILE A 1 378 ? 0.288 -20.126 -21.288 1.00 41.91 378 ILE A N 1
ATOM 3060 C CA . ILE A 1 378 ? -0.992 -19.621 -21.798 1.00 41.91 378 ILE A CA 1
ATOM 3061 C C . ILE A 1 378 ? -1.417 -20.550 -22.925 1.00 41.91 378 ILE A C 1
ATOM 3063 O O . ILE A 1 378 ? -0.555 -20.809 -23.799 1.00 41.91 378 ILE A O 1
#

pLDDT: mean 85.02, std 11.3, range [41.91, 96.31]

Sequence (378 aa):
MSDQKLEVIRKNLNQSLYPISNMAPKDFATTMTKCSLTLLSGDMWTIVQRNFRNCDSSHLHNTKEDTFLQIAQDLAGSKQIWVEYVKKMVVTISMQSASHLHTSRYVRLLMRALRETENLLTVVEKKELLRTALTKIFLEDMEIAVKATTFALLTPNFDLLDWMKDREDPFFTLLSLAITTSQVDGKVLLWAWFQQFSEELPLRNISFESIHRAFSDLVFRIDKKAEERYYRMEKDALIPTSDEEDTLIRMAIAYISPSSGSHVNVVMIIEPMLNKCLERIETALRLAHNDRTALCEAYVISNRLRLCIGAVMSALINKVDMASTHDLCELLQRGIPKIRKLRDELTRSSSNTPWMNIYRNDIDSILNLIRDFSHYEI